Protein AF-A0A2V7TH14-F1 (afdb_monomer_lite)

Sequence (469 aa):
MAPSFAVYVPPPGEGGVVCTGYLKGRAFGGPAGYIDYGHLCETSLDIVSPPLQAVYEDGHTGPYDLTVAFSQPVAHLVVMPVDIWHCGADPGSITAYAPSGVSVTLAFTADESDCGVRHEEHNVYYFGSGTLPQSLVITGLDSVTRVVIRPTSDMSWVSSVFYPDHVVTSEGFIGTVYLLSFREPVTTADVTIFRAQGPDAGGSFTSRPGENRLSLGAGVTPASLAPTIQWEIVDDPTDAVTTFEPNGVTPPFGSNVEALVPPQDAGRWAAVPHPGSLNQKSLALRVTAAVDASGTLVRSAPALVRQDEIDTIREEYIELGVAQGVPGRGQFGVSATNTGDYTVAVTNGDFNSLFVALQLALQPLSLRVNSGYRNPVHNAYHVGKASGAVSDSWHQYGCAADLQTFPTLPVFPTAAQLAAAQSYWDAVADQALSLGFIVEQRDPDPQHADASFSGVGHVHIELKCPLAP

pLDDT: mean 76.35, std 17.54, range [20.19, 98.19]

Secondary structure (DSSP, 8-state):
--------PPPBTBSS-EEEEEE--TTTT--S-----SBSSSPBEEEEES-GGGGSS-TTS----EEEEEEEEEEEEEEEE-S-EETT----EEEEE-TTS-EEEEE--EE-TTTT-EEEETTEEEE--EEEEPPEE--S-S-EEEEEEE--S--EEEEEEE-SS-EEEEEEE----EEEEEE---TT-EEEEEEEE-SSGGG---SSTTT-EEEEEEEEESGGGGGG-EEEEEE-TTSSSPPPPPS-EESSSSSEEEEEPPPPPGGGGGG--SSPPGGGT--EEEEEEEEESSS-EEEPPPEEEE--HHHHHHHHHHHHT-TT----GGGEE--TT--SS-S-EE--HHHHHHHHHHHHHTTTSPPEEEE----HHHHHHTS-SSS--TTS-GGGGT-EEEEE-SS---SS--HHHHHHHHHHHHHHHHHHHHTT-EEPPPPS-TT--SS-S--TTEEEEE---PPP-

Structure (mmCIF, N/CA/C/O backbone):
data_AF-A0A2V7TH14-F1
#
_entry.id   AF-A0A2V7TH14-F1
#
loop_
_atom_site.group_PDB
_atom_site.id
_atom_site.type_symbol
_atom_site.label_atom_id
_atom_site.label_alt_id
_atom_site.label_comp_id
_atom_site.label_asym_id
_atom_site.label_entity_id
_atom_site.label_seq_id
_atom_site.pdbx_PDB_ins_code
_atom_site.Cartn_x
_atom_site.Cartn_y
_atom_site.Cartn_z
_atom_site.occupancy
_atom_site.B_iso_or_equiv
_atom_site.auth_seq_id
_atom_site.auth_comp_id
_atom_site.auth_asym_id
_atom_site.auth_atom_id
_atom_site.pdbx_PDB_model_num
ATOM 1 N N . MET A 1 1 ? -40.972 18.638 35.899 1.00 26.34 1 MET A N 1
ATOM 2 C CA . MET A 1 1 ? -40.445 17.689 34.890 1.00 26.34 1 MET A CA 1
ATOM 3 C C . MET A 1 1 ? -40.096 16.418 35.639 1.00 26.34 1 MET A C 1
ATOM 5 O O . MET A 1 1 ? -39.520 16.545 36.707 1.00 26.34 1 MET A O 1
ATOM 9 N N . ALA A 1 2 ? -40.491 15.237 35.158 1.00 20.19 2 ALA A N 1
ATOM 10 C CA . ALA A 1 2 ? -40.015 13.993 35.764 1.00 20.19 2 ALA A CA 1
ATOM 11 C C . ALA A 1 2 ? -38.498 13.893 35.515 1.00 20.19 2 ALA A C 1
ATOM 13 O O . ALA A 1 2 ? -38.096 14.074 34.361 1.00 20.19 2 ALA A O 1
ATOM 14 N N . PRO A 1 3 ? -37.660 13.671 36.540 1.00 22.48 3 PRO A N 1
ATOM 15 C CA . PRO A 1 3 ? -36.234 13.486 36.325 1.00 22.48 3 PRO A CA 1
ATOM 16 C C . PRO A 1 3 ? -36.016 12.230 35.478 1.00 22.48 3 PRO A C 1
ATOM 18 O O . PRO A 1 3 ? -36.525 11.154 35.792 1.00 22.48 3 PRO A O 1
ATOM 21 N N . SER A 1 4 ? -35.306 12.376 34.362 1.00 22.47 4 SER A N 1
ATOM 22 C CA . SER A 1 4 ? -34.926 11.254 33.511 1.00 22.47 4 SER A CA 1
ATOM 23 C C . SER A 1 4 ? -33.636 10.637 34.041 1.00 22.47 4 SER A C 1
ATOM 25 O O . SER A 1 4 ? -32.584 11.268 33.994 1.00 22.47 4 SER A O 1
ATOM 27 N N . PHE A 1 5 ? -33.707 9.394 34.506 1.00 27.44 5 PHE A N 1
ATOM 28 C CA . PHE A 1 5 ? -32.538 8.567 34.802 1.00 27.44 5 PHE A CA 1
ATOM 29 C C . PHE A 1 5 ? -31.849 8.229 33.475 1.00 27.44 5 PHE A C 1
ATOM 31 O O . PHE A 1 5 ? -32.345 7.413 32.697 1.00 27.44 5 PHE A O 1
ATOM 38 N N . ALA A 1 6 ? -30.721 8.872 33.185 1.00 29.97 6 ALA A N 1
ATOM 39 C CA . ALA A 1 6 ? -29.863 8.460 32.085 1.00 29.97 6 ALA A CA 1
ATOM 40 C C . ALA A 1 6 ? -28.974 7.314 32.582 1.00 29.97 6 ALA A C 1
ATOM 42 O O . ALA A 1 6 ? -27.824 7.521 32.954 1.00 29.97 6 ALA A O 1
ATOM 43 N N . VAL A 1 7 ? -29.507 6.089 32.623 1.00 36.25 7 VAL A N 1
ATOM 44 C CA . VAL A 1 7 ? -28.639 4.910 32.713 1.00 36.25 7 VAL A CA 1
ATOM 45 C C . VAL A 1 7 ? -27.867 4.864 31.401 1.00 36.25 7 VAL A C 1
ATOM 47 O O . VAL A 1 7 ? -28.435 4.530 30.360 1.00 36.25 7 VAL A O 1
ATOM 50 N N . TYR A 1 8 ? -26.592 5.255 31.426 1.00 40.56 8 TYR A N 1
ATOM 51 C CA . TYR A 1 8 ? -25.719 5.075 30.274 1.00 40.56 8 TYR A CA 1
ATOM 52 C C . TYR A 1 8 ? -25.515 3.574 30.057 1.00 40.56 8 TYR A C 1
ATOM 54 O O . TYR A 1 8 ? -24.704 2.926 30.717 1.00 40.56 8 TYR A O 1
ATOM 62 N N . VAL A 1 9 ? -26.302 3.012 29.143 1.00 43.56 9 VAL A N 1
ATOM 63 C CA . VAL A 1 9 ? -26.051 1.697 28.563 1.00 43.56 9 VAL A CA 1
ATOM 64 C C . VAL A 1 9 ? -25.032 1.920 27.444 1.00 43.56 9 VAL A C 1
ATOM 66 O O . VAL A 1 9 ? -25.312 2.725 26.551 1.00 43.56 9 VAL A O 1
ATOM 69 N N . PRO A 1 10 ? -23.860 1.256 27.463 1.00 42.50 10 PRO A N 1
ATOM 70 C CA . PRO A 1 10 ? -22.906 1.346 26.365 1.00 42.50 10 PRO A CA 1
ATOM 71 C C . PRO A 1 10 ? -23.620 1.064 25.034 1.00 42.50 10 PRO A C 1
ATOM 73 O O . PRO A 1 10 ? -24.408 0.115 24.977 1.00 42.50 10 PRO A O 1
ATOM 76 N N . PRO A 1 11 ? -23.389 1.857 23.974 1.00 38.72 11 PRO A N 1
ATOM 77 C CA . PRO A 1 11 ? -24.154 1.744 22.741 1.00 38.72 11 PRO A CA 1
ATOM 78 C C . PRO A 1 11 ? -24.109 0.312 22.168 1.00 38.72 11 PRO A C 1
ATOM 80 O O . PRO A 1 11 ? -23.072 -0.360 22.237 1.00 38.72 11 PRO A O 1
ATOM 83 N N . PRO A 1 12 ? -25.227 -0.191 21.612 1.00 35.69 12 PRO A N 1
ATOM 84 C CA . PRO A 1 12 ? -25.255 -1.480 20.934 1.00 35.69 12 PRO A CA 1
ATOM 85 C C . PRO A 1 12 ? -24.451 -1.366 19.633 1.00 35.69 12 PRO A C 1
ATOM 87 O O . PRO A 1 12 ? -24.866 -0.684 18.700 1.00 35.69 12 PRO A O 1
ATOM 90 N N . GLY A 1 13 ? -23.281 -2.002 19.575 1.00 38.75 13 GLY A N 1
ATOM 91 C CA . GLY A 1 13 ? -22.414 -1.966 18.390 1.00 38.75 13 GLY A CA 1
ATOM 92 C C . GLY A 1 13 ? -20.990 -2.460 18.637 1.00 38.75 13 GLY A C 1
ATOM 93 O O . GLY A 1 13 ? -20.365 -3.005 17.735 1.00 38.75 13 GLY A O 1
ATOM 94 N N . GLU A 1 14 ? -20.505 -2.349 19.870 1.00 46.84 14 GLU A N 1
ATOM 95 C CA . GLU A 1 14 ? -19.227 -2.921 20.300 1.00 46.84 14 GLU A CA 1
ATOM 96 C C . GLU A 1 14 ? -19.486 -4.328 20.857 1.00 46.84 14 GLU A C 1
ATOM 98 O O . GLU A 1 14 ? -20.470 -4.539 21.576 1.00 46.84 14 GLU A O 1
ATOM 103 N N . GLY A 1 15 ? -18.676 -5.319 20.477 1.00 49.50 15 GLY A N 1
ATOM 104 C CA . GLY A 1 15 ? -18.864 -6.713 20.891 1.00 49.50 15 GLY A CA 1
ATOM 105 C C . GLY A 1 15 ? -18.815 -6.930 22.412 1.00 49.50 15 GLY A C 1
ATOM 106 O O . GLY A 1 15 ? -18.511 -6.026 23.187 1.00 49.50 15 GLY A O 1
ATOM 107 N N . GLY A 1 16 ? -19.153 -8.148 22.841 1.00 51.31 16 GLY A N 1
ATOM 108 C CA . GLY A 1 16 ? -19.202 -8.539 24.256 1.00 51.31 16 GLY A CA 1
ATOM 109 C C . GLY A 1 16 ? -20.599 -8.438 24.882 1.00 51.31 16 GLY A C 1
ATOM 110 O O . GLY A 1 16 ? -21.484 -7.743 24.379 1.00 51.31 16 GLY A O 1
ATOM 111 N N . VAL A 1 17 ? -20.806 -9.174 25.974 1.00 57.66 17 VAL A N 1
ATOM 112 C CA . VAL A 1 17 ? -22.051 -9.149 26.755 1.00 57.66 17 VAL A CA 1
ATOM 113 C C . VAL A 1 17 ? -21.993 -7.964 27.720 1.00 57.66 17 VAL A C 1
ATOM 115 O O . VAL A 1 17 ? -20.994 -7.778 28.416 1.00 57.66 17 VAL A O 1
ATOM 118 N N . VAL A 1 18 ? -23.046 -7.141 27.741 1.00 64.06 18 VAL A N 1
ATOM 119 C CA . VAL A 1 18 ? -23.222 -6.114 28.778 1.00 64.06 18 VAL A CA 1
ATOM 120 C C . VAL A 1 18 ? -23.801 -6.794 30.011 1.00 64.06 18 VAL A C 1
ATOM 122 O O . VAL A 1 18 ? -24.874 -7.393 29.948 1.00 64.06 18 VAL A O 1
ATOM 125 N N . CYS A 1 19 ? -23.081 -6.690 31.119 1.00 64.62 19 CYS A N 1
ATOM 126 C CA . CYS A 1 19 ? -23.400 -7.327 32.385 1.00 64.62 19 CYS A CA 1
ATOM 127 C C . CYS A 1 19 ? -23.739 -6.243 33.397 1.00 64.62 19 CYS A C 1
ATOM 129 O O . CYS A 1 19 ? -22.932 -5.346 33.646 1.00 64.62 19 CYS A O 1
ATOM 131 N N . THR A 1 20 ? -24.935 -6.318 33.973 1.00 64.81 20 THR A N 1
ATOM 132 C CA . THR A 1 20 ? -25.446 -5.308 34.901 1.00 64.81 20 THR A CA 1
ATOM 133 C C . THR A 1 20 ? -25.967 -5.983 36.161 1.00 64.81 20 THR A C 1
ATOM 135 O O . THR A 1 20 ? -26.698 -6.968 36.083 1.00 64.81 20 THR A O 1
ATOM 138 N N . GLY A 1 21 ? -25.614 -5.446 37.326 1.00 62.00 21 GLY A N 1
ATOM 139 C CA . GLY A 1 21 ? -26.021 -5.987 38.618 1.00 62.00 21 GLY A CA 1
ATOM 140 C C . GLY A 1 21 ? -26.033 -4.947 39.724 1.00 62.00 21 GLY A C 1
ATOM 141 O O . GLY A 1 21 ? -25.466 -3.864 39.583 1.00 62.00 21 GLY A O 1
ATOM 142 N N . TYR A 1 22 ? -26.681 -5.287 40.835 1.00 61.59 22 TYR A N 1
ATOM 143 C CA . TYR A 1 22 ? -26.752 -4.432 42.013 1.00 61.59 22 TYR A CA 1
ATOM 144 C C . TYR A 1 22 ? -25.903 -4.999 43.146 1.00 61.59 22 TYR A C 1
ATOM 146 O O . TYR A 1 22 ? -26.064 -6.153 43.527 1.00 61.59 22 TYR A O 1
ATOM 154 N N . LEU A 1 23 ? -25.088 -4.154 43.763 1.00 62.25 23 LEU A N 1
ATOM 155 C CA . LEU A 1 23 ? -24.498 -4.412 45.068 1.00 62.25 23 LEU A CA 1
ATOM 156 C C . LEU A 1 23 ? -25.473 -3.906 46.139 1.00 62.25 23 LEU A C 1
ATOM 158 O O . LEU A 1 23 ? -25.721 -2.705 46.226 1.00 62.25 23 LEU A O 1
ATOM 162 N N . LYS A 1 24 ? -26.055 -4.827 46.920 1.00 52.94 24 LYS A N 1
ATOM 163 C CA . LYS A 1 24 ? -27.023 -4.563 48.010 1.00 52.94 24 LYS A CA 1
ATOM 164 C C . LYS A 1 24 ? -26.624 -5.343 49.263 1.00 52.94 24 LYS A C 1
ATOM 166 O O . LYS A 1 24 ? -26.099 -6.436 49.125 1.00 52.94 24 LYS A O 1
ATOM 171 N N . GLY A 1 25 ? -26.901 -4.858 50.475 1.00 47.69 25 GLY A N 1
ATOM 172 C CA . GLY A 1 25 ? -26.586 -5.583 51.722 1.00 47.69 25 GLY A CA 1
ATOM 173 C C . GLY A 1 25 ? -26.899 -4.831 53.025 1.00 47.69 25 GLY A C 1
ATOM 174 O O . GLY A 1 25 ? -27.249 -3.658 53.012 1.00 47.69 25 GLY A O 1
ATOM 175 N N . ARG A 1 26 ? -26.786 -5.501 54.182 1.00 41.31 26 ARG A N 1
ATOM 176 C CA . ARG A 1 26 ? -27.086 -4.898 55.505 1.00 41.31 26 ARG A CA 1
ATOM 177 C C . ARG A 1 26 ? -26.050 -3.888 56.015 1.00 41.31 26 ARG A C 1
ATOM 179 O O . ARG A 1 26 ? -26.400 -3.081 56.865 1.00 41.31 26 ARG A O 1
ATOM 186 N N . ALA A 1 27 ? -24.843 -3.865 55.441 1.00 39.31 27 ALA A N 1
ATOM 187 C CA . ALA A 1 27 ? -23.817 -2.826 55.680 1.00 39.31 27 ALA A CA 1
ATOM 188 C C . ALA A 1 27 ? -24.310 -1.441 55.266 1.00 39.31 27 ALA A C 1
ATOM 190 O O . ALA A 1 27 ? -23.708 -0.424 55.582 1.00 39.31 27 ALA A O 1
ATOM 191 N N . PHE A 1 28 ? -25.404 -1.441 54.521 1.00 45.12 28 PHE A N 1
ATOM 192 C CA . PHE A 1 28 ? -26.022 -0.307 53.911 1.00 45.12 28 PHE A CA 1
ATOM 193 C C . PHE A 1 28 ? -27.428 -0.183 54.509 1.00 45.12 28 PHE A C 1
ATOM 195 O O . PHE A 1 28 ? -28.366 -0.282 53.757 1.00 45.12 28 PHE A O 1
ATOM 202 N N . GLY A 1 29 ? -27.651 -0.133 55.829 1.00 42.19 29 GLY A N 1
ATOM 203 C CA . GLY A 1 29 ? -28.935 0.280 56.457 1.00 42.19 29 GLY A CA 1
ATOM 204 C C . GLY A 1 29 ? -30.294 -0.299 55.968 1.00 42.19 29 GLY A C 1
ATOM 205 O O . GLY A 1 29 ? -31.336 0.229 56.348 1.00 42.19 29 GLY A O 1
ATOM 206 N N . GLY A 1 30 ? -30.333 -1.339 55.126 1.00 37.81 30 GLY A N 1
ATOM 207 C CA . GLY A 1 30 ? -31.527 -1.807 54.409 1.00 37.81 30 GLY A CA 1
ATOM 208 C C . GLY A 1 30 ? -32.241 -2.995 55.073 1.00 37.81 30 GLY A C 1
ATOM 209 O O . GLY A 1 30 ? -31.665 -3.675 55.931 1.00 37.81 30 GLY A O 1
ATOM 210 N N . PRO A 1 31 ? -33.503 -3.294 54.692 1.00 36.47 31 PRO A N 1
ATOM 211 C CA . PRO A 1 31 ? -34.250 -4.416 55.257 1.00 36.47 31 PRO A CA 1
ATOM 212 C C . PRO A 1 31 ? -33.602 -5.769 54.922 1.00 36.47 31 PRO A C 1
ATOM 214 O O . PRO A 1 31 ? -32.839 -5.910 53.971 1.00 36.47 31 PRO A O 1
ATOM 217 N N . ALA A 1 32 ? -33.919 -6.791 55.723 1.00 35.53 32 ALA A N 1
ATOM 218 C CA . ALA A 1 32 ? -33.399 -8.148 55.569 1.00 35.53 32 ALA A CA 1
ATOM 219 C C . ALA A 1 32 ? -33.759 -8.742 54.192 1.00 35.53 32 ALA A C 1
ATOM 221 O O . ALA A 1 32 ? -34.856 -9.261 54.008 1.00 35.53 32 ALA A O 1
ATOM 222 N N . GLY A 1 33 ? -32.842 -8.687 53.231 1.00 35.72 33 GLY A N 1
ATOM 223 C CA . GLY A 1 33 ? -33.057 -9.255 51.906 1.00 35.72 33 GLY A CA 1
ATOM 224 C C . GLY A 1 33 ? -31.763 -9.318 51.108 1.00 35.72 33 GLY A C 1
ATOM 225 O O . GLY A 1 33 ? -31.048 -8.328 51.029 1.00 35.72 33 GLY A O 1
ATOM 226 N N . TYR A 1 34 ? -31.478 -10.518 50.599 1.00 37.53 34 TYR A N 1
A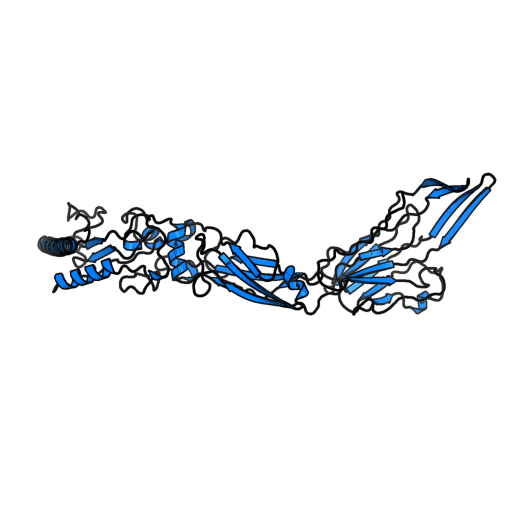TOM 227 C CA . TYR A 1 34 ? -30.519 -10.908 49.560 1.00 37.53 34 TYR A CA 1
ATOM 228 C C . TYR A 1 34 ? -29.502 -9.844 49.106 1.00 37.53 34 TYR A C 1
ATOM 230 O O . TYR A 1 34 ? -29.830 -8.902 48.390 1.00 37.53 34 TYR A O 1
ATOM 238 N N . ILE A 1 35 ? -28.236 -10.060 49.469 1.00 40.00 35 ILE A N 1
ATOM 239 C CA . ILE A 1 35 ? -27.109 -9.508 48.714 1.00 40.00 35 ILE A CA 1
ATOM 240 C C . ILE A 1 35 ? -27.114 -10.281 47.379 1.00 40.00 35 ILE A C 1
ATOM 242 O O . ILE A 1 35 ? -26.971 -11.504 47.400 1.00 40.00 35 ILE A O 1
ATOM 246 N N . ASP A 1 36 ? -27.315 -9.615 46.239 1.00 44.09 36 ASP A N 1
ATOM 247 C CA . ASP A 1 36 ? -27.072 -10.209 44.913 1.00 44.09 36 ASP A CA 1
ATOM 248 C C . ASP A 1 36 ? -25.554 -10.181 44.654 1.00 44.09 36 ASP A C 1
ATOM 250 O O . ASP A 1 36 ? -25.026 -9.304 43.976 1.00 44.09 36 ASP A O 1
ATOM 254 N N . TYR A 1 37 ? -24.817 -11.108 45.268 1.00 49.81 37 TYR A N 1
ATOM 255 C CA . TYR A 1 37 ? -23.417 -11.391 44.937 1.00 49.81 37 TYR A CA 1
ATOM 256 C C . TYR A 1 37 ? -23.366 -12.707 44.169 1.00 49.81 37 TYR A C 1
ATOM 258 O O . TYR A 1 37 ? -23.962 -13.704 44.579 1.00 49.81 37 TYR A O 1
ATOM 266 N N . GLY A 1 38 ? -22.687 -12.706 43.025 1.00 49.97 38 GLY A N 1
ATOM 267 C CA . GLY A 1 38 ? -22.640 -13.863 42.144 1.00 49.97 38 GLY A CA 1
ATOM 268 C C . GLY A 1 38 ? -22.160 -13.528 40.740 1.00 49.97 38 GLY A C 1
ATOM 269 O O . GLY A 1 38 ? -21.542 -12.491 40.489 1.00 49.97 38 GLY A O 1
ATOM 270 N N . HIS A 1 39 ? -22.438 -14.451 39.829 1.00 52.34 39 HIS A N 1
ATOM 271 C CA . HIS A 1 39 ? -22.206 -14.289 38.403 1.00 52.34 39 HIS A CA 1
ATOM 272 C C . HIS A 1 39 ? -23.206 -13.281 37.829 1.00 52.34 39 HIS A C 1
ATOM 274 O O . HIS A 1 39 ? -24.409 -13.539 37.841 1.00 52.34 39 HIS A O 1
ATOM 280 N N . LEU A 1 40 ? -22.722 -12.141 37.326 1.00 57.62 40 LEU A N 1
ATOM 281 C CA . LEU A 1 40 ? -23.547 -11.253 36.493 1.00 57.62 40 LEU A CA 1
ATOM 282 C C . LEU A 1 40 ? -23.574 -11.732 35.033 1.00 57.62 40 LEU A C 1
ATOM 284 O O . LEU A 1 40 ? -24.561 -11.515 34.338 1.00 57.62 40 LEU A O 1
ATOM 288 N N . CYS A 1 41 ? -22.506 -12.423 34.622 1.00 66.50 41 CYS A N 1
ATOM 289 C CA . CYS A 1 41 ? -22.304 -13.133 33.357 1.00 66.50 41 CYS A CA 1
ATOM 290 C C . CYS A 1 41 ? -21.315 -14.297 33.620 1.00 66.50 41 CYS A C 1
ATOM 292 O O . CYS A 1 41 ? -21.538 -15.062 34.555 1.00 66.50 41 CYS A O 1
ATOM 294 N N . GLU A 1 42 ? -20.200 -14.439 32.894 1.00 66.44 42 GLU A N 1
ATOM 295 C CA . GLU A 1 42 ? -19.109 -15.344 33.305 1.00 66.44 42 GLU A CA 1
ATOM 296 C C . GLU A 1 42 ? -18.310 -14.775 34.496 1.00 66.44 42 GLU A C 1
ATOM 298 O O . GLU A 1 42 ? -17.823 -15.512 35.355 1.00 66.44 42 GLU A O 1
ATOM 303 N N . THR A 1 43 ? -18.252 -13.450 34.608 1.00 62.94 43 THR A N 1
ATOM 304 C CA . THR A 1 43 ? -17.575 -12.686 35.653 1.00 62.94 43 THR A CA 1
ATOM 305 C C . THR A 1 43 ? -18.364 -12.771 36.947 1.00 62.94 43 THR A C 1
ATOM 307 O O . THR A 1 43 ? -19.527 -12.356 37.018 1.00 62.94 43 THR A O 1
ATOM 310 N N . SER A 1 44 ? -17.712 -13.267 37.994 1.00 67.62 44 SER A N 1
ATOM 311 C CA . SER A 1 44 ? -18.212 -13.200 39.360 1.00 67.62 44 SER A CA 1
ATOM 312 C C . SER A 1 44 ? -17.638 -11.983 40.076 1.00 67.62 44 SER A C 1
ATOM 314 O O . SER A 1 44 ? -16.457 -11.657 39.922 1.00 67.62 44 SER A O 1
ATOM 316 N N . LEU A 1 45 ? -18.475 -11.346 40.888 1.00 69.62 45 LEU A N 1
ATOM 317 C CA . LEU A 1 45 ? -18.078 -10.269 41.790 1.00 69.62 45 LEU A CA 1
ATOM 318 C C . LEU A 1 45 ? -17.816 -10.827 43.188 1.00 69.62 45 LEU A C 1
ATOM 320 O O . LEU A 1 45 ? -18.649 -11.567 43.713 1.00 69.62 45 LEU A O 1
ATOM 324 N N . ASP A 1 46 ? -16.700 -10.430 43.798 1.00 68.88 46 ASP A N 1
ATOM 325 C CA . ASP A 1 46 ? -16.368 -10.777 45.181 1.00 68.88 46 ASP A CA 1
ATOM 326 C C . ASP A 1 46 ? -16.123 -9.521 46.027 1.00 68.88 46 ASP A C 1
ATOM 328 O O . ASP A 1 46 ? -15.397 -8.609 45.619 1.00 68.88 46 ASP A O 1
ATOM 332 N N . ILE A 1 47 ? -16.737 -9.465 47.211 1.00 67.81 47 ILE A N 1
ATOM 333 C CA . ILE A 1 47 ? -16.558 -8.367 48.166 1.00 67.81 47 ILE A CA 1
ATOM 334 C C . ILE A 1 47 ? -15.407 -8.747 49.095 1.00 67.81 47 ILE A C 1
ATOM 336 O O . ILE A 1 47 ? -15.557 -9.536 50.025 1.00 67.81 47 ILE A O 1
ATOM 340 N N . VAL A 1 48 ? -14.245 -8.151 48.841 1.00 67.19 48 VAL A N 1
ATOM 341 C CA . VAL A 1 48 ? -12.983 -8.489 49.511 1.00 67.19 48 VAL A CA 1
ATOM 342 C C . VAL A 1 48 ? -12.862 -7.806 50.878 1.00 67.19 48 VAL A C 1
ATOM 344 O O . VAL A 1 48 ? -12.184 -8.313 51.770 1.00 67.19 48 VAL A O 1
ATOM 347 N N . SER A 1 49 ? -13.493 -6.643 51.059 1.00 62.69 49 SER A N 1
ATOM 348 C CA . SER A 1 49 ? -13.450 -5.884 52.314 1.00 62.69 49 SER A CA 1
ATOM 349 C C . SER A 1 49 ? -14.633 -4.913 52.428 1.00 62.69 49 SER A C 1
ATOM 351 O O . SER A 1 49 ? -14.960 -4.291 51.412 1.00 62.69 49 SER A O 1
ATOM 353 N N . PRO A 1 50 ? -15.215 -4.728 53.634 1.00 56.09 50 PRO A N 1
ATOM 354 C CA . PRO A 1 50 ? -14.931 -5.469 54.875 1.00 56.09 50 PRO A CA 1
ATOM 355 C C . PRO A 1 50 ? -15.415 -6.935 54.803 1.00 56.09 50 PRO A C 1
ATOM 357 O O . PRO A 1 50 ? -16.306 -7.240 54.009 1.00 56.09 50 PRO A O 1
ATOM 360 N N . PRO A 1 51 ? -14.845 -7.869 55.595 1.00 55.66 51 PRO A N 1
ATOM 361 C CA . PRO A 1 51 ? -15.292 -9.262 55.607 1.00 55.66 51 PRO A CA 1
ATOM 362 C C . PRO A 1 51 ? -16.784 -9.343 55.959 1.00 55.66 51 PRO A C 1
ATOM 364 O O . PRO A 1 51 ? -17.230 -8.689 56.901 1.00 55.66 51 PRO A O 1
ATOM 367 N N . LEU A 1 52 ? -17.535 -10.175 55.224 1.00 50.09 52 LEU A N 1
ATOM 368 C CA . LEU A 1 52 ? -19.004 -10.301 55.276 1.00 50.09 52 LEU A CA 1
ATOM 369 C C . LEU A 1 52 ? -19.600 -10.353 56.692 1.00 50.09 52 LEU A C 1
ATOM 371 O O . LEU A 1 52 ? -20.722 -9.916 56.892 1.00 50.09 52 LEU A O 1
ATOM 375 N N . GLN A 1 53 ? -18.871 -10.862 57.685 1.00 43.72 53 GLN A N 1
ATOM 376 C CA . GLN A 1 53 ? -19.322 -10.932 59.078 1.00 43.72 53 GLN A CA 1
ATOM 377 C C . GLN A 1 53 ? -19.440 -9.562 59.771 1.00 43.72 53 GLN A C 1
ATOM 379 O O . GLN A 1 53 ? -20.373 -9.365 60.541 1.00 43.72 53 GLN A O 1
ATOM 384 N N . ALA A 1 54 ? -18.572 -8.593 59.454 1.00 43.69 54 ALA A N 1
ATOM 385 C CA . ALA A 1 54 ? -18.610 -7.241 60.035 1.00 43.69 54 ALA A CA 1
ATOM 386 C C . ALA A 1 54 ? -19.818 -6.412 59.554 1.00 43.69 54 ALA A C 1
ATOM 388 O O . ALA A 1 54 ? -20.182 -5.411 60.155 1.00 43.69 54 ALA A O 1
ATOM 389 N N . VAL A 1 55 ? -20.452 -6.860 58.471 1.00 45.44 55 VAL A N 1
ATOM 390 C CA . VAL A 1 55 ? -21.576 -6.217 57.781 1.00 45.44 55 VAL A CA 1
ATOM 391 C C . VAL A 1 55 ? -22.938 -6.570 58.413 1.00 45.44 55 VAL A C 1
ATOM 393 O O . VAL A 1 55 ? -23.936 -5.890 58.174 1.00 45.44 55 VAL A O 1
ATOM 396 N N . TYR A 1 56 ? -23.011 -7.638 59.217 1.00 39.97 56 TYR A N 1
ATOM 397 C CA . TYR A 1 56 ? -24.272 -8.138 59.781 1.00 39.97 56 TYR A CA 1
ATOM 398 C C . TYR A 1 56 ? -24.616 -7.599 61.177 1.00 39.97 56 TYR A C 1
ATOM 400 O O . TYR A 1 56 ? -25.781 -7.713 61.567 1.00 39.97 56 TYR A O 1
ATOM 408 N N . GLU A 1 57 ? -23.648 -7.061 61.928 1.00 38.22 57 GLU A N 1
ATOM 409 C CA . GLU A 1 57 ? -23.780 -6.923 63.388 1.00 38.22 57 GLU A CA 1
ATOM 410 C C . GLU A 1 57 ? -24.178 -5.524 63.891 1.00 38.22 57 GLU A C 1
ATOM 412 O O . GLU A 1 57 ? -24.766 -5.448 64.968 1.00 38.22 57 GLU A O 1
ATOM 417 N N . ASP A 1 58 ? -23.987 -4.442 63.124 1.00 42.75 58 ASP A N 1
ATOM 418 C CA . ASP A 1 58 ? -24.475 -3.108 63.512 1.00 42.75 58 ASP A CA 1
ATOM 419 C C . ASP A 1 58 ? -24.647 -2.173 62.293 1.00 42.75 58 ASP A C 1
ATOM 421 O O . ASP A 1 58 ? -23.701 -1.902 61.559 1.00 42.75 58 ASP A O 1
ATOM 425 N N . GLY A 1 59 ? -25.867 -1.673 62.061 1.00 44.72 59 GLY A N 1
ATOM 426 C CA . GLY A 1 59 ? -26.175 -0.706 60.993 1.00 44.72 59 GLY A CA 1
ATOM 427 C C . GLY A 1 59 ? -25.736 0.728 61.315 1.00 44.72 59 GLY A C 1
ATOM 428 O O . GLY A 1 59 ? -25.998 1.637 60.529 1.00 44.72 59 GLY A O 1
ATOM 429 N N . HIS A 1 60 ? -25.108 0.934 62.477 1.00 47.38 60 HIS A N 1
ATOM 430 C CA . HIS A 1 60 ? -24.636 2.228 62.964 1.00 47.38 60 HIS A CA 1
ATOM 431 C C . HIS A 1 60 ? -23.107 2.350 63.024 1.00 47.38 60 HIS A C 1
ATOM 433 O O . HIS A 1 60 ? -22.594 3.431 63.323 1.00 47.38 60 HIS A O 1
ATOM 439 N N . THR A 1 61 ? -22.350 1.292 62.718 1.00 46.16 61 THR A N 1
ATOM 440 C CA . THR A 1 61 ? -20.884 1.355 62.687 1.00 46.16 61 THR A CA 1
ATOM 441 C C . THR A 1 61 ? -20.377 1.711 61.289 1.00 46.16 61 THR A C 1
ATOM 443 O O . THR A 1 61 ? -19.929 0.855 60.548 1.00 46.16 61 THR A O 1
ATOM 446 N N . GLY A 1 62 ? -20.419 3.007 60.969 1.00 50.69 62 GLY A N 1
ATOM 447 C CA . GLY A 1 62 ? -19.655 3.677 59.904 1.00 50.69 62 GLY A CA 1
ATOM 448 C C . GLY A 1 62 ? -20.201 3.594 58.467 1.00 50.69 62 GLY A C 1
ATOM 449 O O . GLY A 1 62 ? -21.032 2.744 58.160 1.00 50.69 62 GLY A O 1
ATOM 450 N N . PRO A 1 63 ? -19.684 4.435 57.548 1.00 54.91 63 PRO A N 1
ATOM 451 C CA . PRO A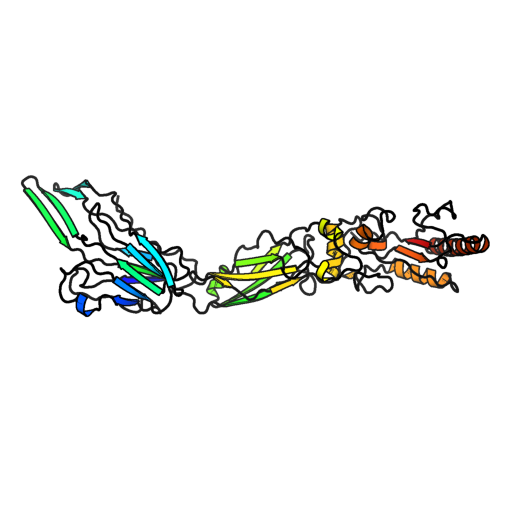 1 63 ? -19.383 4.002 56.188 1.00 54.91 63 PRO A CA 1
ATOM 452 C C . PRO A 1 63 ? -18.070 3.190 56.190 1.00 54.91 63 PRO A C 1
ATOM 454 O O . PRO A 1 63 ? -17.089 3.578 56.830 1.00 54.91 63 PRO A O 1
ATOM 457 N N . TYR A 1 64 ? -18.019 2.072 55.464 1.00 63.78 64 TYR A N 1
ATOM 458 C CA . TYR A 1 64 ? -16.784 1.309 55.236 1.00 63.78 64 TYR A CA 1
ATOM 459 C C . TYR A 1 64 ? -16.336 1.434 53.778 1.00 63.78 64 TYR A C 1
ATOM 461 O O . TYR A 1 64 ? -17.171 1.417 52.874 1.00 63.78 64 TYR A O 1
ATOM 469 N N . ASP A 1 65 ? -15.020 1.475 53.545 1.00 72.56 65 ASP A N 1
ATOM 470 C CA . ASP A 1 65 ? -14.450 1.283 52.208 1.00 72.56 65 ASP A CA 1
ATOM 471 C C . ASP A 1 65 ? -14.850 -0.105 51.682 1.00 72.56 65 ASP A C 1
ATOM 473 O O . ASP A 1 65 ? -14.494 -1.137 52.262 1.00 72.56 65 ASP A O 1
ATOM 477 N N . LEU A 1 66 ? -15.560 -0.128 50.557 1.00 72.06 66 LEU A N 1
ATOM 478 C CA . LEU A 1 66 ? -16.006 -1.342 49.890 1.00 72.06 66 LEU A CA 1
ATOM 479 C C . LEU A 1 66 ? -15.015 -1.713 48.793 1.00 72.06 66 LEU A C 1
ATOM 481 O O . LEU A 1 66 ? -14.894 -1.013 47.791 1.00 72.06 66 LEU A O 1
ATOM 485 N N . THR A 1 67 ? -14.339 -2.845 48.948 1.00 80.44 67 THR A N 1
ATOM 486 C CA . THR A 1 67 ? -13.471 -3.390 47.898 1.00 80.44 67 THR A CA 1
ATOM 487 C C . THR A 1 67 ? -14.188 -4.506 47.152 1.00 80.44 67 THR A C 1
ATOM 489 O O . THR A 1 67 ? -14.500 -5.535 47.747 1.00 80.44 67 THR A O 1
ATOM 492 N N . VAL A 1 68 ? -14.392 -4.327 45.848 1.00 79.12 68 VAL A N 1
ATOM 493 C CA . VAL A 1 68 ? -14.983 -5.327 44.949 1.00 79.12 68 VAL A CA 1
ATOM 494 C C . VAL A 1 68 ? -13.919 -5.802 43.968 1.00 79.12 68 VAL A C 1
ATOM 496 O O . VAL A 1 68 ? -13.303 -4.987 43.278 1.00 79.12 68 VAL A O 1
ATOM 499 N N . ALA A 1 69 ? -13.699 -7.109 43.901 1.00 81.94 69 ALA A N 1
ATOM 500 C CA . ALA A 1 69 ? -12.853 -7.746 42.902 1.00 81.94 69 ALA A CA 1
ATOM 501 C C . ALA A 1 69 ? -13.713 -8.429 41.833 1.00 81.94 69 ALA A C 1
ATOM 503 O O . ALA A 1 69 ? -14.759 -9.007 42.133 1.00 81.94 69 ALA A O 1
ATOM 504 N N . PHE A 1 70 ? -13.250 -8.373 40.589 1.00 80.75 70 PHE A N 1
ATOM 505 C CA . PHE A 1 70 ? -13.837 -9.093 39.465 1.00 80.75 70 PHE A CA 1
ATOM 506 C C . PHE A 1 70 ? -13.004 -10.357 39.219 1.00 80.75 70 PHE A C 1
ATOM 508 O O . PHE A 1 70 ? -11.773 -10.295 39.234 1.00 80.75 70 PHE A O 1
ATOM 515 N N . SER A 1 71 ? -13.642 -11.509 38.985 1.00 74.50 71 SER A N 1
ATOM 516 C CA . SER A 1 71 ? -12.921 -12.768 38.708 1.00 74.50 71 SER A CA 1
ATOM 517 C C . SER A 1 71 ? -12.100 -12.742 37.420 1.00 74.50 71 SER A C 1
ATOM 519 O O . SER A 1 71 ? -11.178 -13.538 37.257 1.00 74.50 71 SER A O 1
ATOM 521 N N . GLN A 1 72 ? -12.433 -11.824 36.518 1.00 77.81 72 GLN A N 1
ATOM 522 C CA . GLN A 1 72 ? -11.700 -11.509 35.303 1.00 77.81 72 GLN A CA 1
ATOM 523 C C . GLN A 1 72 ? -11.714 -9.991 35.084 1.00 77.81 72 GLN A C 1
ATOM 525 O O . GLN A 1 72 ? -12.607 -9.320 35.608 1.00 77.81 72 GLN A O 1
ATOM 530 N N . PRO A 1 73 ? -10.736 -9.421 34.353 1.00 83.31 73 PRO A N 1
ATOM 531 C CA . PRO A 1 73 ? -10.775 -8.007 33.991 1.00 83.31 73 PRO A CA 1
ATOM 532 C C . PRO A 1 73 ? -12.087 -7.671 33.273 1.00 83.31 73 PRO A C 1
ATOM 534 O O . PRO A 1 73 ? -12.613 -8.518 32.565 1.00 83.31 73 PRO A O 1
ATOM 537 N N . VAL A 1 74 ? -12.610 -6.458 33.432 1.00 77.31 74 VAL A N 1
ATOM 538 C CA . VAL A 1 74 ? -13.824 -5.971 32.752 1.00 77.31 74 VAL A CA 1
ATOM 539 C C . VAL A 1 74 ? -13.564 -4.620 32.098 1.00 77.31 74 VAL A C 1
ATOM 541 O O . VAL A 1 74 ? -12.687 -3.880 32.540 1.00 77.31 74 VAL A O 1
ATOM 544 N N . ALA A 1 75 ? -14.326 -4.269 31.069 1.00 76.00 75 ALA A N 1
ATOM 545 C CA . ALA A 1 75 ? -14.181 -3.001 30.359 1.00 76.00 75 ALA A CA 1
ATOM 546 C C . ALA A 1 75 ? -15.446 -2.146 30.426 1.00 76.00 75 ALA A C 1
ATOM 548 O O . ALA A 1 75 ? -16.532 -2.635 30.740 1.00 76.00 75 ALA A O 1
ATOM 549 N N . HIS A 1 76 ? -15.291 -0.854 30.124 1.00 75.06 76 HIS A N 1
ATOM 550 C CA . HIS A 1 76 ? -16.382 0.131 30.094 1.00 75.06 76 HIS A CA 1
ATOM 551 C C . HIS A 1 76 ? -17.226 0.106 31.379 1.00 75.06 76 HIS A C 1
ATOM 553 O O . HIS A 1 76 ? -18.456 0.112 31.329 1.00 75.06 76 HIS A O 1
ATOM 559 N N . LEU A 1 77 ? -16.556 0.023 32.535 1.00 80.75 77 LEU A N 1
ATOM 560 C CA . LEU A 1 77 ? -17.226 -0.036 33.827 1.00 80.75 77 LEU A CA 1
ATOM 561 C C . LEU A 1 77 ? -17.950 1.287 34.102 1.00 80.75 77 LEU A C 1
ATOM 563 O O . LEU A 1 77 ? -17.344 2.357 34.130 1.00 80.75 77 LEU A O 1
ATOM 567 N N . VAL A 1 78 ? -19.246 1.181 34.350 1.00 81.50 78 VAL A N 1
ATOM 568 C CA . VAL A 1 78 ? -20.127 2.245 34.813 1.00 81.50 78 VAL A CA 1
ATOM 569 C C . VAL A 1 78 ? -20.597 1.880 36.212 1.00 81.50 78 VAL A C 1
ATOM 571 O O . VAL A 1 78 ? -21.054 0.760 36.451 1.00 81.50 78 VAL A O 1
ATOM 574 N N . VAL A 1 79 ? -20.494 2.828 37.138 1.00 80.44 79 VAL A N 1
ATOM 575 C CA . VAL A 1 79 ? -20.972 2.675 38.512 1.00 80.44 79 VAL A CA 1
ATOM 576 C C . VAL A 1 79 ? -21.963 3.785 38.808 1.00 80.44 79 VAL A C 1
ATOM 578 O O . VAL A 1 79 ? -21.677 4.957 38.582 1.00 80.44 79 VAL A O 1
ATOM 581 N N . MET A 1 80 ? -23.140 3.419 39.298 1.00 77.06 80 MET A N 1
ATOM 582 C CA . MET A 1 80 ? -24.199 4.364 39.624 1.00 77.06 80 MET A CA 1
ATOM 583 C C . MET A 1 80 ? -24.735 4.057 41.021 1.00 77.06 80 MET A C 1
ATOM 585 O O . MET A 1 80 ? -25.300 2.982 41.234 1.00 77.06 80 MET A O 1
ATOM 589 N N . PRO A 1 81 ? -24.585 4.975 41.978 1.00 74.50 81 PRO A N 1
ATOM 590 C CA . PRO A 1 81 ? -25.322 4.910 43.233 1.00 74.50 81 PRO A CA 1
ATOM 591 C C . PRO A 1 81 ? -26.821 5.020 42.933 1.00 74.50 81 PRO A C 1
ATOM 593 O O . PRO A 1 81 ? -27.217 5.798 42.070 1.00 74.50 81 PRO A O 1
ATOM 596 N N . VAL A 1 82 ? -27.657 4.205 43.569 1.00 67.38 82 VAL A N 1
ATOM 597 C CA . VAL A 1 82 ? -29.098 4.141 43.248 1.00 67.38 82 VAL A CA 1
ATOM 598 C C . VAL A 1 82 ? -29.931 5.007 44.196 1.00 67.38 82 VAL A C 1
ATOM 600 O O . VAL A 1 82 ? -31.057 5.374 43.867 1.00 67.38 82 VAL A O 1
ATOM 603 N N . ASP A 1 83 ? -29.374 5.364 45.348 1.00 66.62 83 ASP A N 1
ATOM 604 C CA . ASP A 1 83 ? -30.086 6.079 46.401 1.00 66.62 83 ASP A CA 1
ATOM 605 C C . ASP A 1 83 ? -29.955 7.599 46.298 1.00 66.62 83 ASP A C 1
ATOM 607 O O . ASP A 1 83 ? -28.947 8.130 45.838 1.00 66.62 83 ASP A O 1
ATOM 611 N N . ILE A 1 84 ? -30.995 8.293 46.761 1.00 65.06 84 ILE A N 1
ATOM 612 C CA . ILE A 1 84 ? -31.059 9.757 46.832 1.00 65.06 84 ILE A CA 1
ATOM 613 C C . ILE A 1 84 ? -30.216 10.234 48.019 1.00 65.06 84 ILE A C 1
ATOM 615 O O . ILE A 1 84 ? -30.377 9.720 49.128 1.00 65.06 84 ILE A O 1
ATOM 619 N N . TRP A 1 85 ? -29.367 11.240 47.804 1.00 68.19 85 TRP A N 1
ATOM 620 C CA . TRP A 1 85 ? -28.529 11.825 48.857 1.00 68.19 85 TRP A CA 1
ATOM 621 C C . TRP A 1 85 ? -29.037 13.176 49.324 1.00 68.19 85 TRP A C 1
ATOM 623 O O . TRP A 1 85 ? -29.871 13.794 48.678 1.00 68.19 85 TRP A O 1
ATOM 633 N N . HIS A 1 86 ? -28.490 13.675 50.424 1.00 70.38 86 HIS A N 1
ATOM 634 C CA . HIS A 1 86 ? -28.712 15.045 50.849 1.00 70.38 86 HIS A CA 1
ATOM 635 C C . HIS A 1 86 ? -28.154 16.084 49.873 1.00 70.38 86 HIS A C 1
ATOM 637 O O . HIS A 1 86 ? -27.091 15.913 49.278 1.00 70.38 86 HIS A O 1
ATOM 643 N N . CYS A 1 87 ? -28.847 17.216 49.782 1.00 73.56 87 CYS A N 1
ATOM 644 C CA . CYS A 1 87 ? -28.302 18.431 49.180 1.00 73.56 87 CYS A CA 1
ATOM 645 C C . CYS A 1 87 ? -27.009 18.861 49.882 1.00 73.56 87 CYS A C 1
ATOM 647 O O . CYS A 1 87 ? -26.994 19.017 51.104 1.00 73.56 87 CYS A O 1
ATOM 649 N N . GLY A 1 88 ? -25.939 19.066 49.114 1.00 72.31 88 GLY A N 1
ATOM 650 C CA . GLY A 1 88 ? -24.609 19.404 49.612 1.00 72.31 88 GLY A CA 1
ATOM 651 C C . GLY A 1 88 ? -23.831 18.232 50.214 1.00 72.31 88 GLY A C 1
ATOM 652 O O . GLY A 1 88 ? -22.746 18.459 50.751 1.00 72.31 88 GLY A O 1
ATOM 653 N N . ALA A 1 89 ? -24.355 17.003 50.157 1.00 71.81 89 ALA A N 1
ATOM 654 C CA . ALA A 1 89 ? -23.617 15.828 50.601 1.00 71.81 89 ALA A CA 1
ATOM 655 C C . ALA A 1 89 ? -22.512 15.470 49.606 1.00 71.81 89 ALA A C 1
ATOM 657 O O . ALA A 1 89 ? -22.706 15.515 48.392 1.00 71.81 89 ALA A O 1
ATOM 658 N N . ASP A 1 90 ? -21.358 15.067 50.132 1.00 75.75 90 ASP A N 1
ATOM 659 C CA . ASP A 1 90 ? -20.308 14.446 49.335 1.00 75.75 90 ASP A CA 1
ATOM 660 C C . ASP A 1 90 ? -20.658 12.959 49.157 1.00 75.75 90 ASP A C 1
ATOM 662 O O . ASP A 1 90 ? -20.656 12.227 50.145 1.00 75.75 90 ASP A O 1
ATOM 666 N N . PRO A 1 91 ? -20.974 12.475 47.946 1.00 72.81 91 PRO A N 1
ATOM 667 C CA . PRO A 1 91 ? -21.304 11.067 47.720 1.00 72.81 91 PRO A CA 1
ATOM 668 C C . PRO A 1 91 ? -20.085 10.133 47.804 1.00 72.81 91 PRO A C 1
ATOM 670 O O . PRO A 1 91 ? -20.220 8.911 47.704 1.00 72.81 91 PRO A O 1
ATOM 673 N N . GLY A 1 92 ? -18.887 10.688 47.986 1.00 81.88 92 GLY A N 1
ATOM 674 C CA . GLY A 1 92 ? -17.645 9.952 48.103 1.00 81.88 92 GLY A CA 1
ATOM 675 C C . GLY A 1 92 ? -16.998 9.686 46.751 1.00 81.88 92 GLY A C 1
ATOM 676 O O . GLY A 1 92 ? -17.165 10.419 45.772 1.00 81.88 92 GLY A O 1
ATOM 677 N N . SER A 1 93 ? -16.198 8.626 46.687 1.00 87.75 93 SER A N 1
ATOM 678 C CA . SER A 1 93 ? -15.374 8.346 45.510 1.00 87.75 93 SER A CA 1
ATOM 679 C C . SER A 1 93 ? -15.259 6.865 45.199 1.00 87.75 93 SER A C 1
ATOM 681 O O . SER A 1 93 ? -15.532 5.999 46.028 1.00 87.75 93 SER A O 1
ATOM 683 N N . ILE A 1 94 ? -14.799 6.576 43.989 1.00 89.19 94 ILE A N 1
ATOM 684 C CA . ILE A 1 94 ? -14.413 5.243 43.557 1.00 89.19 94 ILE A CA 1
ATOM 685 C C . ILE A 1 94 ? -12.991 5.268 43.009 1.00 89.19 94 ILE A C 1
ATOM 687 O O . ILE A 1 94 ? -12.628 6.129 42.209 1.00 89.19 94 ILE A O 1
ATOM 691 N N . THR A 1 95 ? -12.184 4.296 43.417 1.00 94.06 95 THR A N 1
ATOM 692 C CA . THR A 1 95 ? -10.884 4.008 42.813 1.00 94.06 95 THR A CA 1
ATOM 693 C C . THR A 1 95 ? -10.971 2.700 42.033 1.00 94.06 95 THR A C 1
ATOM 695 O O . THR A 1 95 ? -11.202 1.652 42.630 1.00 94.06 95 THR A O 1
ATOM 698 N N . ALA A 1 96 ? -10.749 2.735 40.721 1.00 92.19 96 ALA A N 1
ATOM 699 C CA . ALA A 1 96 ? -10.658 1.549 39.870 1.00 92.19 96 ALA A CA 1
ATOM 700 C C . ALA A 1 96 ? -9.196 1.181 39.596 1.00 92.19 96 ALA A C 1
ATOM 702 O O . ALA A 1 96 ? -8.350 2.063 39.458 1.00 92.19 96 ALA A O 1
ATOM 703 N N . TYR A 1 97 ? -8.902 -0.116 39.521 1.00 93.06 97 TYR A N 1
ATOM 704 C CA . TYR A 1 97 ? -7.564 -0.667 39.310 1.00 93.06 97 TYR A CA 1
ATOM 705 C C . TYR A 1 97 ? -7.542 -1.567 38.073 1.00 93.06 97 TYR A C 1
ATOM 707 O O . TYR A 1 97 ? -8.401 -2.438 37.935 1.00 93.06 97 TYR A O 1
ATOM 715 N N . ALA A 1 98 ? -6.534 -1.392 37.223 1.00 86.69 98 ALA A N 1
ATOM 716 C CA . ALA A 1 98 ? -6.234 -2.257 36.087 1.00 86.69 98 ALA A CA 1
ATOM 717 C C . ALA A 1 98 ? -5.398 -3.486 36.501 1.00 86.69 98 ALA A C 1
ATOM 719 O O . ALA A 1 98 ? -4.735 -3.454 37.546 1.00 86.69 98 ALA A O 1
ATOM 720 N N . PRO A 1 99 ? -5.334 -4.549 35.670 1.00 81.19 99 PRO A N 1
ATOM 721 C CA . PRO A 1 99 ? -4.455 -5.702 35.908 1.00 81.19 99 PRO A CA 1
ATOM 722 C C . PRO A 1 99 ? -2.977 -5.327 36.093 1.00 81.19 99 PRO A C 1
ATOM 724 O O . PRO A 1 99 ? -2.258 -5.981 36.843 1.00 81.19 99 PRO A O 1
ATOM 727 N N . SER A 1 100 ? -2.529 -4.256 35.431 1.00 81.38 100 SER A N 1
ATOM 728 C CA . SER A 1 100 ? -1.165 -3.722 35.524 1.00 81.38 100 SER A CA 1
ATOM 729 C C . SER A 1 100 ? -0.850 -3.046 36.865 1.00 81.38 100 SER A C 1
ATOM 731 O O . SER A 1 100 ? 0.308 -2.730 37.131 1.00 81.38 100 SER A O 1
ATOM 733 N N . GLY A 1 101 ? -1.862 -2.794 37.702 1.00 85.56 101 GLY A N 1
ATOM 734 C CA . GLY A 1 101 ? -1.749 -2.046 38.955 1.00 85.56 101 GLY A CA 1
ATOM 735 C C . GLY A 1 101 ? -1.965 -0.535 38.817 1.00 85.56 101 GLY A C 1
ATOM 736 O O . GLY A 1 101 ? -2.071 0.143 39.839 1.00 85.56 101 GLY A O 1
ATOM 737 N N . VAL A 1 102 ? -2.081 -0.006 37.591 1.00 89.31 102 VAL A N 1
ATOM 738 C CA . VAL A 1 102 ? -2.488 1.391 3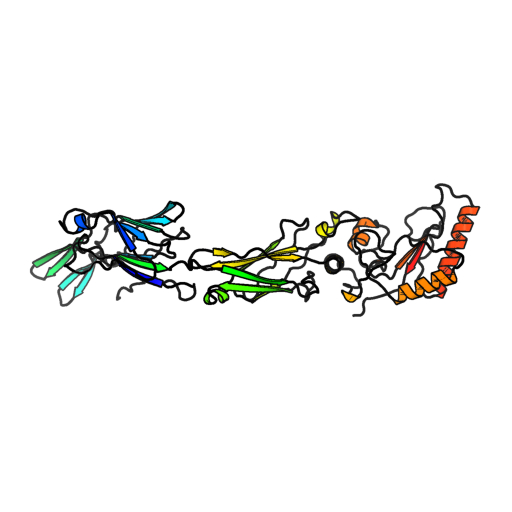7.345 1.00 89.31 102 VAL A CA 1
ATOM 739 C C . VAL A 1 102 ? -3.898 1.614 37.898 1.00 89.31 102 VAL A C 1
ATOM 741 O O . VAL A 1 102 ? -4.747 0.728 37.796 1.00 89.31 102 VAL A O 1
ATOM 744 N N . SER A 1 103 ? -4.160 2.782 38.486 1.00 94.50 103 SER A N 1
ATOM 745 C CA . SER A 1 103 ? -5.473 3.114 39.036 1.00 94.50 103 SER A CA 1
ATOM 746 C C . SER A 1 103 ? -5.941 4.517 38.670 1.00 94.50 103 SER A C 1
ATOM 748 O O . SER A 1 103 ? -5.140 5.424 38.449 1.00 94.50 103 SER A O 1
ATOM 750 N N . VAL A 1 104 ? -7.261 4.692 38.645 1.00 93.88 104 VAL A N 1
ATOM 751 C CA . VAL A 1 104 ? -7.930 5.988 38.495 1.00 93.88 104 VAL A CA 1
ATOM 752 C C . VAL A 1 104 ? -8.896 6.180 39.656 1.00 93.88 104 VAL A C 1
ATOM 754 O O . VAL A 1 104 ? -9.568 5.234 40.062 1.00 93.88 104 VAL A O 1
ATOM 757 N N . THR A 1 105 ? -8.945 7.387 40.222 1.00 94.25 105 THR A N 1
ATOM 758 C CA . THR A 1 105 ? -9.920 7.748 41.262 1.00 94.25 105 THR A CA 1
ATOM 759 C C . THR A 1 105 ? -10.829 8.842 40.741 1.00 94.25 105 THR A C 1
ATOM 761 O O . THR A 1 105 ? -10.346 9.843 40.217 1.00 94.25 105 THR A O 1
ATOM 764 N N . LEU A 1 106 ? -12.131 8.638 40.888 1.00 90.56 106 LEU A N 1
ATOM 765 C CA . LEU A 1 106 ? -13.174 9.540 40.425 1.00 90.56 106 LEU A CA 1
ATOM 766 C C . LEU A 1 106 ? -14.154 9.795 41.574 1.00 90.56 106 LEU A C 1
ATOM 768 O O . LEU A 1 106 ? -14.479 8.879 42.331 1.00 90.56 106 LEU A O 1
ATOM 772 N N . ALA A 1 107 ? -14.600 11.040 41.717 1.00 88.44 107 ALA A N 1
ATOM 773 C CA . ALA A 1 107 ? -15.656 11.393 42.660 1.00 88.44 107 ALA A CA 1
ATOM 774 C C . ALA A 1 107 ? -17.021 11.047 42.057 1.00 88.44 107 ALA A C 1
ATOM 776 O O . ALA A 1 107 ? -17.225 11.212 40.850 1.00 88.44 107 ALA A O 1
ATOM 777 N N . PHE A 1 108 ? -17.954 10.586 42.888 1.00 83.31 108 PHE A N 1
ATOM 778 C CA . PHE A 1 108 ? -19.351 10.532 42.475 1.00 83.31 108 PHE A CA 1
ATOM 779 C C . PHE A 1 108 ? -19.902 11.956 42.356 1.00 83.31 108 PHE A C 1
ATOM 781 O O . PHE A 1 108 ? -19.431 12.883 43.014 1.00 83.31 108 PHE A O 1
ATOM 788 N N . THR A 1 109 ? -20.897 12.137 41.496 1.00 82.12 109 THR A N 1
ATOM 789 C CA . THR A 1 109 ? -21.570 13.423 41.315 1.00 82.12 109 THR A CA 1
ATOM 790 C C . THR A 1 109 ? -23.070 13.253 41.479 1.00 82.12 109 THR A C 1
ATOM 792 O O . THR A 1 109 ? -23.630 12.184 41.216 1.00 82.12 109 THR A O 1
ATOM 795 N N . ALA A 1 110 ? -23.716 14.321 41.934 1.00 77.00 110 ALA A N 1
ATOM 796 C CA . ALA A 1 110 ? -25.149 14.384 42.149 1.00 77.00 110 ALA A CA 1
ATOM 797 C C . ALA A 1 110 ? -25.735 15.577 41.390 1.00 77.00 110 ALA A C 1
ATOM 799 O O . ALA A 1 110 ? -25.083 16.612 41.243 1.00 77.00 110 ALA A O 1
ATOM 800 N N . ASP A 1 111 ? -26.966 15.432 40.916 1.00 79.12 111 ASP A N 1
ATOM 801 C CA . ASP A 1 111 ? -27.769 16.548 40.432 1.00 79.12 111 ASP A CA 1
ATOM 802 C C . ASP A 1 111 ? -28.525 17.171 41.610 1.00 79.12 111 ASP A C 1
ATOM 804 O O . ASP A 1 111 ? -29.389 16.536 42.221 1.00 79.12 111 ASP A O 1
ATOM 808 N N . GLU A 1 112 ? -28.175 18.417 41.923 1.00 79.94 112 GLU A N 1
ATOM 809 C CA . GLU A 1 112 ? -28.776 19.214 42.995 1.00 79.94 112 GLU A CA 1
ATOM 810 C C . GLU A 1 112 ? -29.880 20.159 42.500 1.00 79.94 112 GLU A C 1
ATOM 812 O O . GLU A 1 112 ? -30.294 21.064 43.220 1.00 79.94 112 GLU A O 1
ATOM 817 N N . SER A 1 113 ? -30.370 19.996 41.270 1.00 80.00 113 SER A N 1
ATOM 818 C CA . SER A 1 113 ? -31.347 20.916 40.674 1.00 80.00 113 SER A CA 1
ATOM 819 C C . SER A 1 113 ? -32.668 21.035 41.445 1.00 80.00 113 SER A C 1
ATOM 821 O O . SER A 1 113 ? -33.333 22.066 41.335 1.00 80.00 113 SER A O 1
ATOM 823 N N . ASP A 1 114 ? -33.034 20.028 42.246 1.00 76.88 114 ASP A N 1
ATOM 824 C CA . ASP A 1 114 ? -34.229 20.046 43.102 1.00 76.88 114 ASP A CA 1
ATOM 825 C C . ASP A 1 114 ? -33.968 20.600 44.518 1.00 76.88 114 ASP A C 1
ATOM 827 O O . ASP A 1 114 ? -34.894 20.810 45.305 1.00 76.88 114 ASP A O 1
ATOM 831 N N . CYS A 1 115 ? -32.711 20.889 44.858 1.00 79.06 115 CYS A N 1
ATOM 832 C CA . CYS A 1 115 ? -32.331 21.337 46.191 1.00 79.06 115 CYS A CA 1
ATOM 833 C C . CYS A 1 115 ? -32.864 22.732 46.513 1.00 79.06 115 CYS A C 1
ATOM 835 O O . CYS A 1 115 ? -32.564 23.719 45.842 1.00 79.06 115 CYS A O 1
ATOM 837 N N . GLY A 1 116 ? -33.650 22.827 47.587 1.00 74.19 116 GLY A N 1
ATOM 838 C CA . GLY A 1 116 ? -34.279 24.074 48.023 1.00 74.19 116 GLY A CA 1
ATOM 839 C C . GLY A 1 116 ? -35.465 24.512 47.158 1.00 74.19 116 GLY A C 1
ATOM 840 O O . GLY A 1 116 ? -36.014 25.594 47.382 1.00 74.19 116 GLY A O 1
ATOM 841 N N . VAL A 1 117 ? -35.900 23.687 46.200 1.00 81.31 117 VAL A N 1
ATOM 842 C CA . VAL A 1 117 ? -37.099 23.942 45.396 1.00 81.31 117 VAL A CA 1
ATOM 843 C C . VAL A 1 117 ? -38.338 23.651 46.238 1.00 81.31 117 VAL A C 1
ATOM 845 O O . VAL A 1 117 ? -38.455 22.590 46.846 1.00 81.31 117 VAL A O 1
ATOM 848 N N . ARG A 1 118 ? -39.271 24.607 46.307 1.00 80.75 118 ARG A N 1
ATOM 849 C CA . ARG A 1 118 ? -40.545 24.422 47.013 1.00 80.75 118 ARG A CA 1
ATOM 850 C C . ARG A 1 118 ? -41.518 23.649 46.133 1.00 80.75 118 ARG A C 1
ATOM 852 O O . ARG A 1 118 ? -41.882 24.119 45.056 1.00 80.75 118 ARG A O 1
ATOM 859 N N . HIS A 1 119 ? -42.014 22.544 46.661 1.00 78.75 119 HIS A N 1
ATOM 860 C CA . HIS A 1 119 ? -43.063 21.730 46.069 1.00 78.75 119 HIS A CA 1
ATOM 861 C C . HIS A 1 119 ? -44.365 21.882 46.857 1.00 78.75 119 HIS A C 1
ATOM 863 O O . HIS A 1 119 ? -44.359 22.147 48.063 1.00 78.75 119 HIS A O 1
ATOM 869 N N . GLU A 1 120 ? -45.489 21.740 46.160 1.00 79.56 120 GLU A N 1
ATOM 870 C CA . GLU A 1 120 ? -46.830 21.749 46.740 1.00 79.56 120 GLU A CA 1
ATOM 871 C C . GLU A 1 120 ? -47.577 20.503 46.276 1.00 79.56 120 GLU A C 1
ATOM 873 O O . GLU A 1 120 ? -47.802 20.310 45.081 1.00 79.56 120 GLU A O 1
ATOM 878 N N . GLU A 1 121 ? -47.984 19.669 47.229 1.00 72.69 121 GLU A N 1
ATOM 879 C CA . GLU A 1 121 ? -48.770 18.472 46.960 1.00 72.69 121 GLU A CA 1
ATOM 880 C C . GLU A 1 121 ? -49.911 18.387 47.979 1.00 72.69 121 GLU A C 1
ATOM 882 O O . GLU A 1 121 ? -49.683 18.433 49.182 1.00 72.69 121 GLU A O 1
ATOM 887 N N . HIS A 1 122 ? -51.164 18.315 47.519 1.00 76.00 122 HIS A N 1
ATOM 888 C CA . HIS A 1 122 ? -52.349 18.209 48.389 1.00 76.00 122 HIS A CA 1
ATOM 889 C C . HIS A 1 122 ? -52.423 19.254 49.538 1.00 76.00 122 HIS A C 1
ATOM 891 O O . HIS A 1 122 ? -52.817 18.919 50.654 1.00 76.00 122 HIS A O 1
ATOM 897 N N . ASN A 1 123 ? -52.089 20.528 49.268 1.00 72.69 123 ASN A N 1
ATOM 898 C CA . ASN A 1 123 ? -51.997 21.632 50.252 1.00 72.69 123 ASN A CA 1
ATOM 899 C C . ASN A 1 123 ? -50.912 21.454 51.334 1.00 72.69 123 ASN A C 1
ATOM 901 O O . ASN A 1 123 ? -50.964 22.098 52.384 1.00 72.69 123 ASN A O 1
ATOM 905 N N . VAL A 1 124 ? -49.933 20.590 51.081 1.00 66.75 124 VAL A N 1
ATOM 906 C CA . VAL A 1 124 ? -48.748 20.396 51.911 1.00 66.75 124 VAL A CA 1
ATOM 907 C C . VAL A 1 124 ? -47.542 20.943 51.160 1.00 66.75 124 VAL A C 1
ATOM 909 O O . VAL A 1 124 ? -47.364 20.671 49.971 1.00 66.75 124 VAL A O 1
ATOM 912 N N . TYR A 1 125 ? -46.713 21.724 51.853 1.00 76.00 125 TYR A N 1
ATOM 913 C CA . TYR A 1 125 ? -45.485 22.268 51.282 1.00 76.00 125 TYR A CA 1
ATOM 914 C C . TYR A 1 125 ? -44.278 21.498 51.794 1.00 76.00 125 TYR A C 1
ATOM 916 O O . TYR A 1 125 ? -44.139 21.266 52.997 1.00 76.00 125 TYR A O 1
ATOM 924 N N . TYR A 1 126 ? -43.372 21.166 50.885 1.00 71.75 126 TYR A N 1
ATOM 925 C CA . TYR A 1 126 ? -42.066 20.618 51.223 1.00 71.75 126 TYR A CA 1
ATOM 926 C C . TYR A 1 126 ? -40.995 21.261 50.343 1.00 71.75 126 TYR A C 1
ATOM 928 O O . TYR A 1 126 ? -41.289 21.805 49.279 1.00 71.75 126 TYR A O 1
ATOM 936 N N . PHE A 1 127 ? -39.753 21.241 50.813 1.00 74.94 127 PHE A N 1
ATOM 937 C CA . PHE A 1 127 ? -38.605 21.630 50.003 1.00 74.94 127 PHE A CA 1
ATOM 938 C C . PHE A 1 127 ? -37.881 20.371 49.550 1.00 74.94 127 PHE A C 1
ATOM 940 O O . PHE A 1 127 ? -37.703 19.454 50.354 1.00 74.94 127 PHE A O 1
ATOM 947 N N . GLY A 1 128 ? -37.463 20.332 48.287 1.00 69.12 128 GLY A N 1
ATOM 948 C CA . GLY A 1 128 ? -36.544 19.309 47.811 1.00 69.12 128 GLY A CA 1
ATOM 949 C C . GLY A 1 128 ? -35.269 19.357 48.652 1.00 69.12 128 GLY A C 1
ATOM 950 O O . GLY A 1 128 ? -34.605 20.391 48.753 1.00 69.12 128 GLY A O 1
ATOM 951 N N . SER A 1 129 ? -34.980 18.255 49.335 1.00 68.94 129 SER A N 1
ATOM 952 C CA . SER A 1 129 ? -33.809 18.085 50.205 1.00 68.94 129 SER A CA 1
ATOM 953 C C . SER A 1 129 ? -32.914 16.929 49.756 1.00 68.94 129 SER A C 1
ATOM 955 O O . SER A 1 129 ? -31.948 16.594 50.449 1.00 68.94 129 SER A O 1
ATOM 957 N N . GLY A 1 130 ? -33.250 16.345 48.601 1.00 69.44 130 GLY A N 1
ATOM 958 C CA . GLY A 1 130 ? -32.572 15.221 47.982 1.00 69.44 130 GLY A CA 1
ATOM 959 C C . GLY A 1 130 ? -31.885 15.598 46.667 1.00 69.44 130 GLY A C 1
ATOM 960 O O . GLY A 1 130 ? -32.380 16.448 45.931 1.00 69.44 130 GLY A O 1
ATOM 961 N N . THR A 1 131 ? -30.778 14.932 46.358 1.00 72.50 131 THR A N 1
ATOM 962 C CA . THR A 1 131 ? -30.038 15.018 45.095 1.00 72.50 131 THR A CA 1
ATOM 963 C C . THR A 1 131 ? -30.111 13.687 44.361 1.00 72.50 131 THR A C 1
ATOM 965 O O . THR A 1 131 ? -30.193 12.617 44.974 1.00 72.50 131 THR A O 1
ATOM 968 N N . LEU A 1 132 ? -30.106 13.742 43.029 1.00 70.31 132 LEU A N 1
ATOM 969 C CA . LEU A 1 132 ? -30.180 12.544 42.197 1.00 70.31 132 LEU A CA 1
ATOM 970 C C . LEU A 1 132 ? -28.771 12.079 41.811 1.00 70.31 132 LEU A C 1
ATOM 972 O O . LEU A 1 132 ? -28.047 12.842 41.161 1.00 70.31 132 LEU A O 1
ATOM 976 N N . PRO A 1 133 ? -28.373 10.843 42.153 1.00 72.50 133 PRO A N 1
ATOM 977 C CA . PRO A 1 133 ? -27.059 10.328 41.796 1.00 72.50 133 PRO A CA 1
ATOM 978 C C . PRO A 1 133 ? -26.892 10.221 40.279 1.00 72.50 133 PRO A C 1
ATOM 980 O O . PRO A 1 133 ? -27.813 9.838 39.554 1.00 72.50 133 PRO A O 1
ATOM 983 N N . GLN A 1 134 ? -25.697 10.552 39.793 1.00 77.50 134 GLN A N 1
ATOM 984 C CA . GLN A 1 134 ? -25.339 10.429 38.382 1.00 77.50 134 GLN A CA 1
ATOM 985 C C . GLN A 1 134 ? -24.548 9.143 38.128 1.00 77.50 134 GLN A C 1
ATOM 987 O O . GLN A 1 134 ? -23.775 8.679 38.969 1.00 77.50 134 GLN A O 1
ATOM 992 N N . SER A 1 135 ? -24.713 8.567 36.934 1.00 77.69 135 SER A N 1
ATOM 993 C CA . SER A 1 135 ? -23.875 7.454 36.490 1.00 77.69 135 SER A CA 1
ATOM 994 C C . SER A 1 135 ? -22.439 7.921 36.271 1.00 77.69 135 SER A C 1
ATOM 996 O O . SER A 1 135 ? -22.208 8.907 35.567 1.00 77.69 135 SER A O 1
ATOM 998 N N . LEU A 1 136 ? -21.476 7.175 36.798 1.00 82.94 136 LEU A N 1
ATOM 999 C CA . LEU A 1 136 ? -20.057 7.464 36.662 1.00 82.94 136 LEU A CA 1
ATOM 1000 C C . LEU A 1 136 ? -19.394 6.439 35.740 1.00 82.94 136 LEU A C 1
ATOM 1002 O O . LEU A 1 136 ? -19.370 5.246 36.041 1.00 82.94 136 LEU A O 1
ATOM 1006 N N . VAL A 1 137 ? -18.835 6.908 34.624 1.00 82.69 137 VAL A N 1
ATOM 1007 C CA . VAL A 1 137 ? -18.077 6.073 33.682 1.00 82.69 137 VAL A CA 1
ATOM 1008 C C . VAL A 1 137 ? -16.605 6.070 34.089 1.00 82.69 137 VAL A C 1
ATOM 1010 O O . VAL A 1 137 ? -15.988 7.129 34.206 1.00 82.69 137 VAL A O 1
ATOM 1013 N N . ILE A 1 138 ? -16.024 4.886 34.282 1.00 83.31 138 ILE A N 1
ATOM 1014 C CA . ILE A 1 138 ? -14.590 4.739 34.533 1.00 83.31 138 ILE A CA 1
ATOM 1015 C C . ILE A 1 138 ? -13.841 4.892 33.207 1.00 83.31 138 ILE A C 1
ATOM 1017 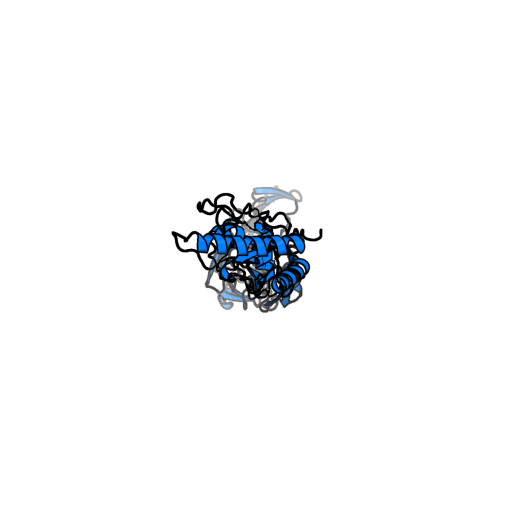O O . ILE A 1 138 ? -13.933 4.044 32.323 1.00 83.31 138 ILE A O 1
ATOM 1021 N N . THR A 1 139 ? -13.077 5.974 33.081 1.00 79.06 139 THR A N 1
ATOM 1022 C CA . THR A 1 139 ? -12.244 6.274 31.907 1.00 79.06 139 THR A CA 1
ATOM 1023 C C . THR A 1 139 ? -10.756 6.239 32.251 1.00 79.06 139 THR A C 1
ATOM 1025 O O . THR A 1 139 ? -10.380 6.456 33.402 1.00 79.06 139 THR A O 1
ATOM 1028 N N . GLY A 1 140 ? -9.897 6.043 31.246 1.00 77.94 140 GLY A N 1
ATOM 1029 C CA . GLY A 1 140 ? -8.436 6.097 31.406 1.00 77.94 140 GLY A CA 1
ATOM 1030 C C . GLY A 1 140 ? -7.780 4.779 31.828 1.00 77.94 140 GLY A C 1
ATOM 1031 O O . GLY A 1 140 ? -6.592 4.776 32.137 1.00 77.94 140 GLY A O 1
ATOM 1032 N N . LEU A 1 141 ? -8.534 3.675 31.831 1.00 78.62 141 LEU A N 1
ATOM 1033 C CA . LEU A 1 141 ? -8.034 2.312 32.013 1.00 78.62 141 LEU A CA 1
ATOM 1034 C C . LEU A 1 141 ? -8.589 1.419 30.896 1.00 78.62 141 LEU A C 1
ATOM 1036 O O . LEU A 1 141 ? -9.791 1.462 30.638 1.00 78.62 141 LEU A O 1
ATOM 1040 N N . ASP A 1 142 ? -7.739 0.580 30.300 1.00 74.31 142 ASP A N 1
ATOM 1041 C CA . ASP A 1 142 ? -8.144 -0.376 29.252 1.00 74.31 142 ASP A CA 1
ATOM 1042 C C . ASP A 1 142 ? -9.026 -1.509 29.815 1.00 74.31 142 ASP A C 1
ATOM 1044 O O . ASP A 1 142 ? -9.899 -2.050 29.141 1.00 74.31 142 ASP A O 1
ATOM 1048 N N . SER A 1 143 ? -8.812 -1.876 31.085 1.00 82.44 143 SER A N 1
ATOM 1049 C CA . SER A 1 143 ? -9.641 -2.834 31.825 1.00 82.44 143 SER A CA 1
ATOM 1050 C C . SER A 1 143 ? -9.546 -2.617 33.339 1.00 82.44 143 SER A C 1
ATOM 1052 O O . SER A 1 143 ? -8.607 -1.993 33.837 1.00 82.44 143 SER A O 1
ATOM 1054 N N . VAL A 1 144 ? -10.520 -3.145 34.082 1.00 84.56 144 VAL A N 1
ATOM 1055 C CA . VAL A 1 144 ? -10.662 -3.027 35.538 1.00 84.56 144 VAL A CA 1
ATOM 1056 C C . VAL A 1 144 ? -10.745 -4.418 36.163 1.00 84.56 144 VAL A C 1
ATOM 1058 O O . VAL A 1 144 ? -11.547 -5.241 35.744 1.00 84.56 144 VAL A O 1
ATOM 1061 N N . THR A 1 145 ? -9.941 -4.692 37.186 1.00 89.38 145 THR A N 1
ATOM 1062 C CA . THR A 1 145 ? -9.953 -5.960 37.949 1.00 89.38 145 THR A CA 1
ATOM 1063 C C . THR A 1 145 ? -10.437 -5.789 39.376 1.00 89.38 145 THR A C 1
ATOM 1065 O O . THR A 1 145 ? -10.820 -6.758 40.033 1.00 89.38 145 THR A O 1
ATOM 1068 N N . ARG A 1 146 ? -10.432 -4.554 39.877 1.00 90.50 146 ARG A N 1
ATOM 1069 C CA . ARG A 1 146 ? -10.865 -4.234 41.232 1.00 90.50 146 ARG A CA 1
ATOM 1070 C C . ARG A 1 146 ? -11.343 -2.796 41.311 1.00 90.50 146 ARG A C 1
ATOM 1072 O O . ARG A 1 146 ? -10.738 -1.912 40.706 1.00 90.50 146 ARG A O 1
ATOM 1079 N N . VAL A 1 147 ? -12.356 -2.554 42.129 1.00 89.31 147 VAL A N 1
ATOM 1080 C CA . VAL A 1 147 ? -12.755 -1.212 42.551 1.00 89.31 147 VAL A CA 1
ATOM 1081 C C . VAL A 1 147 ? -12.777 -1.093 44.067 1.00 89.31 147 VAL A C 1
ATOM 1083 O O . VAL A 1 147 ? -13.037 -2.063 44.776 1.00 89.31 147 VAL A O 1
ATOM 1086 N N . VAL A 1 148 ? -12.489 0.106 44.559 1.00 88.25 148 VAL A N 1
ATOM 1087 C CA . VAL A 1 148 ? -12.660 0.500 45.956 1.00 88.25 148 VAL A CA 1
ATOM 1088 C C . VAL A 1 148 ? -13.617 1.680 45.981 1.00 88.25 148 VAL A C 1
ATOM 1090 O O . VAL A 1 148 ? -13.272 2.756 45.500 1.00 88.25 148 VAL A O 1
ATOM 1093 N N . ILE A 1 149 ? -14.815 1.471 46.510 1.00 83.12 149 ILE A N 1
ATOM 1094 C CA . ILE A 1 149 ? -15.831 2.501 46.708 1.00 83.12 149 ILE A CA 1
ATOM 1095 C C . ILE A 1 149 ? -15.671 3.032 48.131 1.00 83.12 149 ILE A C 1
ATOM 1097 O O . ILE A 1 149 ? -15.696 2.260 49.087 1.00 83.12 149 ILE A O 1
ATOM 1101 N N . ARG A 1 150 ? -15.488 4.343 48.263 1.00 82.06 150 ARG A N 1
ATOM 1102 C CA . ARG A 1 150 ? -15.331 5.052 49.534 1.00 82.06 150 ARG A CA 1
ATOM 1103 C C . ARG A 1 150 ? -16.540 5.958 49.756 1.00 82.06 150 ARG A C 1
ATOM 1105 O O . ARG A 1 150 ? -16.508 7.096 49.280 1.00 82.06 150 ARG A O 1
ATOM 1112 N N . PRO A 1 151 ? -17.607 5.459 50.405 1.00 72.62 151 PRO A N 1
ATOM 1113 C CA . PRO A 1 151 ? -18.743 6.292 50.774 1.00 72.62 151 PRO A CA 1
ATOM 1114 C C . PRO A 1 151 ? -18.357 7.267 51.895 1.00 72.62 151 PRO A C 1
ATOM 1116 O O . PRO A 1 151 ? -17.459 6.988 52.691 1.00 72.62 151 PRO A O 1
ATOM 1119 N N . THR A 1 152 ? -19.047 8.402 51.982 1.00 66.25 152 THR A N 1
ATOM 1120 C CA . THR A 1 152 ? -18.936 9.319 53.129 1.00 66.25 152 THR A CA 1
ATOM 1121 C C . THR A 1 152 ? -19.914 8.931 54.244 1.00 66.25 152 THR A C 1
ATOM 1123 O O . THR A 1 152 ? -20.764 8.056 54.068 1.00 66.25 152 THR A O 1
ATOM 1126 N N . SER A 1 153 ? -19.770 9.539 55.427 1.00 53.22 153 SER A N 1
ATOM 1127 C CA . SER A 1 153 ? -20.506 9.158 56.644 1.00 53.22 153 SER A CA 1
ATOM 1128 C C . SER A 1 153 ? -21.966 9.589 56.694 1.00 53.22 153 SER A C 1
ATOM 1130 O O . SER A 1 153 ? -22.712 9.044 57.505 1.00 53.22 153 SER A O 1
ATOM 1132 N N . ASP A 1 154 ? -22.386 10.508 55.825 1.00 53.00 154 ASP A N 1
ATOM 1133 C CA . ASP A 1 154 ? -23.621 11.278 56.009 1.00 53.00 154 ASP A CA 1
ATOM 1134 C C . ASP A 1 154 ? -24.648 10.983 54.903 1.00 53.00 154 ASP A C 1
ATOM 1136 O O . ASP A 1 154 ? -25.218 11.884 54.290 1.00 53.00 154 ASP A O 1
ATOM 1140 N N . MET A 1 155 ? -24.905 9.703 54.624 1.00 51.38 155 MET A N 1
ATOM 1141 C CA . MET A 1 155 ? -25.977 9.295 53.702 1.00 51.38 155 MET A CA 1
ATOM 1142 C C . MET A 1 155 ? -27.304 9.106 54.443 1.00 51.38 155 MET A C 1
ATOM 1144 O O . MET A 1 155 ? -27.896 8.025 54.468 1.00 51.38 155 MET A O 1
ATOM 1148 N N . SER A 1 156 ? -27.754 10.173 55.093 1.00 53.12 156 SER A N 1
ATOM 1149 C CA . SER A 1 156 ? -29.127 10.304 55.576 1.00 53.12 156 SER A CA 1
ATOM 1150 C C . SER A 1 156 ? -29.984 11.038 54.539 1.00 53.12 156 SER A C 1
ATOM 1152 O O . SER A 1 156 ? -29.491 11.560 53.539 1.00 53.12 156 SER A O 1
ATOM 1154 N N . TRP A 1 157 ? -31.297 11.039 54.746 1.00 50.25 157 TRP A N 1
ATOM 1155 C CA . TRP A 1 157 ? -32.171 12.077 54.214 1.00 50.25 157 TRP A CA 1
ATOM 1156 C C . TRP A 1 157 ? -32.975 12.672 55.363 1.00 50.25 157 TRP A C 1
ATOM 1158 O O . TRP A 1 157 ? -33.324 11.995 56.331 1.00 50.25 157 TRP A O 1
ATOM 1168 N N . VAL A 1 158 ? -33.320 13.945 55.215 1.00 53.91 158 VAL A N 1
ATOM 1169 C CA . VAL A 1 158 ? -34.163 14.706 56.130 1.00 53.91 158 VAL A CA 1
ATOM 1170 C C . VAL A 1 158 ? -35.199 15.384 55.261 1.00 53.91 158 VAL A C 1
ATOM 1172 O O . VAL A 1 158 ? -34.859 16.189 54.393 1.00 53.91 158 VAL A O 1
ATOM 1175 N N . SER A 1 159 ? -36.466 15.054 55.473 1.00 51.88 159 SER A N 1
ATOM 1176 C CA . SER A 1 159 ? -37.577 15.773 54.859 1.00 51.88 159 SER A CA 1
ATOM 1177 C C . SER A 1 159 ? -38.291 16.577 55.928 1.00 51.88 159 SER A C 1
ATOM 1179 O O . SER A 1 159 ? -38.635 16.048 56.986 1.00 51.88 159 SER A O 1
ATOM 1181 N N . SER A 1 160 ? -38.509 17.858 55.639 1.00 57.47 160 SER A N 1
ATOM 1182 C CA . SER A 1 160 ? -39.332 18.739 56.460 1.00 57.47 160 SER A CA 1
ATOM 1183 C C . SER A 1 160 ? -40.623 19.038 55.715 1.00 57.47 160 SER A C 1
ATOM 1185 O O . SER A 1 160 ? -40.618 19.681 54.664 1.00 57.47 160 SER A O 1
ATOM 1187 N N . VAL A 1 161 ? -41.725 18.562 56.281 1.00 60.91 161 VAL A N 1
ATOM 1188 C CA . VAL A 1 161 ? -43.076 18.743 55.765 1.00 60.91 161 VAL A CA 1
ATOM 1189 C C . VAL A 1 161 ? -43.762 19.832 56.580 1.00 60.91 161 VAL A C 1
ATOM 1191 O O . VAL A 1 161 ? -43.869 19.729 57.806 1.00 60.91 161 VAL A O 1
ATOM 1194 N N . PHE A 1 162 ? -44.217 20.884 55.902 1.00 66.88 162 PHE A N 1
ATOM 1195 C CA . PHE A 1 162 ? -44.881 22.025 56.523 1.00 66.88 162 PHE A CA 1
ATOM 1196 C C . PHE A 1 162 ? -46.395 21.885 56.370 1.00 66.88 162 PHE A C 1
ATOM 1198 O O . PHE A 1 162 ? -46.941 22.044 55.274 1.00 66.88 162 PHE A O 1
ATOM 1205 N N . TYR A 1 163 ? -47.068 21.616 57.487 1.00 64.19 163 TYR A N 1
ATOM 1206 C CA . TYR A 1 163 ? -48.519 21.702 57.606 1.00 64.19 163 TYR A CA 1
ATOM 1207 C C . TYR A 1 163 ? -48.917 23.112 58.077 1.00 64.19 163 TYR A C 1
ATOM 1209 O O . TYR A 1 163 ? -48.097 23.824 58.663 1.00 64.19 163 TYR A O 1
ATOM 1217 N N . PRO A 1 164 ? -50.172 23.548 57.861 1.00 68.25 164 PRO A N 1
ATOM 1218 C CA . PRO A 1 164 ? -50.644 24.854 58.331 1.00 68.25 164 PRO A CA 1
ATOM 1219 C C . PRO A 1 164 ? -50.513 25.082 59.849 1.00 68.25 164 PRO A C 1
ATOM 1221 O O . PRO A 1 164 ? -50.489 26.229 60.290 1.00 68.25 164 PRO A O 1
ATOM 1224 N N . ASP A 1 165 ? -50.452 24.014 60.646 1.00 66.94 165 ASP A N 1
ATOM 1225 C CA . ASP A 1 165 ? -50.478 24.024 62.112 1.00 66.94 165 ASP A CA 1
ATOM 1226 C C . ASP A 1 165 ? -49.216 23.445 62.784 1.00 66.94 165 ASP A C 1
ATOM 1228 O O . ASP A 1 165 ? -49.015 23.671 63.978 1.00 66.94 165 ASP A O 1
ATOM 1232 N N . HIS A 1 166 ? -48.349 22.731 62.056 1.00 67.62 166 HIS A N 1
ATOM 1233 C CA . HIS A 1 166 ? -47.109 22.156 62.589 1.00 67.62 166 HIS A CA 1
ATOM 1234 C C . HIS A 1 166 ? -46.081 21.823 61.491 1.00 67.62 166 HIS A C 1
ATOM 1236 O O . HIS A 1 166 ? -46.384 21.823 60.300 1.00 67.62 166 HIS A O 1
ATOM 1242 N N . VAL A 1 167 ? -44.848 21.514 61.899 1.00 69.88 167 VAL A N 1
ATOM 1243 C CA . VAL A 1 167 ? -43.777 21.029 61.013 1.00 69.88 167 VAL A CA 1
ATOM 1244 C C . VAL A 1 167 ? -43.396 19.619 61.444 1.00 69.88 167 VAL A C 1
ATOM 1246 O O . VAL A 1 167 ? -43.168 19.384 62.631 1.00 69.88 167 VAL A O 1
ATOM 1249 N N . VAL A 1 168 ? -43.323 18.688 60.492 1.00 69.12 168 VAL A N 1
ATOM 1250 C CA . VAL A 1 168 ? -42.825 17.326 60.723 1.00 69.12 168 VAL A CA 1
ATOM 1251 C C . VAL A 1 168 ? -41.485 17.178 60.029 1.00 69.12 168 VAL A C 1
ATOM 1253 O O . VAL A 1 168 ? -41.401 17.315 58.811 1.00 69.12 168 VAL A O 1
ATOM 1256 N N . THR A 1 169 ? -40.449 16.868 60.802 1.00 63.84 169 THR A N 1
ATOM 1257 C CA . THR A 1 169 ? -39.138 16.495 60.273 1.00 63.84 169 THR A CA 1
ATOM 1258 C C . THR A 1 169 ? -38.970 14.988 60.415 1.00 63.84 169 THR A C 1
ATOM 1260 O O . THR A 1 169 ? -39.028 14.458 61.523 1.00 63.84 169 THR A O 1
ATOM 1263 N N . SER A 1 170 ? -38.804 14.302 59.287 1.00 52.16 170 SER A N 1
ATOM 1264 C CA . SER A 1 170 ? -38.472 12.880 59.235 1.00 52.16 170 SER A CA 1
ATOM 1265 C C . SER A 1 170 ? -37.025 12.744 58.806 1.00 52.16 170 SER A C 1
ATOM 1267 O O . SER A 1 170 ? -36.650 13.282 57.767 1.00 52.16 170 SER A O 1
ATOM 1269 N N . GLU A 1 171 ? -36.248 12.003 59.585 1.00 56.88 171 GLU A N 1
ATOM 1270 C CA . GLU A 1 171 ? -34.904 11.572 59.223 1.00 56.88 171 GLU A CA 1
ATOM 1271 C C . GLU A 1 171 ? -34.935 10.070 58.939 1.00 56.88 171 GLU A C 1
ATOM 1273 O O . GLU A 1 171 ? -35.556 9.301 59.680 1.00 56.88 171 GLU A O 1
ATOM 1278 N N . GLY A 1 172 ? -34.306 9.653 57.847 1.00 51.19 172 GLY A N 1
ATOM 1279 C CA . GLY A 1 172 ? -34.154 8.248 57.500 1.00 51.19 172 GLY A CA 1
ATOM 1280 C C . GLY A 1 172 ? -32.735 7.939 57.047 1.00 51.19 172 GLY A C 1
ATOM 1281 O O . GLY A 1 172 ? -32.074 8.761 56.417 1.00 51.19 172 GLY A O 1
ATOM 1282 N N . PHE A 1 173 ? -32.283 6.725 57.351 1.00 48.38 173 PHE A N 1
ATOM 1283 C CA . PHE A 1 173 ? -31.067 6.153 56.782 1.00 48.38 173 PHE A CA 1
ATOM 1284 C C . PHE A 1 173 ? -31.445 5.419 55.498 1.00 48.38 173 PHE A C 1
ATOM 1286 O O . PHE A 1 173 ? -32.345 4.575 55.525 1.00 48.38 173 PHE A O 1
ATOM 1293 N N . ILE A 1 174 ? -30.789 5.738 54.379 1.00 48.56 174 ILE A N 1
ATOM 1294 C CA . ILE A 1 174 ? -30.930 4.951 53.153 1.00 48.56 174 ILE A CA 1
ATOM 1295 C C . ILE A 1 174 ? -29.656 4.156 52.929 1.00 48.56 174 ILE A C 1
ATOM 1297 O O . ILE A 1 174 ? -28.530 4.639 53.028 1.00 48.56 174 ILE A O 1
ATOM 1301 N N . GLY A 1 175 ? -29.885 2.888 52.643 1.00 49.75 175 GLY A N 1
ATOM 1302 C CA . GLY A 1 175 ? -28.863 1.937 52.332 1.00 49.75 175 GLY A CA 1
ATOM 1303 C C . GLY A 1 175 ? -28.288 2.056 50.950 1.00 49.75 175 GLY A C 1
ATOM 1304 O O . GLY A 1 175 ? -28.990 1.710 50.021 1.00 49.75 175 GLY A O 1
ATOM 1305 N N . THR A 1 176 ? -27.013 2.423 50.855 1.00 58.06 176 THR A N 1
ATOM 1306 C CA . THR A 1 176 ? -26.203 2.575 49.639 1.00 58.06 176 THR A CA 1
ATOM 1307 C C . THR A 1 176 ? -26.139 1.347 48.727 1.00 58.06 176 THR A C 1
ATOM 1309 O O . THR A 1 176 ? -25.218 0.529 48.773 1.00 58.06 176 THR A O 1
ATOM 1312 N N . VAL A 1 177 ? -27.109 1.244 47.832 1.00 66.94 177 VAL A N 1
ATOM 1313 C CA . VAL A 1 177 ? -27.114 0.341 46.690 1.00 66.94 177 VAL A CA 1
ATOM 1314 C C . VAL A 1 177 ? -26.297 0.954 45.556 1.00 66.94 177 VAL A C 1
ATOM 1316 O O . VAL A 1 177 ? -26.538 2.085 45.135 1.00 66.94 177 VAL A O 1
ATOM 1319 N N . TYR A 1 178 ? -25.381 0.172 44.985 1.00 72.00 178 TYR A N 1
ATOM 1320 C CA . TYR A 1 178 ? -24.657 0.552 43.770 1.00 72.00 178 TYR A CA 1
ATOM 1321 C C . TYR A 1 178 ? -25.052 -0.361 42.615 1.00 72.00 178 TYR A C 1
ATOM 1323 O O . TYR A 1 178 ? -24.964 -1.582 42.717 1.00 72.00 178 TYR A O 1
ATOM 1331 N N . LEU A 1 179 ? -25.464 0.224 41.498 1.00 73.44 179 LEU A N 1
ATOM 1332 C CA . LEU A 1 179 ? -25.573 -0.459 40.218 1.00 73.44 179 LEU A CA 1
ATOM 1333 C C . LEU A 1 179 ? -24.195 -0.464 39.552 1.00 73.44 179 LEU A C 1
ATOM 1335 O O . LEU A 1 179 ? -23.590 0.593 39.364 1.00 73.44 179 LEU A O 1
ATOM 1339 N N . LEU A 1 180 ? -23.710 -1.640 39.171 1.00 76.12 180 LEU A N 1
ATOM 1340 C CA . LEU A 1 180 ? -22.525 -1.793 38.335 1.00 76.12 180 LEU A CA 1
ATOM 1341 C C . LEU A 1 180 ? -22.961 -2.314 36.974 1.00 76.12 180 LEU A C 1
ATOM 1343 O O . LEU 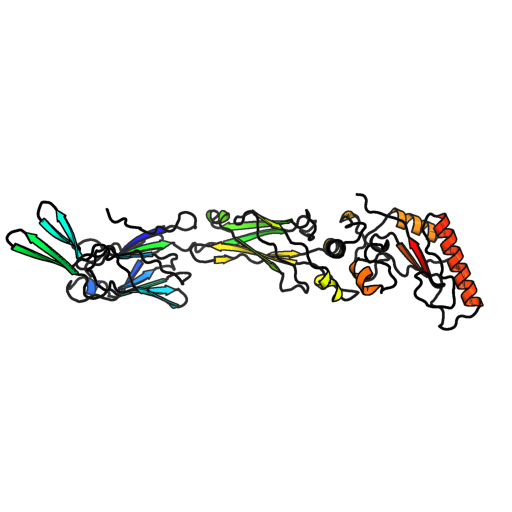A 1 180 ? -23.734 -3.267 36.886 1.00 76.12 180 LEU A O 1
ATOM 1347 N N . SER A 1 181 ? -22.440 -1.705 35.917 1.00 74.00 181 SER A N 1
ATOM 1348 C CA . SER A 1 181 ? -22.624 -2.162 34.546 1.00 74.00 181 SER A CA 1
ATOM 1349 C C . SER A 1 181 ? -21.281 -2.174 33.835 1.00 74.00 181 SER A C 1
ATOM 1351 O O . SER A 1 181 ? -20.582 -1.170 33.835 1.00 74.00 181 SER A O 1
ATOM 1353 N N . PHE A 1 182 ? -20.900 -3.291 33.231 1.00 74.81 182 PHE A N 1
ATOM 1354 C CA . PHE A 1 182 ? -19.621 -3.435 32.533 1.00 74.81 182 PHE A CA 1
ATOM 1355 C C . PHE A 1 182 ? -19.745 -4.390 31.348 1.00 74.81 182 PHE A C 1
ATOM 1357 O O . PHE A 1 182 ? -20.766 -5.055 31.167 1.00 74.81 182 PHE A O 1
ATOM 1364 N N . ARG A 1 183 ? -18.694 -4.460 30.534 1.00 70.62 183 ARG A N 1
ATOM 1365 C CA . ARG A 1 183 ? -18.542 -5.449 29.468 1.00 70.62 183 ARG A CA 1
ATOM 1366 C C . ARG A 1 183 ? -17.506 -6.486 29.856 1.00 70.62 183 ARG A C 1
ATOM 1368 O O . ARG A 1 183 ? -16.436 -6.144 30.362 1.00 70.62 183 ARG A O 1
ATOM 1375 N N . GLU A 1 184 ? -17.810 -7.744 29.572 1.00 65.88 184 GLU A N 1
ATOM 1376 C CA . GLU A 1 184 ? -16.793 -8.789 29.630 1.00 65.88 184 GLU A CA 1
ATOM 1377 C C . GLU A 1 184 ? -15.811 -8.617 28.467 1.00 65.88 184 GLU A C 1
ATOM 1379 O O . GLU A 1 184 ? -16.242 -8.337 27.336 1.00 65.88 184 GLU A O 1
ATOM 1384 N N . PRO A 1 185 ? -14.497 -8.764 28.711 1.00 59.88 185 PRO A N 1
ATOM 1385 C CA . PRO A 1 185 ? -13.527 -8.794 27.639 1.00 59.88 185 PRO A CA 1
ATOM 1386 C C . PRO A 1 185 ? -13.831 -9.990 26.756 1.00 59.88 185 PRO A C 1
ATOM 1388 O O . PRO A 1 185 ? -14.088 -11.093 27.245 1.00 59.88 185 PRO A O 1
ATOM 1391 N N . VAL A 1 186 ? -13.733 -9.806 25.445 1.00 57.50 186 VAL A N 1
ATOM 1392 C CA . VAL A 1 186 ? -13.690 -10.954 24.542 1.00 57.50 186 VAL A CA 1
ATOM 1393 C C . VAL A 1 186 ? -12.272 -11.523 24.627 1.00 57.50 186 VAL A C 1
ATOM 1395 O O . VAL A 1 186 ? -11.411 -11.221 23.809 1.00 57.50 186 VAL A O 1
ATOM 1398 N N . THR A 1 187 ? -12.006 -12.327 25.660 1.00 55.66 187 THR A N 1
ATOM 1399 C CA . THR A 1 187 ? -10.674 -12.879 25.998 1.00 55.66 187 THR A CA 1
ATOM 1400 C C . THR A 1 187 ? -10.105 -13.841 24.947 1.00 55.66 187 THR A C 1
ATOM 1402 O O . THR A 1 187 ? -8.969 -14.290 25.067 1.00 55.66 187 THR A O 1
ATOM 1405 N N . THR A 1 188 ? -10.875 -14.142 23.899 1.00 64.81 188 THR A N 1
ATOM 1406 C CA . THR A 1 188 ? -10.509 -15.020 22.778 1.00 64.81 188 THR A CA 1
ATOM 1407 C C . THR A 1 188 ? -10.482 -14.290 21.436 1.00 64.81 188 THR A C 1
ATOM 1409 O O . THR A 1 188 ? -10.474 -14.941 20.389 1.00 64.81 188 THR A O 1
ATOM 1412 N N . ALA A 1 189 ? -10.488 -12.951 21.450 1.00 76.62 189 ALA A N 1
ATOM 1413 C CA . ALA A 1 189 ? -10.409 -12.190 20.219 1.00 76.62 189 ALA A CA 1
ATOM 1414 C C . ALA A 1 189 ? -9.070 -12.445 19.507 1.00 76.62 189 ALA A C 1
ATOM 1416 O O . ALA A 1 189 ? -8.009 -12.238 20.090 1.00 76.62 189 ALA A O 1
ATOM 1417 N N . ASP A 1 190 ? -9.126 -12.893 18.256 1.00 89.19 190 ASP A N 1
ATOM 1418 C CA . ASP A 1 190 ? -7.953 -13.131 17.410 1.00 89.19 190 ASP A CA 1
ATOM 1419 C C . ASP A 1 190 ? -8.213 -12.583 16.011 1.00 89.19 190 ASP A C 1
ATOM 1421 O O . ASP A 1 190 ? -9.284 -12.826 15.450 1.00 89.19 190 ASP A O 1
ATOM 1425 N N . VAL A 1 191 ? -7.251 -11.841 15.458 1.00 93.50 191 VAL A N 1
ATOM 1426 C CA . VAL A 1 191 ? -7.360 -11.179 14.151 1.00 93.50 191 VAL A CA 1
ATOM 1427 C C . VAL A 1 191 ? -6.239 -11.669 13.249 1.00 93.50 191 VAL A C 1
ATOM 1429 O O . VAL A 1 191 ? -5.061 -11.537 13.571 1.00 93.50 191 VAL A O 1
ATOM 1432 N N . THR A 1 192 ? -6.596 -12.170 12.069 1.00 97.12 192 THR A N 1
ATOM 1433 C CA . THR A 1 192 ? -5.633 -12.677 11.087 1.00 97.12 192 THR A CA 1
ATOM 1434 C C . THR A 1 192 ? -5.879 -12.051 9.721 1.00 97.12 192 THR A C 1
ATOM 1436 O O . THR A 1 192 ? -6.987 -12.119 9.188 1.00 97.12 192 THR A O 1
ATOM 1439 N N . ILE A 1 193 ? -4.831 -11.486 9.119 1.00 98.19 193 ILE A N 1
ATOM 1440 C CA . ILE A 1 193 ? -4.851 -11.038 7.722 1.00 98.19 193 ILE A CA 1
ATOM 1441 C C . ILE A 1 193 ? -4.712 -12.268 6.821 1.00 98.19 193 ILE A C 1
ATOM 1443 O O . ILE A 1 193 ? -3.737 -13.007 6.919 1.00 98.19 193 ILE A O 1
ATOM 1447 N N . PHE A 1 194 ? -5.669 -12.473 5.918 1.00 96.94 194 PHE A N 1
ATOM 1448 C CA . PHE A 1 194 ? -5.600 -13.508 4.880 1.00 96.94 194 PHE A CA 1
ATOM 1449 C C . PHE A 1 194 ? -5.354 -12.926 3.482 1.00 96.94 194 PHE A C 1
ATOM 1451 O O . PHE A 1 194 ? -5.107 -13.677 2.539 1.00 96.94 194 PHE A O 1
ATOM 1458 N N . ARG A 1 195 ? -5.440 -11.598 3.326 1.00 97.31 195 ARG A N 1
ATOM 1459 C CA . ARG A 1 195 ? -5.148 -10.897 2.074 1.00 97.31 195 ARG A CA 1
ATOM 1460 C C . ARG A 1 195 ? -4.607 -9.496 2.349 1.00 97.31 195 ARG A C 1
ATOM 1462 O O . ARG A 1 195 ? -5.258 -8.700 3.017 1.00 97.31 195 ARG A O 1
ATOM 1469 N N . ALA A 1 196 ? -3.455 -9.190 1.773 1.00 97.25 196 ALA A N 1
ATOM 1470 C CA . ALA A 1 196 ? -2.922 -7.841 1.643 1.00 97.25 196 ALA A CA 1
ATOM 1471 C C . ALA A 1 196 ? -2.089 -7.822 0.361 1.00 97.25 196 ALA A C 1
ATOM 1473 O O . ALA A 1 196 ? -1.010 -8.404 0.319 1.00 97.25 196 ALA A O 1
ATOM 1474 N N . GLN A 1 197 ? -2.645 -7.269 -0.714 1.00 97.75 197 GLN A N 1
ATOM 1475 C CA . GLN A 1 197 ? -2.023 -7.328 -2.036 1.00 97.75 197 GLN A CA 1
ATOM 1476 C C . GLN A 1 197 ? -2.490 -6.166 -2.911 1.00 97.75 197 GLN A C 1
ATOM 1478 O O . GLN A 1 197 ? -3.650 -5.753 -2.821 1.00 97.75 197 GLN A O 1
ATOM 1483 N N . GLY A 1 198 ? -1.605 -5.664 -3.767 1.00 97.56 198 GLY A N 1
ATOM 1484 C CA . GLY A 1 198 ? -1.974 -4.813 -4.890 1.00 97.56 198 GLY A CA 1
ATOM 1485 C C . GLY A 1 198 ? -2.633 -5.599 -6.034 1.00 97.56 198 GLY A C 1
ATOM 1486 O O . GLY A 1 198 ? -2.838 -6.816 -5.922 1.00 97.56 198 GLY A O 1
ATOM 1487 N N . PRO A 1 199 ? -3.028 -4.910 -7.115 1.00 96.38 199 PRO A N 1
ATOM 1488 C CA . PRO A 1 199 ? -3.783 -5.509 -8.210 1.00 96.38 199 PRO A CA 1
ATOM 1489 C C . PRO A 1 199 ? -2.901 -6.280 -9.201 1.00 96.38 199 PRO A C 1
ATOM 1491 O O . PRO A 1 199 ? -3.425 -7.096 -9.964 1.00 96.38 199 PRO A O 1
ATOM 1494 N N . ASP A 1 200 ? -1.588 -6.049 -9.191 1.00 96.69 200 ASP A N 1
ATOM 1495 C CA . ASP A 1 200 ? -0.656 -6.648 -10.137 1.00 96.69 200 ASP A CA 1
ATOM 1496 C C . ASP A 1 200 ? -0.169 -8.033 -9.689 1.00 96.69 200 ASP A C 1
ATOM 1498 O O . ASP A 1 200 ? -0.374 -8.494 -8.559 1.00 96.69 200 ASP A O 1
ATOM 1502 N N . ALA A 1 201 ? 0.460 -8.755 -10.620 1.00 93.81 201 ALA A N 1
ATOM 1503 C CA . ALA A 1 201 ? 0.916 -10.121 -10.382 1.00 93.81 201 ALA A CA 1
ATOM 1504 C C . ALA A 1 201 ? 1.847 -10.200 -9.158 1.00 93.81 201 ALA A C 1
ATOM 1506 O O . ALA A 1 201 ? 2.707 -9.350 -8.960 1.00 93.81 201 ALA A O 1
ATOM 1507 N N . GLY A 1 202 ? 1.664 -11.232 -8.329 1.00 93.00 202 GLY A N 1
ATOM 1508 C CA . GLY A 1 202 ? 2.398 -11.364 -7.065 1.00 93.00 202 GLY A CA 1
ATOM 1509 C C . GLY A 1 202 ? 1.922 -10.421 -5.953 1.00 93.00 202 GLY A C 1
ATOM 1510 O O . GLY A 1 202 ? 2.532 -10.405 -4.890 1.00 93.00 202 GLY A O 1
ATOM 1511 N N . GLY A 1 203 ? 0.835 -9.672 -6.170 1.00 96.31 203 GLY A N 1
ATOM 1512 C CA . GLY A 1 203 ? 0.318 -8.689 -5.220 1.00 96.31 203 GLY A CA 1
ATOM 1513 C C . GLY A 1 203 ? 1.063 -7.359 -5.251 1.00 96.31 203 GLY A C 1
ATOM 1514 O O . GLY A 1 203 ? 1.030 -6.622 -4.264 1.00 96.31 203 GLY A O 1
ATOM 1515 N N . SER A 1 204 ? 1.738 -7.081 -6.365 1.00 97.75 204 SER A N 1
ATOM 1516 C CA . SER A 1 204 ? 2.461 -5.838 -6.595 1.00 97.75 204 SER A CA 1
ATOM 1517 C C . SER A 1 204 ? 1.525 -4.681 -6.968 1.00 97.75 204 SER A C 1
ATOM 1519 O O . SER A 1 204 ? 0.314 -4.880 -7.101 1.00 97.75 204 SER A O 1
ATOM 1521 N N . PHE A 1 205 ? 2.066 -3.467 -7.052 1.00 97.81 205 PHE A N 1
ATOM 1522 C CA . PHE A 1 205 ? 1.309 -2.241 -7.312 1.00 97.81 205 PHE A CA 1
ATOM 1523 C C . PHE A 1 205 ? 2.209 -1.123 -7.846 1.00 97.81 205 PHE A C 1
ATOM 1525 O O . PHE A 1 205 ? 3.419 -1.122 -7.626 1.00 97.81 205 PHE A O 1
ATOM 1532 N N . THR A 1 206 ? 1.602 -0.095 -8.432 1.00 97.75 206 THR A N 1
ATOM 1533 C CA . THR A 1 206 ? 2.240 1.212 -8.669 1.00 97.75 206 THR A CA 1
ATOM 1534 C C . THR A 1 206 ? 1.386 2.331 -8.076 1.00 97.75 206 THR A C 1
ATOM 1536 O O . THR A 1 206 ? 0.253 2.088 -7.665 1.00 97.75 206 THR A O 1
ATOM 1539 N N . SER A 1 207 ? 1.869 3.574 -8.042 1.00 95.75 207 SER A N 1
ATOM 1540 C CA . SER A 1 207 ? 1.038 4.726 -7.655 1.00 95.75 207 SER A CA 1
ATOM 1541 C C . SER A 1 207 ? 0.092 5.215 -8.768 1.00 95.75 207 SER A C 1
ATOM 1543 O O . SER A 1 207 ? -0.711 6.133 -8.560 1.00 95.75 207 SER A O 1
ATOM 1545 N N . ARG A 1 208 ? 0.113 4.581 -9.952 1.00 94.75 208 ARG A N 1
ATOM 1546 C CA . ARG A 1 208 ? -0.751 4.934 -11.088 1.00 94.75 208 ARG A CA 1
ATOM 1547 C C . ARG A 1 208 ? -2.225 4.627 -10.785 1.00 94.75 208 ARG A C 1
ATOM 1549 O O . ARG A 1 208 ? -2.541 3.540 -10.297 1.00 94.75 208 ARG A O 1
ATOM 1556 N N . PRO A 1 209 ? -3.168 5.514 -11.163 1.00 91.75 209 PRO A N 1
ATOM 1557 C CA . PRO A 1 209 ? -4.595 5.231 -11.043 1.00 91.75 209 PRO A CA 1
ATOM 1558 C C . PRO A 1 209 ? -4.991 3.906 -11.710 1.00 91.75 209 PRO A C 1
ATOM 1560 O O . PRO A 1 209 ? -4.732 3.700 -12.895 1.00 91.75 209 PRO A O 1
ATOM 1563 N N . GLY A 1 210 ? -5.640 3.028 -10.944 1.00 90.12 210 GLY A N 1
ATOM 1564 C CA . GLY A 1 210 ? -6.057 1.689 -11.384 1.00 90.12 210 GLY A CA 1
ATOM 1565 C C . GLY A 1 210 ? -5.107 0.570 -10.948 1.00 90.12 210 GLY A C 1
ATOM 1566 O O . GLY A 1 210 ? -5.570 -0.545 -10.729 1.00 90.12 210 GLY A O 1
ATOM 1567 N N . GLU A 1 211 ? -3.830 0.886 -10.731 1.00 95.94 211 GLU A N 1
ATOM 1568 C CA . GLU A 1 211 ? -2.794 -0.028 -10.217 1.00 95.94 211 GLU A CA 1
ATOM 1569 C C . GLU A 1 211 ? -2.470 0.241 -8.735 1.00 95.94 211 GLU A C 1
ATOM 1571 O O . GLU A 1 211 ? -1.917 -0.602 -8.038 1.00 95.94 211 GLU A O 1
ATOM 1576 N N . ASN A 1 212 ? -2.903 1.387 -8.211 1.00 96.81 212 ASN A N 1
ATOM 1577 C CA . ASN A 1 212 ? -2.656 1.838 -6.841 1.00 96.81 212 ASN A CA 1
ATOM 1578 C C . ASN A 1 212 ? -3.647 1.318 -5.792 1.00 96.81 212 ASN A C 1
ATOM 1580 O O . ASN A 1 212 ? -3.724 1.857 -4.687 1.00 96.81 212 ASN A O 1
ATOM 1584 N N . ARG A 1 213 ? -4.449 0.305 -6.132 1.00 96.62 213 ARG A N 1
ATOM 1585 C CA . ARG A 1 213 ? -5.523 -0.209 -5.276 1.00 96.62 213 ARG A CA 1
ATOM 1586 C C . ARG A 1 213 ? -5.086 -1.451 -4.513 1.00 96.62 213 ARG A C 1
ATOM 1588 O O . ARG A 1 213 ? -5.033 -2.546 -5.067 1.00 96.62 213 ARG A O 1
ATOM 1595 N N . LEU A 1 214 ? -4.885 -1.301 -3.211 1.00 97.75 214 LEU A N 1
ATOM 1596 C CA . LEU A 1 214 ? -4.625 -2.418 -2.313 1.00 97.75 214 LEU A CA 1
ATOM 1597 C C . LEU A 1 214 ? -5.936 -3.080 -1.904 1.00 97.75 214 LEU A C 1
ATOM 1599 O O . LEU A 1 214 ? -6.846 -2.416 -1.411 1.00 97.75 214 LEU A O 1
ATOM 1603 N N . SER A 1 215 ? -6.016 -4.395 -2.078 1.00 97.56 215 SER A N 1
ATOM 1604 C CA . SER A 1 215 ? -7.124 -5.224 -1.609 1.00 97.56 215 SER A CA 1
ATOM 1605 C C . SER A 1 215 ? -6.751 -5.886 -0.289 1.00 97.56 215 SER A C 1
ATOM 1607 O O . SER A 1 215 ? -5.872 -6.751 -0.246 1.00 97.56 215 SER A O 1
ATOM 1609 N N . LEU A 1 216 ? -7.451 -5.528 0.785 1.00 98.06 216 LEU A N 1
ATOM 1610 C CA . LEU A 1 216 ? -7.173 -6.012 2.137 1.00 98.06 216 LEU A CA 1
ATOM 1611 C C . LEU A 1 216 ? -8.283 -6.953 2.612 1.00 98.06 216 LEU A C 1
ATOM 1613 O O . LEU A 1 216 ? -9.445 -6.831 2.211 1.00 98.06 216 LEU A O 1
ATOM 1617 N N . GLY A 1 217 ? -7.915 -7.957 3.400 1.00 97.81 217 GLY A N 1
ATOM 1618 C CA . GLY A 1 217 ? -8.809 -9.000 3.888 1.00 97.81 217 GLY A CA 1
ATOM 1619 C C . GLY A 1 217 ? -8.324 -9.587 5.210 1.00 97.81 217 GLY A C 1
ATOM 1620 O O . GLY A 1 217 ? -7.219 -10.131 5.272 1.00 97.81 217 GLY A O 1
ATOM 1621 N N . ALA A 1 218 ? -9.143 -9.491 6.255 1.00 97.94 218 ALA A N 1
ATOM 1622 C CA . ALA A 1 218 ? -8.865 -10.053 7.572 1.00 97.94 218 ALA A CA 1
ATOM 1623 C C . ALA A 1 218 ? -10.084 -10.775 8.153 1.00 97.94 218 ALA A C 1
ATOM 1625 O O . ALA A 1 218 ? -11.236 -10.392 7.937 1.00 97.94 218 ALA A O 1
ATOM 1626 N N . GLY A 1 219 ? -9.811 -11.857 8.875 1.00 95.69 219 GLY A N 1
ATOM 1627 C CA . GLY A 1 219 ? -10.778 -12.592 9.676 1.00 95.69 219 GLY A CA 1
ATOM 1628 C C . GLY A 1 219 ? -10.588 -12.269 11.151 1.00 95.69 219 GLY A C 1
ATOM 1629 O O . GLY A 1 219 ? -9.477 -11.964 11.582 1.00 95.69 219 GLY A O 1
ATOM 1630 N N . VAL A 1 220 ? -11.673 -12.358 11.917 1.00 92.25 220 VAL A N 1
ATOM 1631 C CA . VAL A 1 220 ? -11.638 -12.228 13.373 1.00 92.25 220 VAL A CA 1
ATOM 1632 C C . VAL A 1 220 ? -12.496 -13.304 14.020 1.00 92.25 220 VAL A C 1
ATOM 1634 O O . VAL A 1 220 ? -13.579 -13.629 13.527 1.00 92.25 220 VAL A O 1
ATOM 1637 N N . THR A 1 221 ? -12.017 -13.845 15.133 1.00 87.38 221 THR A N 1
ATOM 1638 C CA . THR A 1 221 ? -12.819 -14.651 16.057 1.00 87.38 221 THR A CA 1
ATOM 1639 C C . THR A 1 221 ? -13.084 -13.811 17.298 1.00 87.38 221 THR A C 1
ATOM 1641 O O . THR A 1 221 ? -12.129 -13.223 17.777 1.00 87.38 221 THR A O 1
ATOM 1644 N N . PRO A 1 222 ? -14.320 -13.724 17.820 1.00 84.81 222 PRO A N 1
ATOM 1645 C CA . PRO A 1 222 ? -15.564 -14.179 17.206 1.00 84.81 222 PRO A CA 1
ATOM 1646 C C . PRO A 1 222 ? -15.936 -13.343 15.969 1.00 84.81 222 PRO A C 1
ATOM 1648 O O . PRO A 1 222 ? -15.719 -12.133 15.920 1.00 84.81 222 PRO A O 1
ATOM 1651 N N . ALA A 1 223 ? -16.575 -13.984 14.984 1.00 85.00 223 ALA A N 1
ATOM 1652 C CA . ALA A 1 223 ? -16.918 -13.369 13.694 1.00 85.00 223 ALA A CA 1
ATOM 1653 C C . ALA A 1 223 ? -17.853 -12.148 13.800 1.00 85.00 223 ALA A C 1
ATOM 1655 O O . ALA A 1 223 ? -17.920 -11.339 12.876 1.00 85.00 223 ALA A O 1
ATOM 1656 N N . SER A 1 224 ? -18.549 -11.980 14.927 1.00 80.94 224 SER A N 1
ATOM 1657 C CA . SER A 1 224 ? -19.365 -10.797 15.213 1.00 80.94 224 SER A CA 1
ATOM 1658 C C . SER A 1 224 ? -18.559 -9.495 15.252 1.00 80.94 224 SER A C 1
ATOM 1660 O O . SER A 1 224 ? -19.143 -8.434 15.064 1.00 80.94 224 SER A O 1
ATOM 1662 N N . LEU A 1 225 ? -17.240 -9.562 15.470 1.00 82.69 225 LEU A N 1
ATOM 1663 C CA . LEU A 1 225 ? -16.341 -8.402 15.446 1.00 82.69 225 LEU A CA 1
ATOM 1664 C C . LEU A 1 225 ? -15.891 -8.020 14.025 1.00 82.69 225 LEU A C 1
ATOM 1666 O O . LEU A 1 225 ? -15.250 -6.994 13.833 1.00 82.69 225 LEU A O 1
ATOM 1670 N N . ALA A 1 226 ? -16.208 -8.812 12.995 1.00 86.50 226 ALA A N 1
ATOM 1671 C CA . ALA A 1 226 ? -15.728 -8.554 11.635 1.00 86.50 226 ALA A CA 1
ATOM 1672 C C . ALA A 1 226 ? -16.100 -7.163 11.072 1.00 86.50 226 ALA A C 1
ATOM 1674 O O . ALA A 1 226 ? -15.280 -6.589 10.352 1.00 86.50 226 ALA A O 1
ATOM 1675 N N . PRO A 1 227 ? -17.281 -6.583 11.373 1.00 85.69 227 PRO A N 1
ATOM 1676 C CA . PRO A 1 227 ? -17.620 -5.227 10.939 1.00 85.69 227 PRO A CA 1
ATOM 1677 C C . PRO A 1 227 ? -16.811 -4.117 11.624 1.00 85.69 227 PRO A C 1
ATOM 1679 O O . PRO A 1 227 ? -16.797 -3.003 11.111 1.00 85.69 227 PRO A O 1
ATOM 1682 N N . THR A 1 228 ? -16.156 -4.392 12.759 1.00 82.38 228 THR A N 1
ATOM 1683 C CA . THR A 1 228 ? -15.398 -3.395 13.537 1.00 82.38 228 THR A CA 1
ATOM 1684 C C . THR A 1 228 ? -13.895 -3.434 13.264 1.00 82.38 228 THR A C 1
ATOM 1686 O O . THR A 1 228 ? -13.155 -2.657 13.865 1.00 82.38 228 THR A O 1
ATOM 1689 N N . ILE A 1 229 ? -13.437 -4.302 12.349 1.00 87.19 229 ILE A N 1
ATOM 1690 C CA . ILE A 1 229 ? -12.027 -4.377 11.952 1.00 87.19 229 ILE A CA 1
ATOM 1691 C C . ILE A 1 229 ? -11.568 -3.023 11.409 1.00 87.19 229 ILE A C 1
ATOM 1693 O O . ILE A 1 229 ? -12.128 -2.501 10.447 1.00 87.19 229 ILE A O 1
ATOM 1697 N N . GLN A 1 230 ? -10.520 -2.491 12.022 1.00 90.25 230 GLN A N 1
ATOM 1698 C CA . GLN A 1 230 ? -9.786 -1.300 11.625 1.00 90.25 230 GLN A CA 1
ATOM 1699 C C . GLN A 1 230 ? -8.508 -1.703 10.901 1.00 90.25 230 GLN A C 1
ATOM 1701 O O . GLN A 1 230 ? -7.898 -2.723 11.227 1.00 90.25 230 GLN A O 1
ATOM 1706 N N . TRP A 1 231 ? -8.093 -0.882 9.941 1.00 90.69 231 TRP A N 1
ATOM 1707 C CA . TRP A 1 231 ? -6.880 -1.106 9.164 1.00 90.69 231 TRP A CA 1
ATOM 1708 C C . TRP A 1 231 ? -5.897 0.031 9.383 1.00 90.69 231 TRP A C 1
ATOM 1710 O O . TRP A 1 231 ? -6.237 1.201 9.222 1.00 90.69 231 TRP A O 1
ATOM 1720 N N . GLU A 1 232 ? -4.670 -0.339 9.719 1.00 91.62 232 GLU A N 1
ATOM 1721 C CA . GLU A 1 232 ? -3.523 0.554 9.781 1.00 91.62 232 GLU A CA 1
ATOM 1722 C C . GLU A 1 232 ? -2.581 0.184 8.637 1.00 91.62 232 GLU A C 1
ATOM 1724 O O . GLU A 1 232 ? -2.168 -0.972 8.510 1.00 91.62 232 GLU A O 1
ATOM 1729 N N . ILE A 1 233 ? -2.283 1.158 7.781 1.00 95.44 233 ILE A N 1
ATOM 1730 C CA . ILE A 1 233 ? -1.405 0.997 6.624 1.00 95.44 233 ILE A CA 1
ATOM 1731 C C . ILE A 1 233 ? -0.366 2.092 6.729 1.00 95.44 233 ILE A C 1
ATOM 1733 O O . ILE A 1 233 ? -0.705 3.265 6.607 1.00 95.44 233 ILE A O 1
ATOM 1737 N N . VAL A 1 234 ? 0.869 1.690 6.980 1.00 94.00 234 VAL A N 1
ATOM 1738 C CA . VAL A 1 234 ? 1.984 2.607 7.202 1.00 94.00 234 VAL A CA 1
ATOM 1739 C C . VAL A 1 234 ? 3.141 2.256 6.286 1.00 94.00 234 VAL A C 1
ATOM 1741 O O . VAL A 1 234 ? 3.211 1.132 5.776 1.00 94.00 234 VAL A O 1
ATOM 1744 N N . ASP A 1 235 ? 4.048 3.204 6.105 1.00 93.88 235 ASP A N 1
ATOM 1745 C CA . ASP A 1 235 ? 5.330 2.972 5.441 1.00 93.88 235 ASP A CA 1
ATOM 1746 C C . ASP A 1 235 ? 6.072 1.783 6.082 1.00 93.88 235 ASP A C 1
ATOM 1748 O O . ASP A 1 235 ? 6.011 1.580 7.305 1.00 93.88 235 ASP A O 1
ATOM 1752 N N . ASP A 1 236 ? 6.734 0.950 5.275 1.00 92.62 236 ASP A N 1
ATOM 1753 C CA . ASP A 1 236 ? 7.546 -0.149 5.804 1.00 92.62 236 ASP A CA 1
ATOM 1754 C C . ASP A 1 236 ? 8.845 0.422 6.394 1.00 92.62 236 ASP A C 1
ATOM 1756 O O . ASP A 1 236 ? 9.741 0.797 5.648 1.00 92.62 236 ASP A O 1
ATOM 1760 N N . PRO A 1 237 ? 9.046 0.418 7.727 1.00 86.62 237 PRO A N 1
ATOM 1761 C CA . PRO A 1 237 ? 10.222 1.050 8.329 1.00 86.62 237 PRO A CA 1
ATOM 1762 C C . PRO A 1 237 ? 11.539 0.316 8.026 1.00 86.62 237 PRO A C 1
ATOM 1764 O O . PRO A 1 237 ? 12.586 0.698 8.551 1.00 86.62 237 PRO A O 1
ATOM 1767 N N . THR A 1 238 ? 11.484 -0.801 7.295 1.00 83.69 238 THR A N 1
ATOM 1768 C CA . THR A 1 238 ? 12.644 -1.631 6.961 1.00 83.69 238 THR A CA 1
ATOM 1769 C C . THR A 1 238 ? 13.162 -1.426 5.541 1.00 83.69 238 THR A C 1
ATOM 1771 O O . THR A 1 238 ? 14.253 -1.919 5.228 1.00 83.69 238 THR A O 1
ATOM 1774 N N . ASP A 1 239 ? 12.429 -0.716 4.684 1.00 83.38 239 ASP A N 1
ATOM 1775 C CA . ASP A 1 239 ? 12.934 -0.332 3.373 1.00 83.38 239 ASP A CA 1
ATOM 1776 C C . ASP A 1 239 ? 13.784 0.951 3.454 1.00 83.38 239 ASP A C 1
ATOM 1778 O O . ASP A 1 239 ? 13.977 1.546 4.517 1.00 83.38 239 ASP A O 1
ATOM 1782 N N . ALA A 1 240 ? 14.420 1.316 2.340 1.00 86.31 240 ALA A N 1
ATOM 1783 C CA . ALA A 1 240 ? 15.269 2.505 2.287 1.00 86.31 240 ALA A CA 1
ATOM 1784 C C . ALA A 1 240 ? 14.550 3.722 1.680 1.00 86.31 240 ALA A C 1
ATOM 1786 O O . ALA A 1 240 ? 15.205 4.731 1.407 1.00 86.31 240 ALA A O 1
ATOM 1787 N N . VAL A 1 241 ? 13.243 3.621 1.420 1.00 89.69 241 VAL A N 1
ATOM 1788 C CA . VAL A 1 241 ? 12.473 4.612 0.667 1.00 89.69 241 VAL A CA 1
ATOM 1789 C C . VAL A 1 241 ? 11.137 4.837 1.344 1.00 89.69 241 VAL A C 1
ATOM 1791 O O . VAL A 1 241 ? 10.312 3.945 1.392 1.00 89.69 241 VAL A O 1
ATOM 1794 N N . THR A 1 242 ? 10.865 6.079 1.723 1.00 91.69 242 THR A N 1
ATOM 1795 C CA . THR A 1 242 ? 9.549 6.422 2.254 1.00 91.69 242 THR A CA 1
ATOM 1796 C C . THR A 1 242 ? 8.464 6.296 1.192 1.00 91.69 242 THR A C 1
ATOM 1798 O O . THR A 1 242 ? 8.470 7.028 0.199 1.00 91.69 242 THR A O 1
ATOM 1801 N N . THR A 1 243 ? 7.501 5.418 1.450 1.00 93.94 243 THR A N 1
ATOM 1802 C CA . THR A 1 243 ? 6.253 5.296 0.705 1.00 93.94 243 THR A CA 1
ATOM 1803 C C . THR A 1 243 ? 5.185 6.158 1.366 1.00 93.94 243 THR A C 1
ATOM 1805 O O . THR A 1 243 ? 4.879 6.012 2.549 1.00 93.94 243 THR A O 1
ATOM 1808 N N . PHE A 1 244 ? 4.567 7.062 0.609 1.00 94.00 244 PHE A N 1
ATOM 1809 C CA . PHE A 1 244 ? 3.430 7.824 1.115 1.00 94.00 244 PHE A CA 1
ATOM 1810 C C . PHE A 1 244 ? 2.237 6.900 1.380 1.00 94.00 244 PHE A C 1
ATOM 1812 O O . PHE A 1 244 ? 1.816 6.124 0.519 1.00 94.00 244 PHE A O 1
ATOM 1819 N N . GLU A 1 245 ? 1.688 7.015 2.584 1.00 90.75 245 GLU A N 1
ATOM 1820 C CA . GLU A 1 245 ? 0.635 6.151 3.107 1.00 90.75 245 GLU A CA 1
ATOM 1821 C C . GLU A 1 245 ? -0.735 6.462 2.474 1.00 90.75 245 GLU A C 1
ATOM 1823 O O . GLU A 1 245 ? -1.023 7.616 2.133 1.00 90.75 245 GLU A O 1
ATOM 1828 N N . PRO A 1 246 ? -1.631 5.468 2.327 1.00 90.25 246 PRO A N 1
ATOM 1829 C CA . PRO A 1 246 ? -3.013 5.717 1.927 1.00 90.25 246 PRO A CA 1
ATOM 1830 C C . PRO A 1 246 ? -3.746 6.682 2.868 1.00 90.25 246 PRO A C 1
ATOM 1832 O O . PRO A 1 246 ? -3.748 6.504 4.084 1.00 90.25 246 PRO A O 1
ATOM 1835 N N . ASN A 1 247 ? -4.488 7.641 2.303 1.00 80.25 247 ASN A N 1
ATOM 1836 C CA . ASN A 1 247 ? -5.344 8.575 3.055 1.00 80.25 247 ASN A CA 1
ATOM 1837 C C . ASN A 1 247 ? -6.675 7.930 3.495 1.00 80.25 247 ASN A C 1
ATOM 1839 O O . ASN A 1 247 ? -7.759 8.474 3.273 1.00 80.25 247 ASN A O 1
ATOM 1843 N N . GLY A 1 248 ? -6.589 6.748 4.103 1.00 78.00 248 GLY A N 1
ATOM 1844 C CA . GLY A 1 248 ? -7.719 5.969 4.596 1.00 78.00 248 GLY A CA 1
ATOM 1845 C C . GLY A 1 248 ? -8.057 4.742 3.751 1.00 78.00 248 GLY A C 1
ATOM 1846 O O . GLY A 1 248 ? -7.419 4.428 2.744 1.00 78.00 248 GLY A O 1
ATOM 1847 N N . VAL A 1 249 ? -9.093 4.039 4.203 1.00 88.62 249 VAL A N 1
ATOM 1848 C CA . VAL A 1 249 ? -9.591 2.795 3.609 1.00 88.62 249 VAL A CA 1
ATOM 1849 C C . VAL A 1 249 ? -11.093 2.886 3.354 1.00 88.62 249 VAL A C 1
ATOM 1851 O O . VAL A 1 249 ? -11.810 3.626 4.030 1.00 88.62 249 VAL A O 1
ATOM 1854 N N . THR A 1 250 ? -11.581 2.158 2.351 1.00 88.50 250 THR A N 1
ATOM 1855 C CA . THR A 1 250 ? -13.000 2.113 1.981 1.00 88.50 250 THR A CA 1
ATOM 1856 C C . THR A 1 250 ? -13.510 0.669 1.967 1.00 88.50 250 THR A C 1
ATOM 1858 O O . THR A 1 250 ? -12.986 -0.142 1.203 1.00 88.50 250 THR A O 1
ATOM 1861 N N . PRO A 1 251 ? -14.558 0.339 2.746 1.00 88.19 251 PRO A N 1
ATOM 1862 C CA . PRO A 1 251 ? -15.141 1.151 3.825 1.00 88.19 251 PRO A CA 1
ATOM 1863 C C . PRO A 1 251 ? -14.136 1.419 4.972 1.00 88.19 251 PRO A C 1
ATOM 1865 O O . PRO A 1 251 ? -13.150 0.694 5.073 1.00 88.19 251 PRO A O 1
ATOM 1868 N N . PRO A 1 252 ? -14.373 2.417 5.853 1.00 78.19 252 PRO A N 1
ATOM 1869 C CA . PRO A 1 252 ? -13.463 2.743 6.965 1.00 78.19 252 PRO A CA 1
ATOM 1870 C C . PRO A 1 252 ? -13.243 1.605 7.973 1.00 78.19 252 PRO A C 1
ATOM 1872 O O . PRO A 1 252 ? -12.219 1.567 8.648 1.00 78.19 252 PRO A O 1
ATOM 1875 N N . PHE A 1 253 ? -14.206 0.685 8.069 1.00 84.12 253 PHE A N 1
ATOM 1876 C CA . PHE A 1 253 ? -14.151 -0.499 8.920 1.00 84.12 253 PHE A CA 1
ATOM 1877 C C . PHE A 1 253 ? -14.656 -1.718 8.150 1.00 84.12 253 PHE A C 1
ATOM 1879 O O . PHE A 1 253 ? -15.540 -1.595 7.296 1.00 84.12 253 PHE A O 1
ATOM 1886 N N . GLY A 1 254 ? -14.144 -2.896 8.491 1.00 84.06 254 GLY A N 1
ATOM 1887 C CA . GLY A 1 254 ? -14.660 -4.172 8.014 1.00 84.06 254 GLY A CA 1
ATOM 1888 C C . GLY A 1 254 ? -13.585 -5.181 7.625 1.00 84.06 254 GLY A C 1
ATOM 1889 O O . GLY A 1 254 ? -12.404 -4.873 7.467 1.00 84.06 254 GLY A O 1
ATOM 1890 N N . SER A 1 255 ? -14.030 -6.422 7.430 1.00 92.69 255 SER A N 1
ATOM 1891 C CA . SER A 1 255 ? -13.177 -7.555 7.049 1.00 92.69 255 SER A CA 1
ATOM 1892 C C . SER A 1 255 ? -12.533 -7.421 5.676 1.00 92.69 255 SER A C 1
ATOM 1894 O O . SER A 1 255 ? -11.474 -7.994 5.450 1.00 92.69 255 SER A O 1
ATOM 1896 N N . ASN A 1 256 ? -13.165 -6.700 4.752 1.00 97.19 256 ASN A N 1
ATOM 1897 C CA . ASN A 1 256 ? -12.667 -6.483 3.402 1.00 97.19 256 ASN A CA 1
ATOM 1898 C C . ASN A 1 256 ? -12.747 -4.994 3.096 1.00 97.19 256 ASN A C 1
ATOM 1900 O O . ASN A 1 256 ? -13.840 -4.426 3.107 1.00 97.19 256 ASN A O 1
ATOM 1904 N N . VAL A 1 257 ? -11.598 -4.390 2.816 1.00 95.25 257 VAL A N 1
ATOM 1905 C CA . VAL A 1 257 ? -11.490 -2.970 2.481 1.00 95.25 257 VAL A CA 1
ATOM 1906 C C . VAL A 1 257 ? -10.512 -2.778 1.334 1.00 95.25 257 VAL A C 1
ATOM 1908 O O . VAL A 1 257 ? -9.699 -3.655 1.024 1.00 95.25 257 VAL A O 1
ATOM 1911 N N . GLU A 1 258 ? -10.583 -1.607 0.725 1.00 96.75 258 GLU A N 1
ATOM 1912 C CA . GLU A 1 258 ? -9.629 -1.139 -0.264 1.00 96.75 258 GLU A CA 1
ATOM 1913 C C . GLU A 1 258 ? -8.898 0.096 0.254 1.00 96.75 258 GLU A C 1
ATOM 1915 O O . GLU A 1 258 ? -9.499 0.955 0.901 1.00 96.75 258 GLU A O 1
ATOM 1920 N N . ALA A 1 259 ? -7.615 0.204 -0.068 1.00 95.75 259 ALA A N 1
ATOM 1921 C CA . ALA A 1 259 ? -6.813 1.395 0.184 1.00 95.75 259 ALA A CA 1
ATOM 1922 C C . ALA A 1 259 ? -6.184 1.874 -1.123 1.00 95.75 259 ALA A C 1
ATOM 1924 O O . ALA A 1 259 ? -5.816 1.057 -1.968 1.00 95.75 259 ALA A O 1
ATOM 1925 N N . LEU A 1 260 ? -6.063 3.189 -1.295 1.00 96.31 260 LEU A N 1
ATOM 1926 C CA . LEU A 1 260 ? -5.434 3.776 -2.475 1.00 96.31 260 LEU A CA 1
ATOM 1927 C C . LEU A 1 260 ? -4.078 4.355 -2.095 1.00 96.31 260 LEU A C 1
ATOM 1929 O O . LEU A 1 260 ? -4.011 5.287 -1.294 1.00 96.31 260 LEU A O 1
ATOM 1933 N N . VAL A 1 261 ? -3.015 3.820 -2.692 1.00 96.44 261 VAL A N 1
ATOM 1934 C CA . VAL A 1 261 ? -1.670 4.383 -2.556 1.00 96.44 261 VAL A CA 1
ATOM 1935 C C . VAL A 1 261 ? -1.640 5.725 -3.299 1.00 96.44 261 VAL A C 1
ATOM 1937 O O . VAL A 1 261 ? -2.026 5.778 -4.474 1.00 96.44 261 VAL A O 1
ATOM 1940 N N . PRO A 1 262 ? -1.262 6.830 -2.638 1.00 95.06 262 PRO A N 1
ATOM 1941 C CA . PRO A 1 262 ? -1.182 8.129 -3.288 1.00 95.06 262 PRO A CA 1
ATOM 1942 C C . PRO A 1 262 ? 0.007 8.200 -4.266 1.00 95.06 262 PRO A C 1
ATOM 1944 O O . PRO A 1 262 ? 0.934 7.391 -4.178 1.00 95.06 262 PRO A O 1
ATOM 1947 N N . PRO A 1 263 ? 0.008 9.182 -5.185 1.00 94.56 263 PRO A N 1
ATOM 1948 C CA . PRO A 1 263 ? 1.179 9.501 -6.001 1.00 94.56 263 PRO A CA 1
ATOM 1949 C C . PRO A 1 263 ? 2.405 9.804 -5.135 1.00 94.56 263 PRO A C 1
ATOM 1951 O O . PRO A 1 263 ? 2.273 10.493 -4.124 1.00 94.56 263 PRO A O 1
ATOM 1954 N N . GLN A 1 264 ? 3.573 9.321 -5.550 1.00 94.12 264 GLN A N 1
ATOM 1955 C CA . GLN A 1 264 ? 4.850 9.523 -4.857 1.00 94.12 264 GLN A CA 1
ATOM 1956 C C . GLN A 1 264 ? 5.637 10.721 -5.423 1.00 94.12 264 GLN A C 1
ATOM 1958 O O . GLN A 1 264 ? 5.290 11.266 -6.473 1.00 94.12 264 GLN A O 1
ATOM 1963 N N . ASP A 1 265 ? 6.695 11.147 -4.724 1.00 87.00 265 ASP A N 1
ATOM 1964 C CA . ASP A 1 265 ? 7.555 12.263 -5.140 1.00 87.00 265 ASP A CA 1
ATOM 1965 C C . ASP A 1 265 ? 8.823 11.779 -5.866 1.00 87.00 265 ASP A C 1
ATOM 1967 O O . ASP A 1 265 ? 9.670 11.094 -5.287 1.00 87.00 265 ASP A O 1
ATOM 1971 N N . ALA A 1 266 ? 9.002 12.245 -7.106 1.00 88.94 266 ALA A N 1
ATOM 1972 C CA . ALA A 1 266 ? 10.181 11.983 -7.927 1.00 88.94 266 ALA A CA 1
ATOM 1973 C C . ALA A 1 266 ? 11.504 12.479 -7.312 1.00 88.94 266 ALA A C 1
ATOM 1975 O O . ALA A 1 266 ? 12.584 12.024 -7.696 1.00 88.94 266 ALA A O 1
ATOM 1976 N N . GLY A 1 267 ? 11.461 13.410 -6.354 1.00 85.94 267 GLY A N 1
ATOM 1977 C CA . GLY A 1 267 ? 12.632 13.947 -5.666 1.00 85.94 267 GLY A CA 1
ATOM 1978 C C . GLY A 1 267 ? 13.488 12.878 -4.981 1.00 85.94 267 GLY A C 1
ATOM 1979 O O . GLY A 1 267 ? 14.700 13.069 -4.846 1.00 85.94 267 GLY A O 1
ATOM 1980 N N . ARG A 1 268 ? 12.903 11.725 -4.621 1.00 87.69 268 ARG A N 1
ATOM 1981 C CA . ARG A 1 268 ? 13.622 10.600 -3.997 1.00 87.69 268 ARG A CA 1
ATOM 1982 C C . ARG A 1 268 ? 14.725 10.020 -4.885 1.00 87.69 268 ARG A C 1
ATOM 1984 O O . ARG A 1 268 ? 15.745 9.556 -4.375 1.00 87.69 268 ARG A O 1
ATOM 1991 N N . TRP A 1 269 ? 14.570 10.094 -6.207 1.00 88.50 269 TRP A N 1
ATOM 1992 C CA . TRP A 1 269 ? 15.489 9.465 -7.157 1.00 88.50 269 TRP A CA 1
ATOM 1993 C C . TRP A 1 269 ? 16.874 10.102 -7.201 1.00 88.50 269 TRP A C 1
ATOM 1995 O O . TRP A 1 269 ? 17.852 9.415 -7.480 1.00 88.50 269 TRP A O 1
ATOM 2005 N N . ALA A 1 270 ? 16.994 11.387 -6.858 1.00 83.88 270 ALA A N 1
ATOM 2006 C CA . ALA A 1 270 ? 18.271 12.101 -6.897 1.00 83.88 270 ALA A CA 1
ATOM 2007 C C . ALA A 1 270 ? 19.337 11.517 -5.945 1.00 83.88 270 ALA A C 1
ATOM 2009 O O . ALA A 1 270 ? 20.529 11.756 -6.140 1.00 83.88 270 ALA A O 1
ATOM 2010 N N . ALA A 1 271 ? 18.920 10.774 -4.915 1.00 83.06 271 ALA A N 1
ATOM 2011 C CA . ALA A 1 271 ? 19.804 10.147 -3.934 1.00 83.06 271 ALA A CA 1
ATOM 2012 C C . ALA A 1 271 ? 20.128 8.673 -4.245 1.00 83.06 271 ALA A C 1
ATOM 2014 O O . ALA A 1 271 ? 20.937 8.064 -3.541 1.00 83.06 271 ALA A O 1
ATOM 2015 N N . VAL A 1 272 ? 19.510 8.087 -5.274 1.00 85.44 272 VAL A N 1
ATOM 2016 C CA . VAL A 1 272 ? 19.664 6.666 -5.602 1.00 85.44 272 VAL A CA 1
ATOM 2017 C C . VAL A 1 272 ? 20.958 6.453 -6.406 1.00 85.44 272 VAL A C 1
ATOM 2019 O O . VAL A 1 272 ? 21.185 7.142 -7.400 1.00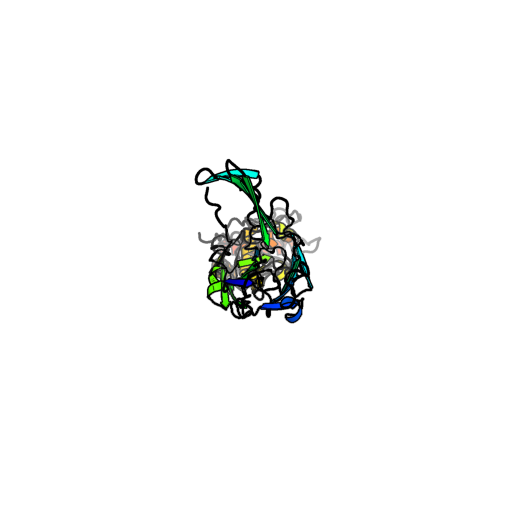 85.44 272 VAL A O 1
ATOM 2022 N N . PRO A 1 273 ? 21.848 5.530 -5.992 1.00 83.50 273 PRO A N 1
ATOM 2023 C CA . PRO A 1 273 ? 23.066 5.225 -6.737 1.00 83.50 273 PRO A CA 1
ATOM 2024 C C . PRO A 1 273 ? 22.773 4.397 -7.994 1.00 83.50 273 PRO A C 1
ATOM 2026 O O . PRO A 1 273 ? 21.760 3.702 -8.069 1.00 83.50 273 PRO A O 1
ATOM 2029 N N . HIS A 1 274 ? 23.720 4.398 -8.937 1.00 78.81 274 HIS A N 1
ATOM 2030 C CA . HIS A 1 274 ? 23.679 3.555 -10.131 1.00 78.81 274 HIS A CA 1
ATOM 2031 C C . HIS A 1 274 ? 24.992 2.770 -10.327 1.00 78.81 274 HIS A C 1
ATOM 2033 O O . HIS A 1 274 ? 26.050 3.397 -10.459 1.00 78.81 274 HIS A O 1
ATOM 2039 N N . PRO A 1 275 ? 24.950 1.421 -10.368 1.00 81.44 275 PRO A N 1
ATOM 2040 C CA . PRO A 1 275 ? 23.758 0.589 -10.174 1.00 81.44 275 PRO A CA 1
ATOM 2041 C C . PRO A 1 275 ? 23.248 0.617 -8.720 1.00 81.44 275 PRO A C 1
ATOM 2043 O O . PRO A 1 275 ? 24.042 0.599 -7.777 1.00 81.44 275 PRO A O 1
ATOM 2046 N N . GLY A 1 276 ? 21.927 0.659 -8.547 1.00 80.31 276 GLY A N 1
ATOM 2047 C CA . GLY A 1 276 ? 21.249 0.587 -7.246 1.00 80.31 276 GLY A CA 1
ATOM 2048 C C . GLY A 1 276 ? 20.626 -0.788 -6.977 1.00 80.31 276 GLY A C 1
ATOM 2049 O O . GLY A 1 276 ? 20.493 -1.602 -7.885 1.00 80.31 276 GLY A O 1
ATOM 2050 N N . SER A 1 277 ? 20.222 -1.059 -5.733 1.00 86.94 277 SER A N 1
ATOM 2051 C CA . SER A 1 277 ? 19.483 -2.285 -5.380 1.00 86.94 277 SER A CA 1
ATOM 2052 C C . SER A 1 277 ? 17.969 -2.068 -5.385 1.00 86.94 277 SER A C 1
ATOM 2054 O O . SER A 1 277 ? 17.503 -0.964 -5.114 1.00 86.94 277 SER A O 1
ATOM 2056 N N . LEU A 1 278 ? 17.188 -3.131 -5.612 1.00 88.38 278 LEU A N 1
ATOM 2057 C CA . LEU A 1 278 ? 15.722 -3.048 -5.618 1.00 88.38 278 LEU A CA 1
ATOM 2058 C C . LEU A 1 278 ? 15.157 -2.501 -4.295 1.00 88.38 278 LEU A C 1
ATOM 2060 O O . LEU A 1 278 ? 14.267 -1.662 -4.313 1.00 88.38 278 LEU A O 1
ATOM 2064 N N . ASN A 1 279 ? 15.732 -2.889 -3.151 1.00 87.56 279 ASN A N 1
ATOM 2065 C CA . ASN A 1 279 ? 15.306 -2.400 -1.832 1.00 87.56 279 ASN A CA 1
ATOM 2066 C C . ASN A 1 279 ? 15.530 -0.886 -1.622 1.00 87.56 279 ASN A C 1
ATOM 2068 O O . ASN A 1 279 ? 14.970 -0.305 -0.702 1.00 87.56 279 ASN A O 1
ATOM 2072 N N . GLN A 1 280 ? 16.362 -0.247 -2.449 1.00 88.88 280 GLN A N 1
ATOM 2073 C CA . GLN A 1 280 ? 16.587 1.204 -2.431 1.00 88.88 280 GLN A CA 1
ATOM 2074 C C . GLN A 1 280 ? 15.627 1.973 -3.341 1.00 88.88 280 GLN A C 1
ATOM 2076 O O . GLN A 1 280 ? 15.776 3.183 -3.490 1.00 88.88 280 GLN A O 1
ATOM 2081 N N . LYS A 1 281 ? 14.696 1.274 -3.997 1.00 91.81 281 LYS A N 1
ATOM 2082 C CA . LYS A 1 281 ? 13.855 1.828 -5.061 1.00 91.81 281 LYS A CA 1
ATOM 2083 C C . LYS A 1 281 ? 12.387 1.429 -4.924 1.00 91.81 281 LYS A C 1
ATOM 2085 O O . LYS A 1 281 ? 11.525 2.263 -5.188 1.00 91.81 281 LYS A O 1
ATOM 2090 N N . SER A 1 282 ? 12.122 0.185 -4.523 1.00 94.88 282 SER A N 1
ATOM 2091 C CA . SER A 1 282 ? 10.779 -0.380 -4.385 1.00 94.88 282 SER A CA 1
ATOM 2092 C C . SER A 1 282 ? 10.013 0.293 -3.258 1.00 94.88 282 SER A C 1
ATOM 2094 O O . SER A 1 282 ? 10.532 0.348 -2.144 1.00 94.88 282 SER A O 1
ATOM 2096 N N . LEU A 1 283 ? 8.774 0.690 -3.521 1.00 96.38 283 LEU A N 1
ATOM 2097 C CA . LEU A 1 283 ? 7.836 1.084 -2.476 1.00 96.38 283 LEU A CA 1
ATOM 2098 C C . LEU A 1 283 ? 7.365 -0.145 -1.689 1.00 96.38 283 LEU A C 1
ATOM 2100 O O . LEU A 1 283 ? 7.165 -1.231 -2.260 1.00 96.38 283 LEU A O 1
ATOM 2104 N N . ALA A 1 284 ? 7.138 0.026 -0.392 1.00 96.12 284 ALA A N 1
ATOM 2105 C CA . ALA A 1 284 ? 6.561 -0.996 0.462 1.00 96.12 284 ALA A CA 1
ATOM 2106 C C . ALA A 1 284 ? 5.674 -0.400 1.561 1.00 96.12 284 ALA A C 1
ATOM 2108 O O . ALA A 1 284 ? 5.889 0.694 2.068 1.00 96.12 284 ALA A O 1
ATOM 2109 N N . LEU A 1 285 ? 4.640 -1.153 1.927 1.00 96.56 285 LEU A N 1
ATOM 2110 C CA . LEU A 1 285 ? 3.689 -0.790 2.967 1.00 96.56 285 LEU A CA 1
ATOM 2111 C C . LEU A 1 285 ? 3.513 -1.954 3.932 1.00 96.56 285 LEU A C 1
ATOM 2113 O O . LEU A 1 285 ? 3.373 -3.117 3.532 1.00 96.56 285 LEU A O 1
ATOM 2117 N N . ARG A 1 286 ? 3.451 -1.623 5.217 1.00 96.00 286 ARG A N 1
ATOM 2118 C CA . ARG A 1 286 ? 3.129 -2.551 6.293 1.00 96.00 286 ARG A CA 1
ATOM 2119 C C . ARG A 1 286 ? 1.670 -2.379 6.696 1.00 96.00 286 ARG A C 1
ATOM 2121 O O . ARG A 1 286 ? 1.248 -1.307 7.120 1.00 96.00 286 ARG A O 1
ATOM 2128 N N . VAL A 1 287 ? 0.914 -3.467 6.613 1.00 97.19 287 VAL A N 1
ATOM 2129 C CA . VAL A 1 287 ? -0.526 -3.500 6.876 1.00 97.19 287 VAL A CA 1
ATOM 2130 C C . VAL A 1 287 ? -0.809 -4.275 8.159 1.00 97.19 287 VAL A C 1
ATOM 2132 O O . VAL A 1 287 ? -0.355 -5.408 8.313 1.00 97.19 287 VAL A O 1
ATOM 2135 N N . THR A 1 288 ? -1.600 -3.696 9.059 1.00 95.81 288 THR A N 1
ATOM 2136 C CA . THR A 1 288 ? -2.067 -4.338 10.297 1.00 95.81 288 THR A CA 1
ATOM 2137 C C . THR A 1 288 ? -3.585 -4.219 10.404 1.00 95.81 288 THR A C 1
ATOM 2139 O O . THR A 1 288 ? -4.142 -3.147 10.173 1.00 95.81 288 THR A O 1
ATOM 2142 N N . ALA A 1 289 ? -4.260 -5.309 10.771 1.00 95.25 289 ALA A N 1
ATOM 2143 C CA . ALA A 1 289 ? -5.682 -5.304 11.099 1.00 95.25 289 ALA A CA 1
ATOM 2144 C C . ALA A 1 289 ? -5.860 -5.306 12.622 1.00 95.25 289 ALA A C 1
ATOM 2146 O O . ALA A 1 289 ? -5.098 -5.965 13.334 1.00 95.25 289 ALA A O 1
ATOM 2147 N N . ALA A 1 290 ? -6.862 -4.592 13.129 1.00 88.38 290 ALA A N 1
ATOM 2148 C CA . ALA A 1 290 ? -7.139 -4.513 14.559 1.00 88.38 290 ALA A CA 1
ATOM 2149 C C . ALA A 1 290 ? -8.640 -4.519 14.865 1.00 88.38 290 ALA A C 1
ATOM 2151 O O . ALA A 1 290 ? -9.437 -4.054 14.056 1.00 88.38 290 ALA A O 1
ATOM 2152 N N . VAL A 1 291 ? -9.032 -5.011 16.040 1.00 87.38 291 VAL A N 1
ATOM 2153 C CA . VAL A 1 291 ? -10.402 -4.894 16.570 1.00 87.38 291 VAL A CA 1
ATOM 2154 C C . VAL A 1 291 ? -10.370 -4.440 18.018 1.00 87.38 291 VAL A C 1
ATOM 2156 O O . VAL A 1 291 ? -9.480 -4.825 18.775 1.00 87.38 291 VAL A O 1
ATOM 2159 N N . ASP A 1 292 ? -11.375 -3.666 18.410 1.00 76.00 292 ASP A N 1
ATOM 2160 C CA . ASP A 1 292 ? -11.677 -3.441 19.818 1.00 76.00 292 ASP A CA 1
ATOM 2161 C C . ASP A 1 292 ? -12.506 -4.623 20.356 1.00 76.00 292 ASP A C 1
ATOM 2163 O O . ASP A 1 292 ? -13.625 -4.885 19.903 1.00 76.00 292 ASP A O 1
ATOM 2167 N N . ALA A 1 293 ? -11.924 -5.364 21.296 1.00 70.69 293 ALA A N 1
ATOM 2168 C CA . ALA A 1 293 ? -12.483 -6.551 21.930 1.00 70.69 293 ALA A CA 1
ATOM 2169 C C . ALA A 1 293 ? -12.992 -6.250 23.353 1.00 70.69 293 ALA A C 1
ATOM 2171 O O . ALA A 1 293 ? -12.637 -6.946 24.308 1.00 70.69 293 ALA A O 1
ATOM 2172 N N . SER A 1 294 ? -13.832 -5.216 23.476 1.00 64.62 294 SER A N 1
ATOM 2173 C CA . SER A 1 294 ? -14.308 -4.639 24.743 1.00 64.62 294 SER A CA 1
ATOM 2174 C C . SER A 1 294 ? -13.186 -3.913 25.499 1.00 64.62 294 SER A C 1
ATOM 2176 O O . SER A 1 294 ? -12.708 -4.398 26.519 1.00 64.62 294 SER A O 1
ATOM 2178 N N . GLY A 1 295 ? -12.734 -2.764 25.000 1.00 56.97 295 GLY A N 1
ATOM 2179 C CA . GLY A 1 295 ? -11.726 -1.896 25.623 1.00 56.97 295 GLY A CA 1
ATOM 2180 C C . GLY A 1 295 ? -10.273 -2.349 25.437 1.00 56.97 295 GLY A C 1
ATOM 2181 O O . GLY A 1 295 ? -9.353 -1.640 25.832 1.00 56.97 295 GLY A O 1
ATOM 2182 N N . THR A 1 296 ? -10.041 -3.514 24.823 1.00 65.81 296 THR A N 1
ATOM 2183 C CA . THR A 1 296 ? -8.697 -4.011 24.491 1.00 65.81 296 THR A CA 1
ATOM 2184 C C . THR A 1 296 ? -8.533 -4.093 22.981 1.00 65.81 296 THR A C 1
ATOM 2186 O O . THR A 1 296 ? -9.269 -4.814 22.308 1.00 65.81 296 THR A O 1
ATOM 2189 N N . LEU A 1 297 ? -7.533 -3.390 22.447 1.00 76.75 297 LEU A N 1
ATOM 2190 C CA . LEU A 1 297 ? -7.216 -3.424 21.023 1.00 76.75 297 LEU A CA 1
ATOM 2191 C C . LEU A 1 297 ? -6.387 -4.673 20.687 1.00 76.75 297 LEU A C 1
ATOM 2193 O O . LEU A 1 297 ? -5.210 -4.762 21.043 1.00 76.75 297 LEU A O 1
ATOM 2197 N N . VAL A 1 298 ? -6.983 -5.624 19.970 1.00 85.19 298 VAL A N 1
ATOM 2198 C CA . VAL A 1 298 ? -6.305 -6.829 19.469 1.00 85.19 298 VAL A CA 1
ATOM 2199 C C . VAL A 1 298 ? -5.832 -6.586 18.043 1.00 85.19 298 VAL A C 1
ATOM 2201 O O . VAL A 1 298 ? -6.613 -6.144 17.204 1.00 85.19 298 VAL A O 1
ATOM 2204 N N . ARG A 1 299 ? -4.559 -6.881 17.762 1.00 91.69 299 ARG A N 1
ATOM 2205 C CA . ARG A 1 299 ? -3.901 -6.622 16.473 1.00 91.69 299 ARG A CA 1
ATOM 2206 C C . ARG A 1 299 ? -3.403 -7.913 15.836 1.00 91.69 299 ARG A C 1
ATOM 2208 O O . ARG A 1 299 ? -2.913 -8.797 16.534 1.00 91.69 299 ARG A O 1
ATOM 2215 N N . SER A 1 300 ? -3.480 -7.988 14.514 1.00 95.19 300 SER A N 1
ATOM 2216 C CA . SER A 1 300 ? -2.877 -9.069 13.740 1.00 95.19 300 SER A CA 1
ATOM 2217 C C . SER A 1 300 ? -1.351 -8.961 13.706 1.00 95.19 300 SER A C 1
ATOM 2219 O O . SER A 1 300 ? -0.773 -7.900 13.952 1.00 95.19 300 SER A O 1
ATOM 2221 N N . ALA A 1 301 ? -0.687 -10.039 13.282 1.00 95.12 301 ALA A N 1
ATOM 2222 C CA . ALA A 1 301 ? 0.660 -9.910 12.734 1.00 95.12 301 ALA A CA 1
ATOM 2223 C C . ALA A 1 301 ? 0.637 -8.982 11.498 1.00 95.12 301 ALA A C 1
ATOM 2225 O O . ALA A 1 301 ? -0.348 -9.003 10.746 1.00 95.12 301 ALA A O 1
ATOM 2226 N N . PRO A 1 302 ? 1.685 -8.168 11.278 1.00 94.81 302 PRO A N 1
ATOM 2227 C CA . PRO A 1 302 ? 1.746 -7.290 10.120 1.00 94.81 302 PRO A CA 1
ATOM 2228 C C . PRO A 1 302 ? 1.950 -8.095 8.830 1.00 94.81 302 PRO A C 1
ATOM 2230 O O . PRO A 1 302 ? 2.749 -9.032 8.789 1.00 94.81 302 PRO A O 1
ATOM 2233 N N . ALA A 1 303 ? 1.260 -7.692 7.768 1.00 96.94 303 ALA A N 1
ATOM 2234 C CA . ALA A 1 303 ? 1.491 -8.157 6.406 1.00 96.94 303 ALA A CA 1
ATOM 2235 C C . ALA A 1 303 ? 2.278 -7.104 5.613 1.00 96.94 303 ALA A C 1
ATOM 2237 O O . ALA A 1 303 ? 2.127 -5.905 5.849 1.00 96.94 303 ALA A O 1
ATOM 2238 N N . LEU A 1 304 ? 3.105 -7.552 4.669 1.00 95.25 304 LEU A N 1
ATOM 2239 C CA . LEU A 1 304 ? 3.904 -6.681 3.808 1.00 95.25 304 LEU A CA 1
ATOM 2240 C C . LEU A 1 304 ? 3.327 -6.671 2.391 1.00 95.25 304 LEU A C 1
ATOM 2242 O O . LEU A 1 304 ? 3.108 -7.734 1.810 1.00 95.25 304 LEU A O 1
ATOM 2246 N N . VAL A 1 305 ? 3.138 -5.480 1.830 1.00 96.69 305 VAL A N 1
ATOM 2247 C CA . VAL A 1 305 ? 2.811 -5.267 0.415 1.00 96.69 305 VAL A CA 1
ATOM 2248 C C . VAL A 1 305 ? 3.976 -4.510 -0.212 1.00 96.69 305 VAL A C 1
ATOM 2250 O O . VAL A 1 305 ? 4.330 -3.442 0.274 1.00 96.69 305 VAL A O 1
ATOM 2253 N N . ARG A 1 306 ? 4.596 -5.051 -1.264 1.00 95.94 306 ARG A N 1
ATOM 2254 C CA . ARG A 1 306 ? 5.826 -4.493 -1.846 1.00 95.94 306 ARG A CA 1
ATOM 2255 C C . ARG A 1 306 ? 5.811 -4.554 -3.369 1.00 95.94 306 ARG A C 1
ATOM 2257 O O . ARG A 1 306 ? 5.263 -5.489 -3.956 1.00 95.94 306 ARG A O 1
ATOM 2264 N N . GLN A 1 307 ? 6.453 -3.573 -3.994 1.00 97.44 307 GLN A N 1
ATOM 2265 C CA . GLN A 1 307 ? 6.681 -3.585 -5.433 1.00 97.44 307 GLN A CA 1
ATOM 2266 C C . GLN A 1 307 ? 7.630 -4.712 -5.850 1.00 97.44 307 GLN A C 1
ATOM 2268 O O . GLN A 1 307 ? 8.645 -4.977 -5.206 1.00 97.44 307 GLN A O 1
ATOM 2273 N N . ASP A 1 308 ? 7.307 -5.369 -6.957 1.00 95.88 308 ASP A N 1
ATOM 2274 C CA . ASP A 1 308 ? 8.243 -6.241 -7.642 1.00 95.88 308 ASP A CA 1
ATOM 2275 C C . ASP A 1 308 ? 9.187 -5.406 -8.516 1.00 95.88 308 ASP A C 1
ATOM 2277 O O . ASP A 1 308 ? 9.113 -4.175 -8.566 1.00 95.88 308 ASP A O 1
ATOM 2281 N N . GLU A 1 309 ? 10.120 -6.074 -9.186 1.00 95.00 309 GLU A N 1
ATOM 2282 C CA . GLU A 1 309 ? 11.096 -5.389 -10.029 1.00 95.00 309 GLU A CA 1
ATOM 2283 C C . GLU A 1 309 ? 10.440 -4.604 -11.175 1.00 95.00 309 GLU A C 1
ATOM 2285 O O . GLU A 1 309 ? 10.847 -3.480 -11.460 1.00 95.00 309 GLU A O 1
ATOM 2290 N N . ILE A 1 310 ? 9.403 -5.165 -11.804 1.00 96.50 310 ILE A N 1
ATOM 2291 C CA . ILE A 1 310 ? 8.727 -4.542 -12.946 1.00 96.50 310 ILE A CA 1
ATOM 2292 C C . ILE A 1 310 ? 7.971 -3.294 -12.496 1.00 96.50 310 ILE A C 1
ATOM 2294 O O . ILE A 1 310 ? 8.096 -2.248 -13.132 1.00 96.50 310 ILE A O 1
ATOM 2298 N N . ASP A 1 311 ? 7.213 -3.376 -11.405 1.00 97.75 311 ASP A N 1
ATOM 2299 C CA . ASP A 1 311 ? 6.449 -2.237 -10.904 1.00 97.75 311 ASP A CA 1
ATOM 2300 C C . ASP A 1 311 ? 7.343 -1.177 -10.269 1.00 97.75 311 ASP A C 1
ATOM 2302 O O . ASP A 1 311 ? 7.037 0.003 -10.392 1.00 97.75 311 ASP A O 1
ATOM 2306 N N . THR A 1 312 ? 8.500 -1.557 -9.721 1.00 96.06 312 THR A N 1
ATOM 2307 C CA . THR A 1 312 ? 9.515 -0.579 -9.302 1.00 96.06 312 THR A CA 1
ATOM 2308 C C . THR A 1 312 ? 10.038 0.218 -10.497 1.00 96.06 312 THR A C 1
ATOM 2310 O O . THR A 1 312 ? 10.114 1.441 -10.430 1.00 96.06 312 THR A O 1
ATOM 2313 N N . ILE A 1 313 ? 10.344 -0.443 -11.621 1.00 94.75 313 ILE A N 1
ATOM 2314 C CA . ILE A 1 313 ? 10.758 0.259 -12.845 1.00 94.75 313 ILE A CA 1
ATOM 2315 C C . ILE A 1 313 ? 9.620 1.135 -13.375 1.00 94.75 313 ILE A C 1
ATOM 2317 O O . ILE A 1 313 ? 9.851 2.274 -13.767 1.00 94.75 313 ILE A O 1
ATOM 2321 N N . ARG A 1 314 ? 8.385 0.622 -13.404 1.00 96.44 314 ARG A N 1
ATOM 2322 C CA . ARG A 1 314 ? 7.210 1.379 -13.864 1.00 96.44 314 ARG A CA 1
ATOM 2323 C C . ARG A 1 314 ? 6.936 2.601 -12.991 1.00 96.44 314 ARG A C 1
ATOM 2325 O O . ARG A 1 314 ? 6.547 3.629 -13.542 1.00 96.44 314 ARG A O 1
ATOM 2332 N N . GLU A 1 315 ? 7.181 2.518 -11.686 1.00 96.69 315 GLU A N 1
ATOM 2333 C CA . GLU A 1 315 ? 7.094 3.650 -10.761 1.00 96.69 315 GLU A CA 1
ATOM 2334 C C . GLU A 1 315 ? 8.028 4.791 -11.182 1.00 96.69 315 GLU A C 1
ATOM 2336 O O . GLU A 1 315 ? 7.619 5.948 -11.164 1.00 96.69 315 GLU A O 1
ATOM 2341 N N . GLU A 1 316 ? 9.225 4.485 -11.694 1.00 93.69 316 GLU A N 1
ATOM 2342 C CA . GLU A 1 316 ? 10.118 5.511 -12.244 1.00 93.69 316 GLU A CA 1
ATOM 2343 C C . GLU A 1 316 ? 9.476 6.281 -13.411 1.00 93.69 316 GLU A C 1
ATOM 2345 O O . GLU A 1 316 ? 9.623 7.498 -13.496 1.00 93.69 316 GLU A O 1
ATOM 2350 N N . TYR A 1 317 ? 8.736 5.605 -14.304 1.00 93.81 317 TYR A N 1
ATOM 2351 C CA . TYR A 1 317 ? 8.028 6.279 -15.407 1.00 93.81 317 TYR A CA 1
ATOM 2352 C C . TYR A 1 317 ? 6.880 7.149 -14.901 1.00 93.81 317 TYR A C 1
ATOM 2354 O O . TYR A 1 317 ? 6.602 8.192 -15.495 1.00 93.81 317 TYR A O 1
ATOM 2362 N N . ILE A 1 318 ? 6.196 6.697 -13.847 1.00 94.75 318 ILE A N 1
ATOM 2363 C CA . ILE A 1 318 ? 5.057 7.393 -13.245 1.00 94.75 318 ILE A CA 1
ATOM 2364 C C . ILE A 1 318 ? 5.536 8.678 -12.577 1.00 94.75 318 ILE A C 1
ATOM 2366 O O . ILE A 1 318 ? 5.023 9.752 -12.886 1.00 94.75 318 ILE A O 1
ATOM 2370 N N . GLU A 1 319 ? 6.544 8.580 -11.714 1.00 93.12 319 GLU A N 1
ATOM 2371 C CA . GLU A 1 319 ? 7.053 9.715 -10.948 1.00 93.12 319 GLU A CA 1
ATOM 2372 C C . GLU A 1 319 ? 7.796 10.724 -11.835 1.00 93.12 319 GLU A C 1
ATOM 2374 O O . GLU A 1 319 ? 7.608 11.931 -11.683 1.00 93.12 319 GLU A O 1
ATOM 2379 N N . LEU A 1 320 ? 8.602 10.262 -12.802 1.00 89.69 320 LEU A N 1
ATOM 2380 C CA . LEU A 1 320 ? 9.355 11.149 -13.702 1.00 89.69 320 LEU A CA 1
ATOM 2381 C C . LEU A 1 320 ? 8.539 11.660 -14.899 1.00 89.69 320 LEU A C 1
ATOM 2383 O O . LEU A 1 320 ? 9.036 12.499 -15.651 1.00 89.69 320 LEU A O 1
ATOM 2387 N N . GLY A 1 321 ? 7.302 11.186 -15.082 1.00 87.12 321 GLY A N 1
ATOM 2388 C CA . GLY A 1 321 ? 6.371 11.713 -16.083 1.00 87.12 321 GLY A CA 1
ATOM 2389 C C . GLY A 1 321 ? 6.894 11.640 -17.522 1.00 87.12 321 GLY A C 1
ATOM 2390 O O . GLY A 1 321 ? 6.796 12.616 -18.266 1.00 87.12 321 GLY A O 1
ATOM 2391 N N . VAL A 1 322 ? 7.477 10.503 -17.913 1.00 85.81 322 VAL A N 1
ATOM 2392 C CA . VAL A 1 322 ? 8.094 10.316 -19.241 1.00 85.81 322 VAL A CA 1
ATOM 2393 C C . VAL A 1 322 ? 7.041 10.464 -20.355 1.00 85.81 322 VAL A C 1
ATOM 2395 O O . VAL A 1 322 ? 5.929 9.943 -20.233 1.00 85.81 322 VAL A O 1
ATOM 2398 N N . ALA A 1 323 ? 7.354 11.177 -21.448 1.00 78.50 323 ALA A N 1
ATOM 2399 C CA . ALA A 1 323 ? 6.331 11.685 -22.375 1.00 78.50 323 ALA A CA 1
ATOM 2400 C C . ALA A 1 323 ? 5.576 10.596 -23.148 1.00 78.50 323 ALA A C 1
ATOM 2402 O O . ALA A 1 323 ? 4.425 10.794 -23.534 1.00 78.50 323 ALA A O 1
ATOM 2403 N N . GLN A 1 324 ? 6.206 9.450 -23.389 1.00 83.19 324 GLN A N 1
ATOM 2404 C CA . GLN A 1 324 ? 5.633 8.350 -24.160 1.00 83.19 324 GLN A CA 1
ATOM 2405 C C . GLN A 1 324 ? 4.792 7.427 -23.268 1.00 83.19 324 GLN A C 1
ATOM 2407 O O . GLN A 1 324 ? 4.183 6.494 -23.782 1.00 83.19 324 GLN A O 1
ATOM 2412 N N . GLY A 1 325 ? 4.705 7.709 -21.962 1.00 88.44 325 GLY A N 1
ATOM 2413 C CA . GLY A 1 325 ? 3.859 7.010 -21.002 1.00 88.44 325 GLY A CA 1
ATOM 2414 C C . GLY A 1 325 ? 4.542 5.834 -20.303 1.00 88.44 325 GLY A C 1
ATOM 2415 O O . GLY A 1 325 ? 5.739 5.591 -20.451 1.00 88.44 325 GLY A O 1
ATOM 2416 N N . VAL A 1 326 ? 3.757 5.096 -19.517 1.00 92.75 326 VAL A N 1
ATOM 2417 C CA . VAL A 1 326 ? 4.233 3.986 -18.678 1.00 92.75 326 VAL A CA 1
ATOM 2418 C C . VAL A 1 326 ? 4.091 2.658 -19.440 1.00 92.75 326 VAL A C 1
ATOM 2420 O O . VAL A 1 326 ? 2.951 2.257 -19.712 1.00 92.75 326 VAL A O 1
ATOM 2423 N N . PRO A 1 327 ? 5.194 1.951 -19.766 1.00 93.19 327 PRO A N 1
ATOM 2424 C CA . PRO A 1 327 ? 5.149 0.676 -20.483 1.00 93.19 327 PRO A CA 1
ATOM 2425 C C . PRO A 1 327 ? 4.384 -0.377 -19.691 1.00 93.19 327 PRO A C 1
ATOM 2427 O O . PRO A 1 327 ? 4.645 -0.534 -18.504 1.00 93.19 327 PRO A O 1
ATOM 2430 N N . GLY A 1 328 ? 3.485 -1.128 -20.330 1.00 93.19 328 GLY A N 1
ATOM 2431 C CA . GLY A 1 328 ? 2.749 -2.251 -19.739 1.00 93.19 328 GLY A CA 1
ATOM 2432 C C . GLY A 1 328 ? 3.671 -3.333 -19.163 1.00 93.19 328 GLY A C 1
ATOM 2433 O O . GLY A 1 328 ? 4.746 -3.579 -19.705 1.00 93.19 328 GLY A O 1
ATOM 2434 N N . ARG A 1 329 ? 3.235 -4.046 -18.111 1.00 93.56 329 ARG A N 1
ATOM 2435 C CA . ARG A 1 329 ? 4.021 -5.135 -17.483 1.00 93.56 329 ARG A CA 1
ATOM 2436 C C . ARG A 1 329 ? 4.529 -6.171 -18.499 1.00 93.56 329 ARG A C 1
ATOM 2438 O O . ARG A 1 329 ? 5.668 -6.609 -18.414 1.00 93.56 329 ARG A O 1
ATOM 2445 N N . GLY A 1 330 ? 3.718 -6.506 -19.506 1.00 92.62 330 GLY A N 1
ATOM 2446 C CA . GLY A 1 330 ? 4.077 -7.467 -20.559 1.00 92.62 330 GLY A CA 1
ATOM 2447 C C . GLY A 1 330 ? 5.151 -7.003 -21.554 1.00 92.62 330 GLY A C 1
ATOM 2448 O O . GLY A 1 330 ? 5.570 -7.800 -22.386 1.00 92.62 330 GLY A O 1
ATOM 2449 N N . GLN A 1 331 ? 5.592 -5.743 -21.498 1.00 92.06 331 GLN A N 1
ATOM 2450 C CA . GLN A 1 331 ? 6.672 -5.221 -22.348 1.00 92.06 331 GLN A CA 1
ATOM 2451 C C . GLN A 1 331 ? 8.060 -5.418 -21.723 1.00 92.06 331 GLN A C 1
ATOM 2453 O O . GLN A 1 331 ? 9.073 -5.242 -22.406 1.00 92.06 331 GLN A O 1
ATOM 2458 N N . PHE A 1 332 ? 8.112 -5.782 -20.439 1.00 92.94 332 PHE A N 1
ATOM 2459 C CA . PHE A 1 332 ? 9.355 -6.041 -19.731 1.00 92.94 332 PHE A CA 1
ATOM 2460 C C . PHE A 1 332 ? 9.833 -7.470 -19.974 1.00 92.94 332 PHE A C 1
ATOM 2462 O O . PHE A 1 332 ? 9.076 -8.434 -19.863 1.00 92.94 332 PHE A O 1
ATOM 2469 N N . GLY A 1 333 ? 11.117 -7.606 -20.283 1.00 90.56 333 GLY A N 1
ATOM 2470 C CA . GLY A 1 333 ? 11.771 -8.887 -20.499 1.00 90.56 333 GLY A CA 1
ATOM 2471 C C . GLY A 1 333 ? 13.263 -8.810 -20.214 1.00 90.56 333 GLY A C 1
ATOM 2472 O O . GLY A 1 333 ? 13.819 -7.742 -19.958 1.00 90.56 333 GLY A O 1
ATOM 2473 N N . VAL A 1 334 ? 13.930 -9.959 -20.260 1.00 85.19 334 VAL A N 1
ATOM 2474 C CA . VAL A 1 334 ? 15.389 -10.016 -20.134 1.00 85.19 334 VAL A CA 1
ATOM 2475 C C . VAL A 1 334 ? 16.014 -9.388 -21.379 1.00 85.19 334 VAL A C 1
ATOM 2477 O O . VAL A 1 334 ? 15.694 -9.784 -22.500 1.00 85.19 334 VAL A O 1
ATOM 2480 N N . SER A 1 335 ? 16.931 -8.441 -21.189 1.00 72.50 335 SER A N 1
ATOM 2481 C CA . SER A 1 335 ? 17.707 -7.845 -22.277 1.00 72.50 335 SER A CA 1
ATOM 2482 C C . SER A 1 335 ? 19.200 -7.982 -22.011 1.00 72.50 335 SER A C 1
ATOM 2484 O O . SER A 1 335 ? 19.690 -7.616 -20.946 1.00 72.50 335 SER A O 1
ATOM 2486 N N . ALA A 1 336 ? 19.938 -8.462 -23.014 1.00 63.94 336 ALA A N 1
ATOM 2487 C CA . ALA A 1 336 ? 21.397 -8.562 -22.965 1.00 63.94 336 ALA A CA 1
ATOM 2488 C C . ALA A 1 336 ? 22.098 -7.190 -22.966 1.00 63.94 336 ALA A C 1
ATOM 2490 O O . ALA A 1 336 ? 23.292 -7.111 -22.690 1.00 63.94 336 ALA A O 1
ATOM 2491 N N . THR A 1 337 ? 21.371 -6.119 -23.291 1.00 64.12 337 THR A N 1
ATOM 2492 C CA . THR A 1 337 ? 21.885 -4.744 -23.350 1.00 64.12 337 THR A CA 1
ATOM 2493 C C . THR A 1 337 ? 21.491 -3.914 -22.128 1.00 64.12 337 THR A C 1
ATOM 2495 O O . THR A 1 337 ? 21.735 -2.709 -22.110 1.00 64.12 337 THR A O 1
ATOM 2498 N N . ASN A 1 338 ? 20.879 -4.541 -21.115 1.00 70.62 338 ASN A N 1
ATOM 2499 C CA . ASN A 1 338 ? 20.502 -3.877 -19.876 1.00 70.62 338 ASN A CA 1
ATOM 2500 C C . ASN A 1 338 ? 21.729 -3.654 -18.986 1.00 70.62 338 ASN A C 1
ATOM 2502 O O . ASN A 1 338 ? 22.441 -4.600 -18.644 1.00 70.62 338 ASN A O 1
ATOM 2506 N N . THR A 1 339 ? 21.973 -2.408 -18.592 1.00 60.59 339 THR A N 1
ATOM 2507 C CA . THR A 1 339 ? 23.116 -2.040 -17.759 1.00 60.59 339 THR A CA 1
ATOM 2508 C C . THR A 1 339 ? 22.655 -1.666 -16.350 1.00 60.59 339 THR A C 1
ATOM 2510 O O . THR A 1 339 ? 22.278 -0.531 -16.083 1.00 60.59 339 THR A O 1
ATOM 2513 N N . GLY A 1 340 ? 22.730 -2.630 -15.430 1.00 65.50 340 GLY A N 1
ATOM 2514 C CA . GLY A 1 340 ? 23.119 -2.384 -14.037 1.00 65.50 340 GLY A CA 1
ATOM 2515 C C . GLY A 1 340 ? 22.030 -2.308 -12.966 1.00 65.50 340 GLY A C 1
ATOM 2516 O O . GLY A 1 340 ? 22.268 -2.818 -11.878 1.00 65.50 340 GLY A O 1
ATOM 2517 N N . ASP A 1 341 ? 20.869 -1.705 -13.219 1.00 76.06 341 ASP A N 1
ATOM 2518 C CA . ASP A 1 341 ? 19.894 -1.454 -12.136 1.00 76.06 341 ASP A CA 1
ATOM 2519 C C . ASP A 1 341 ? 18.900 -2.582 -11.882 1.00 76.06 341 ASP A C 1
ATOM 2521 O O . ASP A 1 341 ? 18.414 -2.742 -10.765 1.00 76.06 341 ASP A O 1
ATOM 2525 N N . TYR A 1 342 ? 18.576 -3.320 -12.937 1.00 88.06 342 TYR A N 1
ATOM 2526 C CA . TYR A 1 342 ? 17.497 -4.292 -12.950 1.00 88.06 342 TYR A CA 1
ATOM 2527 C C . TYR A 1 342 ? 17.891 -5.500 -13.793 1.00 88.06 342 TYR A C 1
ATOM 2529 O O . TYR A 1 342 ? 18.789 -5.430 -14.634 1.00 88.06 342 TYR A O 1
ATOM 2537 N N . THR A 1 343 ? 17.207 -6.619 -13.597 1.00 88.75 343 THR A N 1
ATOM 2538 C CA . THR A 1 343 ? 17.365 -7.832 -14.403 1.00 88.75 343 THR A CA 1
ATOM 2539 C C . THR A 1 343 ? 16.491 -7.815 -15.658 1.00 88.75 343 THR A C 1
ATOM 2541 O O . THR A 1 343 ? 16.767 -8.540 -16.616 1.00 88.75 343 THR A O 1
ATOM 2544 N N . VAL A 1 344 ? 15.490 -6.930 -15.697 1.00 91.25 344 VAL A N 1
ATOM 2545 C CA . VAL A 1 344 ? 14.557 -6.749 -16.815 1.00 91.25 344 VAL A CA 1
ATOM 2546 C C . VAL A 1 344 ? 14.634 -5.343 -17.413 1.00 91.25 344 VAL A C 1
ATOM 2548 O O . VAL A 1 344 ? 15.085 -4.392 -16.777 1.00 91.25 344 VAL A O 1
ATOM 2551 N N . ALA A 1 345 ? 14.191 -5.229 -18.660 1.00 91.50 345 ALA A N 1
ATOM 2552 C CA . ALA A 1 345 ? 14.177 -4.014 -19.460 1.00 91.50 345 ALA A CA 1
ATOM 2553 C C . ALA A 1 345 ? 12.918 -3.971 -20.330 1.00 91.50 345 ALA A C 1
ATOM 2555 O O . ALA A 1 345 ? 12.360 -5.020 -20.661 1.00 91.50 345 ALA A O 1
ATOM 2556 N N . VAL A 1 346 ? 12.504 -2.779 -20.762 1.00 91.56 346 VAL A N 1
ATOM 2557 C CA . VAL A 1 346 ? 11.492 -2.666 -21.820 1.00 91.56 346 VAL A CA 1
ATOM 2558 C C . VAL A 1 346 ? 12.088 -3.210 -23.115 1.00 91.56 346 VAL A C 1
ATOM 2560 O O . VAL A 1 346 ? 13.188 -2.824 -23.515 1.00 91.56 346 VAL A O 1
ATOM 2563 N N . THR A 1 347 ? 11.370 -4.120 -23.766 1.00 89.38 347 THR A N 1
ATOM 2564 C CA . THR A 1 347 ? 11.796 -4.749 -25.020 1.00 89.38 347 THR A CA 1
ATOM 2565 C C . THR A 1 347 ? 10.908 -4.308 -26.177 1.00 89.38 347 THR A C 1
ATOM 2567 O O . THR A 1 347 ? 9.686 -4.239 -26.048 1.00 89.38 347 THR A O 1
ATOM 2570 N N . ASN A 1 348 ? 11.521 -4.033 -27.331 1.00 89.50 348 ASN A N 1
ATOM 2571 C CA . ASN A 1 348 ? 10.809 -3.698 -28.558 1.00 89.50 348 ASN A CA 1
ATOM 2572 C C . ASN A 1 348 ? 11.173 -4.694 -29.668 1.00 89.50 348 ASN A C 1
ATOM 2574 O O . ASN A 1 348 ? 12.328 -4.793 -30.084 1.00 89.50 348 ASN A O 1
ATOM 2578 N N . GLY A 1 349 ? 10.183 -5.464 -30.128 1.00 88.12 349 GLY A N 1
ATOM 2579 C CA . GLY A 1 349 ? 10.385 -6.522 -31.122 1.00 88.12 349 GLY A CA 1
ATOM 2580 C C . GLY A 1 349 ? 10.841 -6.002 -32.487 1.00 88.12 349 GLY A C 1
ATOM 2581 O O . GLY A 1 349 ? 11.693 -6.631 -33.118 1.00 88.12 349 GLY A O 1
ATOM 2582 N N . ASP A 1 350 ? 10.332 -4.846 -32.912 1.00 89.88 350 ASP A N 1
ATOM 2583 C CA . ASP A 1 350 ? 10.672 -4.241 -34.202 1.00 89.88 350 ASP A CA 1
ATOM 2584 C C . ASP A 1 350 ? 12.111 -3.721 -34.190 1.00 89.88 350 ASP A C 1
ATOM 2586 O O . ASP A 1 350 ? 12.902 -4.071 -35.068 1.00 89.88 350 ASP A O 1
ATOM 2590 N N . PHE A 1 351 ? 12.490 -2.979 -33.142 1.00 91.19 351 PHE A N 1
ATOM 2591 C CA . PHE A 1 351 ? 13.866 -2.526 -32.942 1.00 91.19 351 PHE A CA 1
ATOM 2592 C C . PHE A 1 351 ? 14.831 -3.713 -32.888 1.00 91.19 351 PHE A C 1
ATOM 2594 O O . PHE A 1 351 ? 15.818 -3.733 -33.618 1.00 91.19 351 PHE A O 1
ATOM 2601 N N . ASN A 1 352 ? 14.524 -4.738 -32.085 1.00 88.94 352 ASN A N 1
ATOM 2602 C CA . ASN A 1 352 ? 15.368 -5.927 -31.966 1.00 88.94 352 ASN A CA 1
ATOM 2603 C C . ASN A 1 352 ? 15.529 -6.660 -33.308 1.00 88.94 352 ASN A C 1
ATOM 2605 O O . ASN A 1 352 ? 16.631 -7.091 -33.642 1.00 88.94 352 ASN A O 1
ATOM 2609 N N . SER A 1 353 ? 14.458 -6.776 -34.098 1.00 90.44 353 SER A N 1
ATOM 2610 C CA . SER A 1 353 ? 14.496 -7.435 -35.410 1.00 90.44 353 SER A CA 1
ATOM 2611 C C . SER A 1 353 ? 15.362 -6.665 -36.409 1.00 90.44 353 SER A C 1
ATOM 2613 O O . SER A 1 353 ? 16.204 -7.258 -37.088 1.00 90.44 353 SER A O 1
ATOM 2615 N N . LEU A 1 354 ? 15.206 -5.341 -36.468 1.00 92.31 354 LEU A N 1
ATOM 2616 C CA . LEU A 1 354 ? 16.039 -4.482 -37.312 1.00 92.31 354 LEU A CA 1
ATOM 2617 C C . LEU A 1 354 ? 17.492 -4.450 -36.830 1.00 92.31 354 LEU A C 1
ATOM 2619 O O . LEU A 1 354 ? 18.410 -4.426 -37.648 1.00 92.31 354 LEU A O 1
ATOM 2623 N N . PHE A 1 355 ? 17.722 -4.508 -35.518 1.00 90.75 355 PHE A N 1
ATOM 2624 C CA . PHE A 1 355 ? 19.063 -4.522 -34.949 1.00 90.75 355 PHE A CA 1
ATOM 2625 C C . PHE A 1 355 ? 19.811 -5.810 -35.312 1.00 90.75 355 PHE A C 1
ATOM 2627 O O . PHE A 1 355 ? 20.977 -5.762 -35.702 1.00 90.75 355 PHE A O 1
ATOM 2634 N N . VAL A 1 356 ? 19.129 -6.959 -35.288 1.00 90.44 356 VAL A N 1
ATOM 2635 C CA . VAL A 1 356 ? 19.680 -8.226 -35.797 1.00 90.44 356 VAL A CA 1
ATOM 2636 C C . VAL A 1 356 ? 19.986 -8.129 -37.295 1.00 90.44 356 VAL A C 1
ATOM 2638 O O . VAL A 1 356 ? 21.052 -8.567 -37.729 1.00 90.44 356 VAL A O 1
ATOM 2641 N N . ALA A 1 357 ? 19.105 -7.520 -38.097 1.00 92.44 357 ALA A N 1
ATOM 2642 C CA . ALA A 1 357 ? 19.367 -7.303 -39.522 1.00 92.44 357 ALA A CA 1
ATOM 2643 C C . ALA A 1 357 ? 20.604 -6.415 -39.757 1.00 92.44 357 ALA A C 1
ATOM 2645 O O . ALA A 1 357 ? 21.419 -6.720 -40.628 1.00 92.44 357 ALA A O 1
ATOM 2646 N N . LEU A 1 358 ? 20.793 -5.374 -38.941 1.00 91.50 358 LEU A N 1
ATOM 2647 C CA . LEU A 1 358 ? 21.971 -4.505 -38.970 1.00 91.50 358 LEU A CA 1
ATOM 2648 C C . LEU A 1 358 ? 23.253 -5.279 -38.625 1.00 91.50 358 LEU A C 1
ATOM 2650 O O . LEU A 1 358 ? 24.244 -5.177 -39.347 1.00 91.50 358 LEU A O 1
ATOM 2654 N N . GLN A 1 359 ? 23.226 -6.110 -37.578 1.00 89.12 359 GLN A N 1
ATOM 2655 C CA . GLN A 1 359 ? 24.353 -6.974 -37.198 1.00 89.12 359 GLN A CA 1
ATOM 2656 C C . GLN A 1 359 ? 24.752 -7.960 -38.305 1.00 89.12 359 GLN A C 1
ATOM 2658 O O . GLN A 1 359 ? 25.940 -8.250 -38.470 1.00 89.12 359 GLN A O 1
ATOM 2663 N N . LEU A 1 360 ? 23.776 -8.484 -39.052 1.00 90.81 360 LEU A N 1
ATOM 2664 C CA . LEU A 1 360 ? 24.012 -9.386 -40.180 1.00 90.81 360 LEU A CA 1
ATOM 2665 C C . LEU A 1 360 ? 24.569 -8.644 -41.399 1.00 90.81 360 LEU A C 1
ATOM 2667 O O . LEU A 1 360 ? 25.505 -9.133 -42.030 1.00 90.81 360 LEU A O 1
ATOM 2671 N N . ALA A 1 361 ? 24.022 -7.470 -41.718 1.00 90.38 361 ALA A N 1
ATOM 2672 C CA . ALA A 1 361 ? 24.435 -6.679 -42.875 1.00 90.38 361 ALA A CA 1
ATOM 2673 C C . ALA A 1 361 ? 25.861 -6.123 -42.743 1.00 90.38 361 ALA A C 1
ATOM 2675 O O . ALA A 1 361 ? 26.553 -5.960 -43.743 1.00 90.38 361 ALA A O 1
ATOM 2676 N N . LEU A 1 362 ? 26.315 -5.876 -41.513 1.00 87.56 362 LEU A N 1
ATOM 2677 C CA . LEU A 1 362 ? 27.644 -5.334 -41.238 1.00 87.56 362 LEU A CA 1
ATOM 2678 C C . LEU A 1 362 ? 28.744 -6.394 -41.109 1.00 87.56 362 LEU A C 1
ATOM 2680 O O . LEU A 1 362 ? 29.902 -6.031 -40.918 1.00 87.56 362 LEU A O 1
ATOM 2684 N N . GLN A 1 363 ? 28.440 -7.690 -41.240 1.00 85.06 363 GLN A N 1
ATOM 2685 C CA . GLN A 1 363 ? 29.470 -8.734 -41.198 1.00 85.06 363 GLN A CA 1
ATOM 2686 C C . GLN A 1 363 ? 30.572 -8.486 -42.254 1.00 85.06 363 GLN A C 1
ATOM 2688 O O . GLN A 1 363 ? 30.259 -8.181 -43.405 1.00 85.06 363 GLN A O 1
ATOM 2693 N N . PRO A 1 364 ? 31.868 -8.644 -41.904 1.00 81.94 364 PRO A N 1
ATOM 2694 C CA . PRO A 1 364 ? 32.403 -9.247 -40.676 1.00 81.94 364 PRO A CA 1
ATOM 2695 C C . PRO A 1 364 ? 32.640 -8.262 -39.511 1.00 81.94 364 PRO A C 1
ATOM 2697 O O . PRO A 1 364 ? 33.335 -8.608 -38.555 1.00 81.94 364 PRO A O 1
ATOM 2700 N N . LEU A 1 365 ? 32.130 -7.028 -39.573 1.00 76.31 365 LEU A N 1
ATOM 2701 C CA . LEU A 1 365 ? 32.246 -6.065 -38.478 1.00 76.31 365 LEU A CA 1
ATOM 2702 C C . LEU A 1 365 ? 31.359 -6.496 -37.301 1.00 76.31 365 LEU A C 1
ATOM 2704 O O . LEU A 1 365 ? 30.167 -6.758 -37.456 1.00 76.31 365 LEU A O 1
ATOM 2708 N N . SER A 1 366 ? 31.937 -6.534 -36.102 1.00 73.88 366 SER A N 1
ATOM 2709 C CA . SER A 1 366 ? 31.183 -6.775 -34.869 1.00 73.88 366 SER A CA 1
ATOM 2710 C C . SER A 1 366 ? 30.677 -5.458 -34.295 1.00 73.88 366 SER A C 1
ATOM 2712 O O . SER A 1 366 ? 31.484 -4.591 -33.961 1.00 73.88 366 SER A O 1
ATOM 2714 N N . LEU A 1 367 ? 29.360 -5.334 -34.128 1.00 79.25 367 LEU A N 1
ATOM 2715 C CA . LEU A 1 367 ? 28.747 -4.231 -33.390 1.00 79.25 367 LEU A CA 1
ATOM 2716 C C . LEU A 1 367 ? 28.861 -4.488 -31.888 1.00 79.25 367 LEU A C 1
ATOM 2718 O O . LEU A 1 367 ? 28.375 -5.505 -31.389 1.00 79.25 367 LEU A O 1
ATOM 2722 N N . ARG A 1 368 ? 29.454 -3.548 -31.152 1.00 80.25 368 ARG A N 1
ATOM 2723 C CA . ARG A 1 368 ? 29.418 -3.547 -29.688 1.00 80.25 368 ARG A CA 1
ATOM 2724 C C . ARG A 1 368 ? 28.414 -2.507 -29.210 1.00 80.25 368 ARG A C 1
ATOM 2726 O O . ARG A 1 368 ? 28.548 -1.335 -29.535 1.00 80.25 368 ARG A O 1
ATOM 2733 N N . VAL A 1 369 ? 27.432 -2.939 -28.425 1.00 83.56 369 VAL A N 1
ATOM 2734 C CA . VAL A 1 369 ? 26.452 -2.042 -27.801 1.00 83.56 369 VAL A CA 1
ATOM 2735 C C . VAL A 1 369 ? 27.072 -1.445 -26.540 1.00 83.56 369 VAL A C 1
ATOM 2737 O O . VAL A 1 369 ? 27.440 -2.181 -25.625 1.00 83.56 369 VAL A O 1
ATOM 2740 N N . ASN A 1 370 ? 27.209 -0.123 -26.507 1.00 80.00 370 ASN A N 1
ATOM 2741 C CA . ASN A 1 370 ? 27.658 0.628 -25.336 1.00 80.00 370 ASN A CA 1
ATOM 2742 C C . ASN A 1 370 ? 26.500 0.923 -24.383 1.00 80.00 370 ASN A C 1
ATOM 2744 O O . ASN A 1 370 ? 26.680 0.898 -23.170 1.00 80.00 370 ASN A O 1
ATOM 2748 N N . SER A 1 371 ? 25.318 1.201 -24.932 1.00 82.69 371 SER A N 1
ATOM 2749 C CA . SER A 1 371 ? 24.116 1.494 -24.159 1.00 82.69 371 SER A CA 1
ATOM 2750 C C . SER A 1 371 ? 22.885 1.045 -24.939 1.00 82.69 371 SER A C 1
ATOM 2752 O O . SER A 1 371 ? 22.776 1.339 -26.126 1.00 82.69 371 SER A O 1
ATOM 2754 N N . GLY A 1 372 ? 21.992 0.298 -24.291 1.00 87.12 372 GLY A N 1
ATOM 2755 C CA . GLY A 1 372 ? 20.713 -0.139 -24.851 1.00 87.12 372 GLY A CA 1
ATOM 2756 C C . GLY A 1 372 ? 19.561 0.472 -24.067 1.00 87.12 372 GLY A C 1
ATOM 2757 O O . GLY A 1 372 ? 19.391 1.686 -24.062 1.00 87.12 372 GLY A O 1
ATOM 2758 N N . TYR A 1 373 ? 18.787 -0.357 -23.370 1.00 88.94 373 TYR A N 1
ATOM 2759 C CA . TYR A 1 373 ? 17.726 0.136 -22.494 1.00 88.94 373 TYR A CA 1
ATOM 2760 C C . TYR A 1 373 ? 18.277 0.999 -21.349 1.00 88.94 373 TYR A C 1
ATOM 2762 O O . TYR A 1 373 ? 19.273 0.642 -20.718 1.00 88.94 373 TYR A O 1
ATOM 2770 N N . ARG A 1 374 ? 17.586 2.104 -21.053 1.00 87.88 374 ARG A N 1
ATOM 2771 C CA . ARG A 1 374 ? 17.848 2.977 -19.903 1.00 87.88 374 ARG A CA 1
ATOM 2772 C C . ARG A 1 374 ? 16.555 3.162 -19.130 1.00 87.88 374 ARG A C 1
ATOM 2774 O O . ARG A 1 374 ? 15.607 3.710 -19.679 1.00 87.88 374 ARG A O 1
ATOM 2781 N N . ASN A 1 375 ? 16.503 2.753 -17.868 1.00 89.38 375 ASN A N 1
ATOM 2782 C CA . ASN A 1 375 ? 15.357 3.117 -17.035 1.00 89.38 375 ASN A CA 1
ATOM 2783 C C . ASN A 1 375 ? 15.297 4.655 -16.842 1.00 89.38 375 ASN A C 1
ATOM 2785 O O . ASN A 1 375 ? 16.316 5.337 -17.034 1.00 89.38 375 ASN A O 1
ATOM 2789 N N . PRO A 1 376 ? 14.121 5.229 -16.530 1.00 89.88 376 PRO A N 1
ATOM 2790 C CA . PRO A 1 376 ? 13.968 6.675 -16.406 1.00 89.88 376 PRO A CA 1
ATOM 2791 C C . PRO A 1 376 ? 14.916 7.332 -15.398 1.00 89.88 376 PRO A C 1
ATOM 2793 O O . PRO A 1 376 ? 15.449 8.400 -15.703 1.00 89.88 376 PRO A O 1
ATOM 2796 N N . VAL A 1 377 ? 15.195 6.696 -14.256 1.00 89.31 377 VAL A N 1
ATOM 2797 C CA . VAL A 1 377 ? 16.122 7.237 -13.244 1.00 89.31 377 VAL A CA 1
ATOM 2798 C C . VAL A 1 377 ? 17.546 7.300 -13.787 1.00 89.31 377 VAL A C 1
ATOM 2800 O O . VAL A 1 377 ? 18.211 8.332 -13.691 1.00 89.31 377 VAL A O 1
ATOM 2803 N N . HIS A 1 378 ? 18.004 6.235 -14.437 1.00 86.25 378 HIS A N 1
ATOM 2804 C CA . HIS A 1 378 ? 19.304 6.182 -15.087 1.00 86.25 378 HIS A CA 1
ATOM 2805 C C . HIS A 1 378 ? 19.443 7.259 -16.156 1.00 86.25 378 HIS A C 1
ATOM 2807 O O . HIS A 1 378 ? 20.416 8.018 -16.134 1.00 86.25 378 HIS A O 1
ATOM 2813 N N . ASN A 1 379 ? 18.447 7.390 -17.034 1.00 85.31 379 ASN A N 1
ATOM 2814 C CA . ASN A 1 379 ? 18.450 8.422 -18.066 1.00 85.31 379 ASN A CA 1
ATOM 2815 C C . ASN A 1 379 ? 18.482 9.837 -17.456 1.00 85.31 379 ASN A C 1
ATOM 2817 O O . ASN A 1 379 ? 19.224 10.688 -17.931 1.00 85.31 379 ASN A O 1
ATOM 2821 N N . ALA A 1 380 ? 17.736 10.077 -16.375 1.00 84.00 380 ALA A N 1
ATOM 2822 C CA . ALA A 1 380 ? 17.641 11.385 -15.732 1.00 84.00 380 ALA A CA 1
ATOM 2823 C C . ALA A 1 380 ? 18.886 11.812 -14.950 1.00 84.00 380 ALA A C 1
ATOM 2825 O O . ALA A 1 380 ? 19.318 12.963 -15.048 1.00 84.00 380 ALA A O 1
ATOM 2826 N N . TYR A 1 381 ? 19.451 10.908 -14.154 1.00 81.06 381 TYR A N 1
ATOM 2827 C CA . TYR A 1 381 ? 20.434 11.269 -13.131 1.00 81.06 381 TYR A CA 1
ATOM 2828 C C . TYR A 1 381 ? 21.847 10.768 -13.433 1.00 81.06 381 TYR A C 1
ATOM 2830 O O . TYR A 1 381 ? 22.806 11.270 -12.841 1.00 81.06 381 TYR A O 1
ATOM 2838 N N . HIS A 1 382 ? 22.013 9.803 -14.342 1.00 77.56 382 HIS A N 1
ATOM 2839 C CA . HIS A 1 382 ? 23.273 9.060 -14.470 1.00 77.56 382 HIS A CA 1
ATOM 2840 C C . HIS A 1 382 ? 23.909 9.124 -15.864 1.00 77.56 382 HIS A C 1
ATOM 2842 O O . HIS A 1 382 ? 25.123 8.960 -15.970 1.00 77.56 382 HIS A O 1
ATOM 2848 N N . VAL A 1 383 ? 23.150 9.452 -16.915 1.00 74.94 383 VAL A N 1
ATOM 2849 C CA . VAL A 1 383 ? 23.688 9.632 -18.284 1.00 74.94 383 VAL A CA 1
ATOM 2850 C C . VAL A 1 383 ? 24.195 11.072 -18.537 1.00 74.94 383 VAL A C 1
ATOM 2852 O O . VAL A 1 383 ? 24.813 11.366 -19.557 1.00 74.94 383 VAL A O 1
ATOM 2855 N N . GLY A 1 384 ? 24.061 11.975 -17.558 1.00 59.53 384 GLY A N 1
ATOM 2856 C CA . GLY A 1 384 ? 24.567 13.353 -17.628 1.00 59.53 384 GLY A CA 1
ATOM 2857 C C . GLY A 1 384 ? 23.700 14.287 -18.488 1.00 59.53 384 GLY A C 1
ATOM 2858 O O . GLY A 1 384 ? 22.788 13.855 -19.189 1.00 59.53 384 GLY A O 1
ATOM 2859 N N . LYS A 1 385 ? 23.988 15.601 -18.450 1.00 51.78 385 LYS A N 1
ATOM 2860 C CA . LYS A 1 385 ? 23.216 16.663 -19.149 1.00 51.78 385 LYS A CA 1
ATOM 2861 C C . LYS A 1 385 ? 23.194 16.548 -20.685 1.00 51.78 385 LYS A C 1
ATOM 2863 O O . LYS A 1 385 ? 22.505 17.325 -21.336 1.00 51.78 385 LYS A O 1
ATOM 2868 N N . ALA A 1 386 ? 23.958 15.617 -21.245 1.00 49.88 386 ALA A N 1
ATOM 2869 C CA . ALA A 1 386 ? 24.077 15.355 -22.673 1.00 49.88 386 ALA A CA 1
ATOM 2870 C C . ALA A 1 386 ? 23.209 14.158 -23.102 1.00 49.88 386 ALA A C 1
ATOM 2872 O O . ALA A 1 386 ? 23.653 13.375 -23.920 1.00 49.88 386 ALA A O 1
ATOM 2873 N N . SER A 1 387 ? 22.019 13.960 -22.515 1.00 51.09 387 SER A N 1
ATOM 2874 C CA . SER A 1 387 ? 21.093 12.861 -22.869 1.00 51.09 387 SER A CA 1
ATOM 2875 C C . SER A 1 387 ? 19.671 13.324 -23.243 1.00 51.09 387 SER A C 1
ATOM 2877 O O . SER A 1 387 ? 18.746 12.521 -23.322 1.00 51.09 387 SER A O 1
ATOM 2879 N N . GLY A 1 388 ? 19.500 14.618 -23.538 1.00 55.62 388 GLY A N 1
ATOM 2880 C CA . GLY A 1 388 ? 18.192 15.211 -23.825 1.00 55.62 388 GLY A CA 1
ATOM 2881 C C . GLY A 1 388 ? 17.350 15.380 -22.558 1.00 55.62 388 GLY A C 1
ATOM 2882 O O . GLY A 1 388 ? 17.831 15.176 -21.443 1.00 55.62 388 GLY A O 1
ATOM 2883 N N . ALA A 1 389 ? 16.094 15.809 -22.706 1.00 61.28 389 ALA A N 1
ATOM 2884 C CA . ALA A 1 389 ? 15.158 15.792 -21.588 1.00 61.28 389 ALA A CA 1
ATOM 2885 C C . ALA A 1 389 ? 14.796 14.337 -21.244 1.00 61.28 389 ALA A C 1
ATOM 2887 O O . ALA A 1 389 ? 14.618 13.513 -22.138 1.00 61.28 389 ALA A O 1
ATOM 2888 N N . VAL A 1 390 ? 14.630 14.035 -19.950 1.00 64.50 390 VAL A N 1
ATOM 2889 C CA . VAL A 1 390 ? 14.191 12.715 -19.436 1.00 64.50 390 VAL A CA 1
ATOM 2890 C C . VAL A 1 390 ? 12.931 12.204 -20.131 1.00 64.50 390 VAL A C 1
ATOM 2892 O O . VAL A 1 390 ? 12.685 11.007 -20.165 1.00 64.50 390 VAL A O 1
ATOM 2895 N N . SER A 1 391 ? 12.126 13.116 -20.665 1.00 64.38 391 SER A N 1
ATOM 2896 C CA . SER A 1 391 ? 10.868 12.836 -21.330 1.00 64.38 391 SER A CA 1
ATOM 2897 C C . SER A 1 391 ? 11.004 12.291 -22.754 1.00 64.38 391 SER A C 1
ATOM 2899 O O . SER A 1 391 ? 10.012 11.796 -23.273 1.00 64.38 391 SER A O 1
ATOM 2901 N N . ASP A 1 392 ? 12.171 12.378 -23.402 1.00 74.56 392 ASP A N 1
ATOM 2902 C CA . ASP A 1 392 ? 12.260 12.264 -24.868 1.00 74.56 392 ASP A CA 1
ATOM 2903 C C . ASP A 1 392 ? 13.159 11.110 -25.363 1.00 74.56 392 ASP A C 1
ATOM 2905 O O . ASP A 1 392 ? 13.340 10.953 -26.570 1.00 74.56 392 ASP A O 1
ATOM 2909 N N . SER A 1 393 ? 13.721 10.284 -24.471 1.00 85.31 393 SER A N 1
ATOM 2910 C CA . SER A 1 393 ? 14.732 9.278 -24.836 1.00 85.31 393 SER A CA 1
ATOM 2911 C C . SER A 1 393 ? 14.124 7.920 -25.208 1.00 85.31 393 SER A C 1
ATOM 2913 O O . SER A 1 393 ? 13.560 7.204 -24.379 1.00 85.31 393 SER A O 1
ATOM 2915 N N . TRP A 1 394 ? 14.332 7.479 -26.453 1.00 88.62 394 TRP A N 1
ATOM 2916 C CA . TRP A 1 394 ? 13.880 6.159 -26.925 1.00 88.62 394 TRP A CA 1
ATOM 2917 C C . TRP A 1 394 ? 14.620 4.976 -26.282 1.00 88.62 394 TRP A C 1
ATOM 2919 O O . TRP A 1 394 ? 14.135 3.839 -26.333 1.00 88.62 394 TRP A O 1
ATOM 2929 N N . HIS A 1 395 ? 15.742 5.224 -25.596 1.00 88.75 395 HIS A N 1
ATOM 2930 C CA . HIS A 1 395 ? 16.393 4.213 -24.759 1.00 88.75 395 HIS A CA 1
ATOM 2931 C C . HIS A 1 395 ? 15.471 3.730 -23.632 1.00 88.75 395 HIS A C 1
ATOM 2933 O O . HIS A 1 395 ? 15.527 2.558 -23.257 1.00 88.75 395 HIS A O 1
ATOM 2939 N N . GLN A 1 396 ? 14.576 4.591 -23.134 1.00 89.25 396 GLN A N 1
ATOM 2940 C CA . GLN A 1 396 ? 13.589 4.235 -22.109 1.00 89.25 396 GLN A CA 1
ATOM 2941 C C . GLN A 1 396 ? 12.509 3.286 -22.622 1.00 89.25 396 GLN A C 1
ATOM 2943 O O . GLN A 1 396 ? 11.726 2.772 -21.835 1.00 89.25 396 GLN A O 1
ATOM 2948 N N . TYR A 1 397 ? 12.460 2.997 -23.916 1.00 90.81 397 TYR A N 1
ATOM 2949 C CA . TYR A 1 397 ? 11.447 2.117 -24.497 1.00 90.81 397 TYR A CA 1
ATOM 2950 C C . TYR A 1 397 ? 12.064 0.938 -25.252 1.00 90.81 397 TYR A C 1
ATOM 2952 O O . TYR A 1 397 ? 11.360 0.195 -25.931 1.00 90.81 397 TYR A O 1
ATOM 2960 N N . GLY A 1 398 ? 13.380 0.733 -25.104 1.00 89.75 398 GLY A N 1
ATOM 2961 C CA . GLY A 1 398 ? 14.103 -0.346 -25.777 1.00 89.75 398 GLY A CA 1
ATOM 2962 C C . GLY A 1 398 ? 14.212 -0.142 -27.290 1.00 89.75 398 GLY A C 1
ATOM 2963 O O . GLY A 1 398 ? 14.314 -1.121 -28.024 1.00 89.75 398 GLY A O 1
ATOM 2964 N N . CYS A 1 399 ? 14.159 1.110 -27.752 1.00 90.88 399 CYS A N 1
ATOM 2965 C CA . CYS A 1 399 ? 14.121 1.465 -29.173 1.00 90.88 399 CYS A CA 1
ATOM 2966 C C . CYS A 1 399 ? 15.287 2.343 -29.609 1.00 90.88 399 CYS A C 1
ATOM 2968 O O . CYS A 1 399 ? 15.222 2.970 -30.664 1.00 90.88 399 CYS A O 1
ATOM 2970 N N . ALA A 1 400 ? 16.334 2.407 -28.796 1.00 89.69 400 ALA A N 1
ATOM 2971 C CA . ALA A 1 400 ? 17.575 3.054 -29.159 1.00 89.69 400 ALA A CA 1
ATOM 2972 C C . ALA A 1 400 ? 18.765 2.243 -28.660 1.00 89.69 400 ALA A C 1
ATOM 2974 O O . ALA A 1 400 ? 18.676 1.501 -27.673 1.00 89.69 400 ALA A O 1
ATOM 2975 N N . ALA A 1 401 ? 19.880 2.391 -29.362 1.00 88.81 401 ALA A N 1
ATOM 2976 C CA . ALA A 1 401 ? 21.151 1.829 -28.961 1.00 88.81 401 ALA A CA 1
ATOM 2977 C C . ALA A 1 401 ? 22.298 2.749 -29.372 1.00 88.81 401 ALA A C 1
ATOM 2979 O O . ALA A 1 401 ? 22.321 3.279 -30.482 1.00 88.81 401 ALA A O 1
ATOM 2980 N N . ASP A 1 402 ? 23.291 2.837 -28.494 1.00 85.31 402 ASP A N 1
ATOM 2981 C CA . ASP A 1 402 ? 24.575 3.452 -28.800 1.00 85.31 402 ASP A CA 1
ATOM 2982 C C . ASP A 1 402 ? 25.560 2.354 -29.181 1.00 85.31 402 ASP A C 1
ATOM 2984 O O . ASP A 1 402 ? 25.881 1.469 -28.376 1.00 85.31 402 ASP A O 1
ATOM 2988 N N . LEU A 1 403 ? 26.046 2.403 -30.415 1.00 85.44 403 LEU A N 1
ATOM 2989 C CA . LEU A 1 403 ? 26.955 1.417 -30.983 1.00 85.44 403 LEU A CA 1
ATOM 2990 C C . LEU A 1 403 ? 28.374 1.962 -30.987 1.00 85.44 403 LEU A C 1
ATOM 2992 O O . LEU A 1 403 ? 28.626 3.051 -31.492 1.00 85.44 403 LEU A O 1
ATOM 2996 N N . GLN A 1 404 ? 29.321 1.198 -30.454 1.00 77.12 404 GLN A N 1
ATOM 2997 C CA . GLN A 1 404 ? 30.732 1.540 -30.545 1.00 77.12 404 GLN A CA 1
ATOM 2998 C C . GLN A 1 404 ? 31.218 1.365 -31.981 1.00 77.12 404 GLN A C 1
ATOM 3000 O O . GLN A 1 404 ? 31.124 0.269 -32.535 1.00 77.12 404 GLN A O 1
ATOM 3005 N N . THR A 1 405 ? 31.806 2.416 -32.549 1.00 64.00 405 THR A N 1
ATOM 3006 C CA . THR A 1 405 ? 32.352 2.381 -33.912 1.00 64.00 405 THR A CA 1
ATOM 3007 C C . THR A 1 405 ? 33.859 2.189 -33.972 1.00 64.00 405 THR A C 1
ATOM 3009 O O . THR A 1 405 ? 34.399 1.786 -34.999 1.00 64.00 405 THR A O 1
ATOM 3012 N N . PHE A 1 406 ? 34.566 2.433 -32.866 1.00 62.97 406 PHE A N 1
ATOM 3013 C CA . PHE A 1 406 ? 36.012 2.243 -32.786 1.00 62.97 406 PHE A CA 1
ATOM 3014 C C . PHE A 1 406 ? 36.459 1.981 -31.335 1.00 62.97 406 PHE A C 1
ATOM 3016 O O . PHE A 1 406 ? 35.829 2.503 -30.407 1.00 62.97 406 PHE A O 1
ATOM 3023 N N . PRO A 1 407 ? 37.535 1.202 -31.081 1.00 59.59 407 PRO A N 1
ATOM 3024 C CA . PRO A 1 407 ? 38.181 1.166 -29.767 1.00 59.59 407 PRO A CA 1
ATOM 3025 C C . PRO A 1 407 ? 38.489 2.591 -29.303 1.00 59.59 407 PRO A C 1
ATOM 3027 O O . PRO A 1 407 ? 38.822 3.429 -30.140 1.00 59.59 407 PRO A O 1
ATOM 3030 N N . THR A 1 408 ? 38.382 2.864 -27.998 1.00 63.19 408 THR A N 1
ATOM 3031 C CA . THR A 1 408 ? 38.590 4.205 -27.428 1.00 63.19 408 THR A CA 1
ATOM 3032 C C . THR A 1 408 ? 39.823 4.862 -28.045 1.00 63.19 408 THR A C 1
ATOM 3034 O O . THR A 1 408 ? 40.941 4.363 -27.885 1.00 63.19 408 THR A O 1
ATOM 3037 N N . LEU A 1 409 ? 39.609 5.945 -28.799 1.00 64.38 409 LEU A N 1
ATOM 3038 C CA . LEU A 1 409 ? 40.700 6.658 -29.449 1.00 64.38 409 LEU A CA 1
ATOM 3039 C C . LEU A 1 409 ? 41.625 7.240 -28.367 1.00 64.38 409 LEU A C 1
ATOM 3041 O O . LEU A 1 409 ? 41.143 7.698 -27.327 1.00 64.38 409 LEU A O 1
ATOM 3045 N N . PRO A 1 410 ? 42.954 7.219 -28.570 1.00 63.97 410 PRO A N 1
ATOM 3046 C CA . PRO A 1 410 ? 43.857 7.920 -27.671 1.00 63.97 410 PRO A CA 1
ATOM 3047 C C . PRO A 1 410 ? 43.552 9.422 -27.710 1.00 63.97 410 PRO A C 1
ATOM 3049 O O . PRO A 1 410 ? 43.032 9.921 -28.704 1.00 63.97 410 PRO A O 1
ATOM 3052 N N . VAL A 1 411 ? 43.949 10.152 -26.663 1.00 62.62 411 VAL A N 1
ATOM 3053 C CA . VAL A 1 411 ? 43.741 11.612 -26.535 1.00 62.62 411 VAL A CA 1
ATOM 3054 C C . VAL A 1 411 ? 44.229 12.392 -27.770 1.00 62.62 411 VAL A C 1
ATOM 3056 O O . VAL A 1 411 ? 43.686 13.442 -28.090 1.00 62.62 411 VAL A O 1
ATOM 3059 N N . PHE A 1 412 ? 45.216 11.853 -28.495 1.00 65.06 412 PHE A N 1
ATOM 3060 C CA . PHE A 1 412 ? 45.695 12.380 -29.773 1.00 65.06 412 PHE A CA 1
ATOM 3061 C C . PHE A 1 412 ? 45.663 11.276 -30.846 1.00 65.06 412 PHE A C 1
ATOM 3063 O O . PHE A 1 412 ? 46.653 10.554 -31.008 1.00 65.06 412 PHE A O 1
ATOM 3070 N N . PRO A 1 413 ? 44.535 11.086 -31.554 1.00 68.25 413 PRO A N 1
ATOM 3071 C CA . PRO A 1 413 ? 44.437 10.089 -32.611 1.00 68.25 413 PRO A CA 1
ATOM 3072 C C . PRO A 1 413 ? 45.261 10.507 -33.835 1.00 68.25 413 PRO A C 1
ATOM 3074 O O . PRO A 1 413 ? 45.338 11.678 -34.201 1.00 68.25 413 PRO A O 1
ATOM 3077 N N . THR A 1 414 ? 45.876 9.536 -34.505 1.00 78.25 414 THR A N 1
ATOM 3078 C CA . THR A 1 414 ? 46.515 9.764 -35.809 1.00 78.25 414 THR A CA 1
ATOM 3079 C C . THR A 1 414 ? 45.459 9.975 -36.899 1.00 78.25 414 THR A C 1
ATOM 3081 O O . THR A 1 414 ? 44.343 9.466 -36.798 1.00 78.25 414 THR A O 1
ATOM 3084 N N . ALA A 1 415 ? 45.825 10.640 -37.999 1.00 76.50 415 ALA A N 1
ATOM 3085 C CA . ALA A 1 415 ? 44.930 10.817 -39.149 1.00 76.50 415 ALA A CA 1
ATOM 3086 C C . ALA A 1 415 ? 44.390 9.483 -39.708 1.00 76.50 415 ALA A C 1
ATOM 3088 O O . ALA A 1 415 ? 43.242 9.409 -40.132 1.00 76.50 415 ALA A O 1
ATOM 3089 N N . ALA A 1 416 ? 45.192 8.412 -39.658 1.00 78.44 416 ALA A N 1
ATOM 3090 C CA . ALA A 1 416 ? 44.771 7.079 -40.087 1.00 78.44 416 ALA A CA 1
ATOM 3091 C C . ALA A 1 416 ? 43.728 6.454 -39.142 1.00 78.44 416 ALA A C 1
ATOM 3093 O O . ALA A 1 416 ? 42.778 5.831 -39.607 1.00 78.44 416 ALA A O 1
ATOM 3094 N N . GLN A 1 417 ? 43.877 6.640 -37.825 1.00 74.56 417 GLN A N 1
ATOM 3095 C CA . GLN A 1 417 ? 42.890 6.179 -36.839 1.00 74.56 417 GLN A CA 1
ATOM 3096 C C . GLN A 1 417 ? 41.577 6.948 -36.965 1.00 74.56 417 GLN A C 1
ATOM 3098 O O . GLN A 1 417 ? 40.511 6.347 -36.885 1.00 74.56 417 GLN A O 1
ATOM 3103 N N . LEU A 1 418 ? 41.658 8.255 -37.218 1.00 73.19 418 LEU A N 1
ATOM 3104 C CA . LEU A 1 418 ? 40.479 9.079 -37.432 1.00 73.19 418 LEU A CA 1
ATOM 3105 C C . LEU A 1 418 ? 39.733 8.684 -38.717 1.00 73.19 418 LEU A C 1
ATOM 3107 O O . LEU A 1 418 ? 38.522 8.498 -38.678 1.00 73.19 418 LEU A O 1
ATOM 3111 N N . ALA A 1 419 ? 40.450 8.473 -39.824 1.00 76.38 419 ALA A N 1
ATOM 3112 C CA . ALA A 1 419 ? 39.856 8.022 -41.083 1.00 76.38 419 ALA A CA 1
ATOM 3113 C C . ALA A 1 419 ? 39.208 6.628 -40.967 1.00 76.38 419 ALA A C 1
ATOM 3115 O O . ALA A 1 419 ? 38.147 6.387 -41.537 1.00 76.38 419 ALA A O 1
ATOM 3116 N N . ALA A 1 420 ? 39.816 5.711 -40.206 1.00 75.88 420 ALA A N 1
ATOM 3117 C CA . ALA A 1 420 ? 39.250 4.385 -39.964 1.00 75.88 420 ALA A CA 1
ATOM 3118 C C . ALA A 1 420 ? 37.979 4.440 -39.098 1.00 75.88 420 ALA A C 1
ATOM 3120 O O . ALA A 1 420 ? 37.001 3.764 -39.410 1.00 75.88 420 ALA A O 1
ATOM 3121 N N . ALA A 1 421 ? 37.973 5.270 -38.049 1.00 75.44 421 ALA A N 1
ATOM 3122 C CA . ALA A 1 421 ? 36.797 5.489 -37.210 1.00 75.44 421 ALA A CA 1
ATOM 3123 C C . ALA A 1 421 ? 35.644 6.132 -38.003 1.00 75.44 421 ALA A C 1
ATOM 3125 O O . ALA A 1 421 ? 34.506 5.684 -37.897 1.00 75.44 421 ALA A O 1
ATOM 3126 N N . GLN A 1 422 ? 35.951 7.109 -38.865 1.00 76.81 422 GLN A N 1
ATOM 3127 C CA . GLN A 1 422 ? 34.981 7.718 -39.784 1.00 76.81 422 GLN A CA 1
ATOM 3128 C C . GLN A 1 422 ? 34.397 6.695 -40.757 1.00 76.81 422 GLN A C 1
ATOM 3130 O O . GLN A 1 422 ? 33.184 6.588 -40.867 1.00 76.81 422 GLN A O 1
ATOM 3135 N N . SER A 1 423 ? 35.242 5.891 -41.406 1.00 79.62 423 SER A N 1
ATOM 3136 C CA . SER A 1 423 ? 34.771 4.876 -42.351 1.00 79.62 423 SER A CA 1
ATOM 3137 C C . SER A 1 423 ? 33.878 3.823 -41.693 1.00 79.62 423 SER A C 1
ATOM 3139 O O . SER A 1 423 ? 32.958 3.332 -42.341 1.00 79.62 423 SER A O 1
ATOM 3141 N N . TYR A 1 424 ? 34.147 3.452 -40.437 1.00 79.06 424 TYR A N 1
ATOM 3142 C CA . TYR A 1 424 ? 33.276 2.539 -39.701 1.00 79.06 424 TYR A CA 1
ATOM 3143 C C . TYR A 1 424 ? 31.955 3.221 -39.332 1.00 79.06 424 TYR A C 1
ATOM 3145 O O . TYR A 1 424 ? 30.900 2.622 -39.517 1.00 79.06 424 TYR A O 1
ATOM 3153 N N . TRP A 1 425 ? 32.000 4.465 -38.842 1.00 83.38 425 TRP A N 1
ATOM 3154 C CA . TRP A 1 425 ? 30.800 5.249 -38.538 1.00 83.38 425 TRP A CA 1
ATOM 3155 C C . TRP A 1 425 ? 29.888 5.357 -39.761 1.00 83.38 425 TRP A C 1
ATOM 3157 O O . TRP A 1 425 ? 28.721 4.987 -39.671 1.00 83.38 425 TRP A O 1
ATOM 3167 N N . ASP A 1 426 ? 30.436 5.765 -40.910 1.00 84.75 426 ASP A N 1
ATOM 3168 C CA . ASP A 1 426 ? 29.685 5.934 -42.158 1.00 84.75 426 ASP A CA 1
ATOM 3169 C C . ASP A 1 426 ? 29.062 4.597 -42.605 1.00 84.75 426 ASP A C 1
ATOM 3171 O O . ASP A 1 426 ? 27.882 4.547 -42.939 1.00 84.75 426 ASP A O 1
ATOM 3175 N N . ALA A 1 427 ? 29.802 3.483 -42.504 1.00 86.25 427 ALA A N 1
ATOM 3176 C CA . ALA A 1 427 ? 29.280 2.156 -42.837 1.00 86.25 427 ALA A CA 1
ATOM 3177 C C . ALA A 1 427 ? 28.103 1.728 -41.940 1.00 86.25 427 ALA A C 1
ATOM 3179 O O . ALA A 1 427 ? 27.114 1.187 -42.437 1.00 86.25 427 ALA A O 1
ATOM 3180 N N . VAL A 1 428 ? 28.193 1.963 -40.625 1.00 87.94 428 VAL A N 1
ATOM 3181 C CA . VAL A 1 428 ? 27.098 1.654 -39.691 1.00 87.94 428 VAL A CA 1
ATOM 3182 C C . VAL A 1 428 ? 25.902 2.565 -39.942 1.00 87.94 428 VAL A C 1
ATOM 3184 O O . VAL A 1 428 ? 24.777 2.071 -39.999 1.00 87.94 428 VAL A O 1
ATOM 3187 N N . ALA A 1 429 ? 26.134 3.867 -40.108 1.00 89.06 429 ALA A N 1
ATOM 3188 C CA . ALA A 1 429 ? 25.091 4.860 -40.325 1.00 89.06 429 ALA A CA 1
ATOM 3189 C C . ALA A 1 429 ? 24.318 4.604 -41.625 1.00 89.06 429 ALA A C 1
ATOM 3191 O O . ALA A 1 429 ? 23.092 4.504 -41.592 1.00 89.06 429 ALA A O 1
ATOM 3192 N N . ASP A 1 430 ? 25.013 4.411 -42.748 1.00 90.81 430 ASP A N 1
ATOM 3193 C CA . ASP A 1 430 ? 24.390 4.138 -44.047 1.00 90.81 430 ASP A CA 1
ATOM 3194 C C . ASP A 1 430 ? 23.564 2.849 -44.006 1.00 90.81 430 ASP A C 1
ATOM 3196 O O . ASP A 1 430 ? 22.421 2.804 -44.477 1.00 90.81 430 ASP A O 1
ATOM 3200 N N . GLN A 1 431 ? 24.110 1.798 -43.389 1.00 93.19 431 GLN A N 1
ATOM 3201 C CA . GLN A 1 431 ? 23.402 0.532 -43.265 1.00 93.19 431 GLN A CA 1
ATOM 3202 C C . GLN A 1 431 ? 22.184 0.652 -42.341 1.00 93.19 431 GLN A C 1
ATOM 3204 O O . GLN A 1 431 ? 21.123 0.116 -42.671 1.00 93.19 431 GLN A O 1
ATOM 3209 N N . ALA A 1 432 ? 22.294 1.369 -41.221 1.00 92.12 432 ALA A N 1
ATOM 3210 C CA . ALA A 1 432 ? 21.184 1.608 -40.305 1.00 92.12 432 ALA A CA 1
ATOM 3211 C C . ALA A 1 432 ? 20.064 2.427 -40.972 1.00 92.12 432 ALA A C 1
ATOM 3213 O O . ALA A 1 432 ? 18.900 2.025 -40.909 1.00 92.12 432 ALA A O 1
ATOM 3214 N N . LEU A 1 433 ? 20.410 3.496 -41.699 1.00 93.44 433 LEU A N 1
ATOM 3215 C CA . LEU A 1 433 ? 19.466 4.284 -42.500 1.00 93.44 433 LEU A CA 1
ATOM 3216 C C . LEU A 1 433 ? 18.758 3.415 -43.548 1.00 93.44 433 LEU A C 1
ATOM 3218 O O . LEU A 1 433 ? 17.542 3.506 -43.706 1.00 93.44 433 LEU A O 1
ATOM 3222 N N . SER A 1 434 ? 19.491 2.528 -44.230 1.00 94.25 434 SER A N 1
ATOM 3223 C CA . SER A 1 434 ? 18.907 1.624 -45.233 1.00 94.25 434 SER A CA 1
ATOM 3224 C C . SER A 1 434 ? 17.909 0.615 -44.646 1.00 94.25 434 SER A C 1
ATOM 3226 O O . SER A 1 434 ? 17.003 0.168 -45.348 1.00 94.25 434 SER A O 1
ATOM 3228 N N . LEU A 1 435 ? 18.052 0.281 -43.359 1.00 93.62 435 LEU A N 1
ATOM 3229 C CA . LEU A 1 435 ? 17.149 -0.598 -42.611 1.00 93.62 435 LEU A CA 1
ATOM 3230 C C . LEU A 1 435 ? 16.000 0.167 -41.935 1.00 93.62 435 LEU A C 1
ATOM 3232 O O . LEU A 1 435 ? 15.132 -0.457 -41.328 1.00 93.62 435 LEU A O 1
ATOM 3236 N N . GLY A 1 436 ? 15.963 1.496 -42.068 1.00 92.00 436 GLY A N 1
ATOM 3237 C CA . GLY A 1 436 ? 14.883 2.344 -41.569 1.00 92.00 436 GLY A CA 1
ATOM 3238 C C . GLY A 1 436 ? 15.082 2.886 -40.153 1.00 92.00 436 GLY A C 1
ATOM 3239 O O . GLY A 1 436 ? 14.134 3.439 -39.595 1.00 92.00 436 GLY A O 1
ATOM 3240 N N . PHE A 1 437 ? 16.279 2.763 -39.573 1.00 93.62 437 PHE A N 1
ATOM 3241 C CA . PHE A 1 437 ? 16.606 3.479 -38.341 1.00 93.62 437 PHE A CA 1
ATOM 3242 C C . PHE A 1 437 ? 16.733 4.979 -38.596 1.00 93.62 437 PHE A C 1
ATOM 3244 O O . PHE A 1 437 ? 17.139 5.423 -39.672 1.00 93.62 437 PHE A O 1
ATOM 3251 N N . ILE A 1 438 ? 16.443 5.760 -37.563 1.00 91.62 438 ILE A N 1
ATOM 3252 C CA . ILE A 1 438 ? 16.918 7.133 -37.463 1.00 91.62 438 ILE A CA 1
ATOM 3253 C C . ILE A 1 438 ? 18.337 7.057 -36.904 1.00 91.62 438 ILE A C 1
ATOM 3255 O O . ILE A 1 438 ? 18.597 6.342 -35.937 1.00 91.62 438 ILE A O 1
ATOM 3259 N N . VAL A 1 439 ? 19.250 7.778 -37.543 1.00 87.94 439 VAL A N 1
ATOM 3260 C CA . VAL A 1 439 ? 20.644 7.879 -37.119 1.00 87.94 439 VAL A CA 1
ATOM 3261 C C . VAL A 1 439 ? 20.903 9.327 -36.756 1.00 87.94 439 VAL A C 1
ATOM 3263 O O . VAL A 1 439 ? 20.550 10.234 -37.517 1.00 87.94 439 VAL A O 1
ATOM 3266 N N . GLU A 1 440 ? 21.485 9.546 -35.586 1.00 78.88 440 GLU A N 1
ATOM 3267 C CA . GLU A 1 440 ? 21.853 10.889 -35.167 1.00 78.88 440 GLU A CA 1
ATOM 3268 C C . GLU A 1 440 ? 22.920 11.489 -36.097 1.00 78.88 440 GLU A C 1
ATOM 3270 O O . GLU A 1 440 ? 23.772 10.789 -36.650 1.00 78.88 440 GLU A O 1
ATOM 3275 N N . GLN A 1 441 ? 22.871 12.809 -36.293 1.00 70.00 441 GLN A N 1
ATOM 3276 C CA . GLN A 1 441 ? 23.878 13.495 -37.094 1.00 70.00 441 GLN A CA 1
ATOM 3277 C C . GLN A 1 441 ? 25.246 13.430 -36.409 1.00 70.00 441 GLN A C 1
ATOM 3279 O O . GLN A 1 441 ? 25.388 13.772 -35.237 1.00 70.00 441 GLN A O 1
ATOM 3284 N N . ARG A 1 442 ? 26.266 13.031 -37.173 1.00 68.00 442 ARG A N 1
ATOM 3285 C CA . ARG A 1 442 ? 27.665 13.074 -36.741 1.00 68.00 442 ARG A CA 1
ATOM 3286 C C . ARG A 1 442 ? 28.077 14.503 -36.392 1.00 68.00 442 ARG A C 1
ATOM 3288 O O . ARG A 1 442 ? 27.722 15.429 -37.126 1.00 68.00 442 ARG A O 1
ATOM 3295 N N . ASP A 1 443 ? 28.901 14.664 -35.358 1.00 61.06 443 ASP A N 1
ATOM 3296 C CA . ASP A 1 443 ? 29.559 15.945 -35.092 1.00 61.06 443 ASP A CA 1
ATOM 3297 C C . ASP A 1 443 ? 30.325 16.438 -36.342 1.00 61.06 443 ASP A C 1
ATOM 3299 O O . ASP A 1 443 ? 31.110 15.670 -36.925 1.00 61.06 443 ASP A O 1
ATOM 3303 N N . PRO A 1 444 ? 30.103 17.685 -36.800 1.00 54.97 444 PRO A N 1
ATOM 3304 C CA . PRO A 1 444 ? 30.896 18.273 -37.872 1.00 54.97 444 PRO A CA 1
ATOM 3305 C C . PRO A 1 444 ? 32.387 18.433 -37.525 1.00 54.97 444 PRO A C 1
ATOM 3307 O O . PRO A 1 444 ? 33.193 18.459 -38.461 1.00 54.97 444 PRO A O 1
ATOM 3310 N N . ASP A 1 445 ? 32.775 18.509 -36.247 1.00 55.00 445 ASP A N 1
ATOM 3311 C CA . ASP A 1 445 ? 34.173 18.565 -35.813 1.00 55.00 445 ASP A CA 1
ATOM 3312 C C . ASP A 1 445 ? 34.638 17.245 -35.156 1.00 55.00 445 ASP A C 1
ATOM 3314 O O . ASP A 1 445 ? 34.401 16.991 -33.978 1.00 55.00 445 ASP A O 1
ATOM 3318 N N . PRO A 1 446 ? 35.385 16.389 -35.877 1.00 50.28 446 PRO A N 1
ATOM 3319 C CA . PRO A 1 446 ? 35.900 15.135 -35.330 1.00 50.28 446 PRO A CA 1
ATOM 3320 C C . PRO A 1 446 ? 37.045 15.306 -34.308 1.00 50.28 446 PRO A C 1
ATOM 3322 O O . PRO A 1 446 ? 37.552 14.299 -33.803 1.00 50.28 446 PRO A O 1
ATOM 3325 N N . GLN A 1 447 ? 37.519 16.534 -34.060 1.00 49.59 447 GLN A N 1
ATOM 3326 C CA . GLN A 1 447 ? 38.626 16.869 -33.154 1.00 49.59 447 GLN A CA 1
ATOM 3327 C C . GLN A 1 447 ? 38.172 17.602 -31.885 1.00 49.59 447 GLN A C 1
ATOM 3329 O O . GLN A 1 447 ? 38.954 17.679 -30.930 1.00 49.59 447 GLN A O 1
ATOM 3334 N N . HIS A 1 448 ? 36.937 18.108 -31.840 1.00 45.81 448 HIS A N 1
ATOM 3335 C CA . HIS A 1 448 ? 36.351 18.671 -30.631 1.00 45.81 448 HIS A CA 1
ATOM 3336 C C . HIS A 1 448 ? 35.488 17.629 -29.903 1.00 45.81 448 HIS A C 1
ATOM 3338 O O . HIS A 1 448 ? 34.730 16.865 -30.484 1.00 45.81 448 HIS A O 1
ATOM 3344 N N . ALA A 1 449 ? 35.697 17.537 -28.589 1.00 42.75 449 ALA A N 1
ATOM 3345 C CA . ALA A 1 449 ? 34.924 16.692 -27.681 1.00 42.75 449 ALA A CA 1
ATOM 3346 C C . ALA A 1 449 ? 33.778 17.500 -27.047 1.00 42.75 449 ALA A C 1
ATOM 3348 O O . ALA A 1 449 ? 33.498 17.365 -25.853 1.00 42.75 449 ALA A O 1
ATOM 3349 N N . ASP A 1 450 ? 33.181 18.430 -27.788 1.00 36.38 450 ASP A N 1
ATOM 3350 C CA . ASP A 1 450 ? 32.146 19.326 -27.290 1.00 36.38 450 ASP A CA 1
ATOM 3351 C C . ASP A 1 450 ? 30.766 18.678 -27.370 1.00 36.38 450 ASP A C 1
ATOM 3353 O O . ASP A 1 450 ? 29.921 19.058 -28.160 1.00 36.38 450 ASP A O 1
ATOM 3357 N N . ALA A 1 451 ? 30.526 17.733 -26.457 1.00 40.44 451 ALA A N 1
ATOM 3358 C CA . ALA A 1 451 ? 29.199 17.331 -25.977 1.00 40.44 451 ALA A CA 1
ATOM 3359 C C . ALA A 1 451 ? 28.125 16.985 -27.037 1.00 40.44 451 ALA A C 1
ATOM 3361 O O . ALA A 1 451 ? 26.943 16.915 -26.692 1.00 40.44 451 ALA A O 1
ATOM 3362 N N . SER A 1 452 ? 28.502 16.738 -28.290 1.00 39.62 452 SER A N 1
ATOM 3363 C CA . SER A 1 452 ? 27.627 16.140 -29.283 1.00 39.62 452 SER A CA 1
ATOM 3364 C C . SER A 1 452 ? 27.478 14.651 -28.986 1.00 39.62 452 SER A C 1
ATOM 3366 O O . SER A 1 452 ? 28.390 13.950 -28.536 1.00 39.62 452 SER A O 1
ATOM 3368 N N . PHE A 1 453 ? 26.267 14.169 -29.190 1.00 48.94 453 PHE A N 1
ATOM 3369 C CA . PHE A 1 453 ? 25.817 12.853 -28.772 1.00 48.94 453 PHE A CA 1
ATOM 3370 C C . PHE A 1 453 ? 26.224 11.749 -29.754 1.00 48.94 453 PHE A C 1
ATOM 3372 O O . PHE A 1 453 ? 25.907 10.602 -29.480 1.00 48.94 453 PHE A O 1
ATOM 3379 N N . SER A 1 454 ? 26.963 12.059 -30.832 1.00 49.53 454 SER A N 1
ATOM 3380 C CA . SER A 1 454 ? 27.511 11.117 -31.825 1.00 49.53 454 SER A CA 1
ATOM 3381 C C . SER A 1 454 ? 28.885 11.594 -32.317 1.00 49.53 454 SER A C 1
ATOM 3383 O O . SER A 1 454 ? 29.026 12.237 -33.360 1.00 49.53 454 SER A O 1
ATOM 3385 N N . GLY A 1 455 ? 29.923 11.291 -31.535 1.00 55.25 455 GLY A N 1
ATOM 3386 C CA . GLY A 1 455 ? 31.318 11.498 -31.922 1.00 55.25 455 GLY A CA 1
ATOM 3387 C C . GLY A 1 455 ? 31.827 10.358 -32.809 1.00 55.25 455 GLY A C 1
ATOM 3388 O O . GLY A 1 455 ? 31.187 9.324 -32.965 1.00 55.25 455 GLY A O 1
ATOM 3389 N N . VAL A 1 456 ? 33.042 10.481 -33.347 1.00 56.91 456 VAL A N 1
ATOM 3390 C CA . VAL A 1 456 ? 33.654 9.472 -34.246 1.00 56.91 456 VAL A CA 1
ATOM 3391 C C . VAL A 1 456 ? 33.755 8.061 -33.621 1.00 56.91 456 VAL A C 1
ATOM 3393 O O . VAL A 1 456 ? 33.957 7.077 -34.331 1.00 56.91 456 VAL A O 1
ATOM 3396 N N . GLY A 1 457 ? 33.632 7.957 -32.292 1.00 60.31 457 GLY A N 1
ATOM 3397 C CA . GLY A 1 457 ? 33.701 6.713 -31.522 1.00 60.31 457 GLY A CA 1
ATOM 3398 C C . GLY A 1 457 ? 32.369 5.986 -31.293 1.00 60.31 457 GLY A C 1
ATOM 3399 O O . GLY A 1 457 ? 32.405 4.865 -30.768 1.00 60.31 457 GLY A O 1
ATOM 3400 N N . HIS A 1 458 ? 31.223 6.565 -31.677 1.00 76.00 458 HIS A N 1
ATOM 3401 C CA . HIS A 1 458 ? 29.923 5.906 -31.536 1.00 76.00 458 HIS A CA 1
ATOM 3402 C C . HIS A 1 458 ? 28.852 6.373 -32.534 1.00 76.00 458 HIS A C 1
ATOM 3404 O O . HIS A 1 458 ? 28.876 7.495 -33.028 1.00 76.00 458 HIS A O 1
ATOM 3410 N N . VAL A 1 459 ? 27.895 5.489 -32.820 1.00 81.75 459 VAL A N 1
ATOM 3411 C CA . VAL A 1 459 ? 26.694 5.771 -33.623 1.00 81.75 459 VAL A CA 1
ATOM 3412 C C . VAL A 1 459 ? 25.478 5.555 -32.742 1.00 81.75 459 VAL A C 1
ATOM 3414 O O . VAL A 1 459 ? 25.267 4.439 -32.257 1.00 81.75 459 VAL A O 1
ATOM 3417 N N . HIS A 1 460 ? 24.679 6.601 -32.564 1.00 86.56 460 HIS A N 1
ATOM 3418 C CA . HIS A 1 460 ? 23.347 6.485 -31.992 1.00 86.56 460 HIS A CA 1
ATOM 3419 C C . HIS A 1 460 ? 22.342 6.093 -33.082 1.00 86.56 460 HIS A C 1
ATOM 3421 O O . HIS A 1 460 ? 22.237 6.761 -34.116 1.00 86.56 460 HIS A O 1
ATOM 3427 N N . ILE A 1 461 ? 21.609 5.004 -32.847 1.00 90.06 461 ILE A N 1
ATOM 3428 C CA . ILE A 1 461 ? 20.486 4.583 -33.687 1.00 90.06 461 ILE A CA 1
ATOM 3429 C C . ILE A 1 461 ? 19.209 4.524 -32.859 1.00 90.06 461 ILE A C 1
ATOM 3431 O O . ILE A 1 461 ? 19.217 4.042 -31.726 1.00 90.06 461 ILE A O 1
ATOM 3435 N N . GLU A 1 462 ? 18.096 4.932 -33.456 1.00 91.31 462 GLU A N 1
ATOM 3436 C CA . GLU A 1 462 ? 16.787 4.877 -32.816 1.00 91.31 462 GLU A CA 1
ATOM 3437 C C . GLU A 1 462 ? 15.671 4.503 -33.797 1.00 91.31 462 GLU A C 1
ATOM 3439 O O . GLU A 1 462 ? 15.767 4.668 -35.017 1.00 91.31 462 GLU A O 1
ATOM 3444 N N . LEU A 1 463 ? 14.573 4.007 -33.239 1.00 91.00 463 LEU A N 1
ATOM 3445 C CA . LEU A 1 463 ? 13.293 3.854 -33.910 1.00 91.00 463 LEU A CA 1
ATOM 3446 C C . LEU A 1 463 ? 12.232 4.562 -33.070 1.00 91.00 463 LEU A C 1
ATOM 3448 O O . LEU A 1 463 ? 12.116 4.319 -31.870 1.00 91.00 463 LEU A O 1
ATOM 3452 N N . LYS A 1 464 ? 11.408 5.402 -33.702 1.00 87.31 464 LYS A N 1
ATOM 3453 C CA . LYS A 1 464 ? 10.242 5.973 -33.022 1.00 87.31 464 LYS A CA 1
ATOM 3454 C C . LYS A 1 464 ? 9.295 4.847 -32.630 1.00 87.31 464 LYS A C 1
ATOM 3456 O O . LYS A 1 464 ? 8.735 4.186 -33.502 1.00 87.31 464 LYS A O 1
ATOM 3461 N N . CYS A 1 465 ? 9.089 4.668 -31.334 1.00 84.31 465 CYS A N 1
ATOM 3462 C CA . CYS A 1 465 ? 8.242 3.611 -30.797 1.00 84.31 465 CYS A CA 1
ATOM 3463 C C . CYS A 1 465 ? 7.297 4.161 -29.720 1.00 84.31 465 CYS A C 1
ATOM 3465 O O . CYS A 1 465 ? 7.421 3.837 -28.539 1.00 84.31 465 CYS A O 1
ATOM 3467 N N . PRO A 1 466 ? 6.350 5.040 -30.094 1.00 71.94 466 PRO A N 1
ATOM 3468 C CA . PRO A 1 466 ? 5.351 5.489 -29.136 1.00 71.94 466 PRO A CA 1
ATOM 3469 C C . PRO A 1 466 ? 4.654 4.266 -28.532 1.00 71.94 466 PRO A C 1
ATOM 3471 O O . PRO A 1 466 ? 4.370 3.299 -29.247 1.00 71.94 466 PRO A O 1
ATOM 3474 N N . LEU A 1 467 ? 4.383 4.299 -27.225 1.00 71.69 467 LEU A N 1
ATOM 3475 C CA . LEU A 1 467 ? 3.505 3.293 -26.643 1.00 71.69 467 LEU A CA 1
ATOM 3476 C C . LEU A 1 467 ? 2.173 3.334 -27.402 1.00 71.69 467 LEU A C 1
ATOM 3478 O O . LEU A 1 467 ? 1.674 4.411 -27.742 1.00 71.69 467 LEU A O 1
ATOM 3482 N N . ALA A 1 468 ? 1.624 2.158 -27.709 1.00 51.88 468 ALA A N 1
ATOM 3483 C CA . ALA A 1 468 ? 0.266 2.087 -28.225 1.00 51.88 468 ALA A CA 1
ATOM 3484 C C . ALA A 1 468 ? -0.672 2.773 -27.205 1.00 51.88 468 ALA A C 1
ATOM 3486 O O . ALA A 1 468 ? -0.470 2.568 -26.005 1.00 51.88 468 ALA A O 1
ATOM 3487 N N . PRO A 1 469 ? -1.617 3.616 -27.662 1.00 42.06 469 PRO A N 1
ATOM 3488 C CA . PRO A 1 469 ? -2.483 4.396 -26.780 1.00 42.06 469 PRO A CA 1
ATOM 3489 C C . PRO A 1 469 ? -3.332 3.542 -25.836 1.00 42.06 469 PRO A C 1
ATOM 3491 O O . PRO A 1 469 ? -3.689 2.401 -26.218 1.00 42.06 469 PRO A O 1
#

Radius of gyration: 40.64 Å; chains: 1; bounding box: 99×40×109 Å

Foldseek 3Di:
DPDDAPPPDPDPDADFDKFKDKQFAQCFVDDPDDGPFAPSDVKGKDFPPDDPVVSPDDNQPFQDWTKIFIPDWWFFKKKWWQDWAFDVDFQFWKWFADPVRDIDIDGWDWACVQAQPWDADPNKIWGPGTTHTHIDTDDDYLTTGMMITGGHGGRKTWIWIDDPVDIDIDIDRGGTMMMIITGDFPPQKAKAWPAWAFPDPPRAAALDPPRQKIKTAMAIPVNSQQQQKAKDKAWDPPFQDHFATFPAWVPRGGRIIMTGRHQDAPVLLLPADFQHEPSSQKTKMWMKIWTDRRSDIHIYDIDMYIHDQLNSLQNLCRNLVAQLHGDDSVQWDADPQDPTHGRIARADPLLVVLVVVLCVVPPPDHWDWPHFADRLSCLDRPVPPLNPRSRDHQSPRRFKTKTFQDDPAPLDHDPVRLVSLQVSQCSSCVSLVVSPWDKDDEDPDQNDPPSHPHHSGIIMTGDDDRDDD